Protein AF-0000000081106076 (afdb_homodimer)

Solvent-accessible surface area (backbone atoms only — not comparable to full-atom values): 31628 Å² total; per-residue (Å²): 116,31,46,57,50,41,50,48,50,52,51,51,30,51,50,44,26,48,53,26,46,51,42,39,53,51,38,58,57,50,66,45,89,60,62,63,67,59,40,51,51,54,28,46,44,30,56,52,50,50,52,50,62,64,44,37,65,60,42,47,57,52,16,73,70,45,88,48,68,68,55,47,41,42,51,59,48,53,52,49,51,50,51,46,53,42,39,37,51,38,48,60,28,49,61,57,48,48,92,46,72,54,58,53,43,44,51,51,51,47,52,51,47,37,58,74,67,64,40,50,65,55,49,40,44,36,27,64,73,66,62,22,16,16,41,87,34,45,76,39,82,26,51,59,76,77,53,89,93,47,39,38,31,74,71,71,68,33,88,35,38,29,48,61,62,51,49,51,48,46,28,51,43,32,41,49,47,31,50,41,38,51,50,48,52,50,50,51,53,52,52,52,54,40,52,71,72,63,47,60,33,55,51,49,35,47,49,50,52,48,56,67,63,53,70,72,61,66,63,59,59,58,57,62,62,60,68,66,68,67,64,80,68,69,74,86,74,81,82,83,80,80,73,82,78,84,81,81,83,77,89,72,90,73,86,75,75,81,80,83,86,82,83,84,77,79,84,79,80,83,80,83,71,81,70,81,125,115,32,48,56,50,42,51,48,51,52,51,51,30,51,51,44,26,48,52,26,46,52,41,40,52,50,38,59,56,50,63,46,85,59,62,64,66,59,41,51,49,54,29,46,44,31,56,53,51,49,52,50,61,67,44,37,67,59,42,47,57,53,16,72,71,46,89,47,69,67,54,47,40,43,51,59,49,55,52,49,51,50,51,49,51,40,38,39,51,37,46,59,28,48,57,55,48,47,93,45,70,62,50,52,39,37,51,51,51,47,52,51,48,36,58,75,66,64,40,51,65,56,49,40,43,36,28,65,75,65,62,23,16,16,42,86,36,45,76,40,80,28,51,60,76,80,49,90,94,47,40,38,31,74,72,69,68,32,87,34,37,28,45,62,61,53,49,49,50,45,26,52,42,32,42,50,45,31,51,41,39,52,50,46,52,50,49,50,54,50,52,55,54,41,51,71,71,64,48,60,31,57,51,50,34,46,47,50,52,47,58,67,62,52,69,73,60,66,64,58,58,57,59,62,58,62,69,64,65,69,68,77,68,74,76,80,72,79,80,82,80,78,73,83,89,90,81,94,86,85,91,88,84,87,77,84,77,76,83,81,79,86,76,81,78,75,84,78,83,81,74,85,66,92,81,88,132

Sequence (554 aa):
MGLGLGLAFMLGSAVLFGVAAVVHFHSAHLSLPVSPVVTIVTILLPIVSFLNSYIYPTLLHSARNSSHPLHRLSPTILQTLQGLVTTVLATLLFEHVIPSATVDCLMENRWSGLFQAHDGESIRLIQDTLNCCGLNTVQHMPYPFVRPDTTCSKMYGRDKACRGPWTAALRSSTGADFGVVIAVGLLQILSLLMTREGTNWWNSWRSIAWHRQRPVADGERRALLEDVTDADEEVVERQDDSSRSRGYQSLPSAQVENRPRVEPSPIHQEENHWRDSMGLGLGLAFMLGSAVLFGVAAVVHFHSAHLSLPVSPVVTIVTILLPIVSFLNSYIYPTLLHSARNSSHPLHRLSPTILQTLQGLVTTVLATLLFEHVIPSATVDCLMENRWSGLFQAHDGESIRLIQDTLNCCGLNTVQHMPYPFVRPDTTCSKMYGRDKACRGPWTAALRSSTGADFGVVIAVGLLQILSLLMTREGTNWWNSWRSIAWHRQRPVADGERRALLEDVTDADEEVVERQDDSSRSRGYQSLPSAQVENRPRVEPSPIHQEENHWRDS

Nearest PDB structures (foldseek):
  4tql-assembly1_A  TM=2.091E-01  e=2.243E+00  synthetic construct
  9cpc-assembly1_3E  TM=2.319E-01  e=3.441E+00  Sus scrofa
  7ung-assembly1_A3  TM=2.331E-01  e=9.795E+00  Homo sapiens
  8otz-assembly1_BQ  TM=2.284E-01  e=9.708E+00  Bos taurus

Secondary structure (DSSP, 8-state):
-HHHHHHHHHHHHHHHHHHHHHHHHHHHHTT-SS-HHHHHHHHHHHHHHHHHHHHHHHHHHHHHT-S-HHHHHHHHHHHHHHHHHHHHHHHHHHHHHS--HHHHHHHHHHHHHHHHTT-HHHHHHHHHHHT--SSSSTTSS-SS-S-TT--HHHHH-----SHHHHHHHHHHHHHHHHHHHHHHHHHHHHHHHHHHTT--HHHHHHHHHHHHHS-THHHHHHHHHHGGGSSTTS--------------------------------------GGG--/-HHHHHHHHHHHHHHHHHHHHHHHHHHHHTT-SS-HHHHHHHHHHHHHHHHHHHHHHHHHHHHHT-S-HHHHHHHHHHHHHHHHHHHHHHHHHHHHHS--HHHHHHHHHHHHHHHHTT-HHHHHHHHHHHT--SSSSTTSS-SS-S-TT--HHHHH---S-SHHHHHHHHHHHHHHHHHHHHHHHHHHHHHHHHHHTT--HHHHHHHHHHHHHS-THHHHHHHHHHTTTTS----------------------------------------------

Foldseek 3Di:
DLQVVLVVLVVLLVVLLVLLVVLLVLCVLLVPLDDSVLSVVLNCLSVLLNVLLLCLVVQCVVLVPDPDPCSVCVNVVSLVVSVVSLVVSLVVLVVLLDDDPVSVVSRVVSLVVCLVVVVQVSLVSLCVVQVAAAAPFNQHSGPPHDDPVDRPCVPRVGGHHSNVVSSVSSNVSSVSSSVSSVVSVVVSVVSVVCVVVVNCSSVVNVVVVVVVVPPCVVVVVVVVVVVPPPPDPDDDPDDDDPDDDDDDDDPDDDDPDDPDDDDPDDPDPDDPPDPDD/DLQVVLVVLVVLLVVLLVLLVVLLVLCVLLVPLDDNVLSVVLNCLSVLLNVLLLCLLVQCVVLVPDPDPCSVCVNVVSLVVSVVSLVVSLVVLVVLQDDDPVVVVSVVVSLVVCLVVVVQVSQVSLCVVQVAAAAPFNQHSGPPHDDVVDRPCVPRVGGHHSNVVSSVSRNVSSVSSSVSSVVSVVVSVVSVVCVVVVNCSSVVNVVVVVVVVPPCVVVVVVVVVVVPPPPDPPPCVDDPPPDDDDDDDDDDDDDPDDPDPPDPPPPDPDPDPPDDD

pLDDT: mean 76.39, std 27.26, range [18.42, 98.81]

Radius of gyration: 44.44 Å; Cα contacts (8 Å, |Δi|>4): 500; chains: 2; bounding box: 104×132×155 Å

Organism: NCBI:txid173218

Structure (mmCIF, N/CA/C/O backbone):
data_AF-0000000081106076-model_v1
#
loop_
_entity.id
_entity.type
_entity.pdbx_description
1 polymer 'Tetraspanin Tsp3'
#
loop_
_atom_site.group_PDB
_atom_site.id
_atom_site.type_symbol
_atom_site.label_atom_id
_atom_site.label_alt_id
_atom_site.label_comp_id
_atom_site.label_asym_id
_atom_site.label_entity_id
_atom_site.label_seq_id
_atom_site.pdbx_PDB_ins_code
_atom_site.Cartn_x
_atom_site.Cartn_y
_atom_site.Cartn_z
_atom_site.occupancy
_atom_site.B_iso_or_equiv
_atom_site.auth_seq_id
_atom_site.auth_comp_id
_atom_site.auth_asym_id
_atom_site.auth_atom_id
_atom_site.pdbx_PDB_model_num
ATOM 1 N N . MET A 1 1 ? 23.359 24.641 18.828 1 51.06 1 MET A N 1
ATOM 2 C CA . MET A 1 1 ? 22.547 23.438 18.922 1 51.06 1 MET A CA 1
ATOM 3 C C . MET A 1 1 ? 21.734 23.234 17.641 1 51.06 1 MET A C 1
ATOM 5 O O . MET A 1 1 ? 21.656 22.109 17.141 1 51.06 1 MET A O 1
ATOM 9 N N . GLY A 1 2 ? 21.344 24.312 17.016 1 57.84 2 GLY A N 1
ATOM 10 C CA . GLY A 1 2 ? 20.562 24.25 15.797 1 57.84 2 GLY A CA 1
ATOM 11 C C . GLY A 1 2 ? 21.375 23.781 14.602 1 57.84 2 GLY A C 1
ATOM 12 O O . GLY A 1 2 ? 20.891 23 13.781 1 57.84 2 GLY A O 1
ATOM 13 N N . LEU A 1 3 ? 22.734 24.172 14.547 1 61.34 3 LEU A N 1
ATOM 14 C CA . LEU A 1 3 ? 23.609 23.797 13.445 1 61.34 3 LEU A CA 1
ATOM 15 C C . LEU A 1 3 ? 23.812 22.281 13.398 1 61.34 3 LEU A C 1
ATOM 17 O O . LEU A 1 3 ? 23.797 21.688 12.32 1 61.34 3 LEU A O 1
ATOM 21 N N . GLY A 1 4 ? 23.766 21.781 14.508 1 76.81 4 GLY A N 1
ATOM 22 C CA . GLY A 1 4 ? 24.016 20.359 14.633 1 76.81 4 GLY A CA 1
ATOM 23 C C . GLY A 1 4 ? 22.859 19.5 14.172 1 76.81 4 GLY A C 1
ATOM 24 O O . GLY A 1 4 ? 23.047 18.484 13.508 1 76.81 4 GLY A O 1
ATOM 25 N N . LEU A 1 5 ? 21.688 20.125 14.297 1 81.38 5 LEU A N 1
ATOM 26 C CA . LEU A 1 5 ? 20.531 19.312 13.953 1 81.38 5 LEU A CA 1
ATOM 27 C C . LEU A 1 5 ? 20.281 19.328 12.445 1 81.38 5 LEU A C 1
ATOM 29 O O . LEU A 1 5 ? 19.906 18.312 11.867 1 81.38 5 LEU A O 1
ATOM 33 N N . GLY A 1 6 ? 20.531 20.453 11.852 1 82.56 6 GLY A N 1
ATOM 34 C CA . GLY A 1 6 ? 20.406 20.531 10.406 1 82.56 6 GLY A CA 1
ATOM 35 C C . GLY A 1 6 ? 21.391 19.656 9.672 1 82.56 6 GLY A C 1
ATOM 36 O O . GLY A 1 6 ? 21.047 18.984 8.703 1 82.56 6 GLY A O 1
ATOM 37 N N . LEU A 1 7 ? 22.562 19.703 10.18 1 86.5 7 LEU A N 1
ATOM 38 C CA . LEU A 1 7 ? 23.609 18.859 9.578 1 86.5 7 LEU A CA 1
ATOM 39 C C . LEU A 1 7 ? 23.297 17.391 9.789 1 86.5 7 LEU A C 1
ATOM 41 O O . LEU A 1 7 ? 23.531 16.562 8.898 1 86.5 7 LEU A O 1
ATOM 45 N N . ALA A 1 8 ? 22.797 17.094 10.914 1 87.25 8 ALA A N 1
ATOM 46 C CA . ALA A 1 8 ? 22.406 15.711 11.195 1 87.25 8 ALA A CA 1
ATOM 47 C C . ALA A 1 8 ? 21.297 15.25 10.266 1 87.25 8 ALA A C 1
ATOM 49 O O . ALA A 1 8 ? 21.312 14.117 9.781 1 87.25 8 ALA A O 1
ATOM 50 N N . PHE A 1 9 ? 20.406 16.125 10 1 89.62 9 PHE A N 1
ATOM 51 C CA . PHE A 1 9 ? 19.297 15.82 9.102 1 89.62 9 PHE A CA 1
ATOM 52 C C . PHE A 1 9 ? 19.812 15.625 7.672 1 89.62 9 PHE A C 1
ATOM 54 O O . PHE A 1 9 ? 19.375 14.711 6.973 1 89.62 9 PHE A O 1
ATOM 61 N N . MET A 1 10 ? 20.656 16.453 7.27 1 91.06 10 MET A N 1
ATOM 62 C CA . MET A 1 10 ? 21.219 16.359 5.926 1 91.06 10 MET A CA 1
ATOM 63 C C . MET A 1 10 ? 22.031 15.07 5.766 1 91.06 10 MET A C 1
ATOM 65 O O . MET A 1 10 ? 21.891 14.367 4.766 1 91.06 10 MET A O 1
ATOM 69 N N . LEU A 1 11 ? 22.844 14.758 6.711 1 92.94 11 LEU A N 1
ATOM 70 C CA . LEU A 1 11 ? 23.656 13.547 6.668 1 92.94 11 LEU A CA 1
ATOM 71 C C . LEU A 1 11 ? 22.766 12.305 6.73 1 92.94 11 LEU A C 1
ATOM 73 O O . LEU A 1 11 ? 23.016 11.32 6.023 1 92.94 11 LEU A O 1
ATOM 77 N N . GLY A 1 12 ? 21.75 12.359 7.609 1 94.94 12 GLY A N 1
ATOM 78 C CA . GLY A 1 12 ? 20.828 11.242 7.688 1 94.94 12 GLY A CA 1
ATOM 79 C C . GLY A 1 12 ? 20.109 10.969 6.379 1 94.94 12 GLY A C 1
ATOM 80 O O . GLY A 1 12 ? 20 9.812 5.957 1 94.94 12 GLY A O 1
ATOM 81 N N . SER A 1 13 ? 19.703 12.023 5.711 1 96.12 13 SER A N 1
ATOM 82 C CA . SER A 1 13 ? 19.031 11.875 4.43 1 96.12 13 SER A CA 1
ATOM 83 C C . SER A 1 13 ? 19.969 11.352 3.357 1 96.12 13 SER A C 1
ATOM 85 O O . SER A 1 13 ? 19.578 10.547 2.512 1 96.12 13 SER A O 1
ATOM 87 N N . ALA A 1 14 ? 21.172 11.812 3.414 1 97 14 ALA A N 1
ATOM 88 C CA . ALA A 1 14 ? 22.172 11.359 2.447 1 97 14 ALA A CA 1
ATOM 89 C C . ALA A 1 14 ? 22.469 9.875 2.627 1 97 14 ALA A C 1
ATOM 91 O O . ALA A 1 14 ? 22.578 9.133 1.646 1 97 14 ALA A O 1
ATOM 92 N N . VAL A 1 15 ? 22.578 9.469 3.867 1 98.19 15 VAL A N 1
ATOM 93 C CA . VAL A 1 15 ? 22.828 8.062 4.16 1 98.19 15 VAL A CA 1
ATOM 94 C C . VAL A 1 15 ? 21.656 7.219 3.688 1 98.19 15 VAL A C 1
ATOM 96 O O . VAL A 1 15 ? 21.844 6.176 3.053 1 98.19 15 VAL A O 1
ATOM 99 N N . LEU A 1 16 ? 20.438 7.652 3.967 1 98.69 16 LEU A N 1
ATOM 100 C CA . LEU A 1 16 ? 19.25 6.918 3.547 1 98.69 16 LEU A CA 1
ATOM 101 C C . LEU A 1 16 ? 19.156 6.855 2.027 1 98.69 16 LEU A C 1
ATOM 103 O O . LEU A 1 16 ? 18.766 5.828 1.465 1 98.69 16 LEU A O 1
ATOM 107 N N . PHE A 1 17 ? 19.531 7.961 1.369 1 98.38 17 PHE A N 1
ATOM 108 C CA . PHE A 1 17 ? 19.609 7.988 -0.086 1 98.38 17 PHE A CA 1
ATOM 109 C C . PHE A 1 17 ? 20.625 6.961 -0.595 1 98.38 17 PHE A C 1
ATOM 111 O O . PHE A 1 17 ? 20.328 6.215 -1.531 1 98.38 17 PHE A O 1
ATOM 118 N N . GLY A 1 18 ? 21.719 6.926 0.014 1 98.5 18 GLY A N 1
ATOM 119 C CA . GLY A 1 18 ? 22.734 5.98 -0.381 1 98.5 18 GLY A CA 1
ATOM 120 C C . GLY A 1 18 ? 22.328 4.535 -0.208 1 98.5 18 GLY A C 1
ATOM 121 O O . GLY A 1 18 ? 22.547 3.707 -1.093 1 98.5 18 GLY A O 1
ATOM 122 N N . VAL A 1 19 ? 21.734 4.254 0.91 1 98.62 19 VAL A N 1
ATOM 123 C CA . VAL A 1 19 ? 21.266 2.893 1.171 1 98.62 19 VAL A CA 1
ATOM 124 C C . VAL A 1 19 ? 20.234 2.488 0.121 1 98.62 19 VAL A C 1
ATOM 126 O O . VAL A 1 19 ? 20.312 1.399 -0.453 1 98.62 19 VAL A O 1
ATOM 129 N N . ALA A 1 20 ? 19.297 3.316 -0.164 1 98.81 20 ALA A N 1
ATOM 130 C CA . ALA A 1 20 ? 18.266 3.012 -1.143 1 98.81 20 ALA A CA 1
ATOM 131 C C . ALA A 1 20 ? 18.859 2.816 -2.533 1 98.81 20 ALA A C 1
ATOM 133 O O . ALA A 1 20 ? 18.391 1.96 -3.295 1 98.81 20 ALA A O 1
ATOM 134 N N . ALA A 1 21 ? 19.859 3.621 -2.826 1 98.56 21 ALA A N 1
ATOM 135 C CA . ALA A 1 21 ? 20.5 3.488 -4.125 1 98.56 21 ALA A CA 1
ATOM 136 C C . ALA A 1 21 ? 21.219 2.143 -4.25 1 98.56 21 ALA A C 1
ATOM 138 O O . ALA A 1 21 ? 21.094 1.461 -5.27 1 98.56 21 ALA A O 1
ATOM 139 N N . VAL A 1 22 ? 21.891 1.791 -3.197 1 98.31 22 VAL A N 1
ATOM 140 C CA . VAL A 1 22 ? 22.609 0.516 -3.197 1 98.31 22 VAL A CA 1
ATOM 141 C C . VAL A 1 22 ? 21.609 -0.631 -3.332 1 98.31 22 VAL A C 1
ATOM 143 O O . VAL A 1 22 ? 21.828 -1.576 -4.09 1 98.31 22 VAL A O 1
ATOM 146 N N . VAL A 1 23 ? 20.531 -0.55 -2.656 1 98.25 23 VAL A N 1
ATOM 147 C CA . VAL A 1 23 ? 19.516 -1.591 -2.693 1 98.25 23 VAL A CA 1
ATOM 148 C C . VAL A 1 23 ? 18.906 -1.678 -4.098 1 98.25 23 VAL A C 1
ATOM 150 O O . VAL A 1 23 ? 18.641 -2.773 -4.598 1 98.25 23 VAL A O 1
ATOM 153 N N . HIS A 1 24 ? 18.688 -0.545 -4.711 1 98.06 24 HIS A N 1
ATOM 154 C CA . HIS A 1 24 ? 18.156 -0.523 -6.07 1 98.06 24 HIS A CA 1
ATOM 155 C C . HIS A 1 24 ? 19.078 -1.271 -7.031 1 98.06 24 HIS A C 1
ATOM 157 O O . HIS A 1 24 ? 18.609 -2.111 -7.809 1 98.06 24 HIS A O 1
ATOM 163 N N . PHE A 1 25 ? 20.297 -0.971 -6.953 1 97.38 25 PHE A N 1
ATOM 164 C CA . PHE A 1 25 ? 21.25 -1.618 -7.852 1 97.38 25 PHE A CA 1
ATOM 165 C C . PHE A 1 25 ? 21.391 -3.1 -7.52 1 97.38 25 PHE A C 1
ATOM 167 O O . PHE A 1 25 ? 21.516 -3.934 -8.414 1 97.38 25 PHE A O 1
ATOM 174 N N . HIS A 1 26 ? 21.359 -3.418 -6.277 1 97.19 26 HIS A N 1
ATOM 175 C CA . HIS A 1 26 ? 21.406 -4.812 -5.852 1 97.19 26 HIS A CA 1
ATOM 176 C C . HIS A 1 26 ? 20.188 -5.578 -6.344 1 97.19 26 HIS A C 1
ATOM 178 O O . HIS A 1 26 ? 20.297 -6.719 -6.805 1 97.19 26 HIS A O 1
ATOM 184 N N . SER A 1 27 ? 19.047 -5.023 -6.258 1 97.38 27 SER A N 1
ATOM 185 C CA . SER A 1 27 ? 17.812 -5.648 -6.711 1 97.38 27 SER A CA 1
ATOM 186 C C . SER A 1 27 ? 17.828 -5.867 -8.219 1 97.38 27 SER A C 1
ATOM 188 O O . SER A 1 27 ? 17.359 -6.902 -8.711 1 97.38 27 SER A O 1
ATOM 190 N N . ALA A 1 28 ? 18.359 -4.91 -8.891 1 96.75 28 ALA A N 1
ATOM 191 C CA . ALA A 1 28 ? 18.469 -5.031 -10.336 1 96.75 28 ALA A CA 1
ATOM 192 C C . ALA A 1 28 ? 19.484 -6.105 -10.719 1 96.75 28 ALA A C 1
ATOM 194 O O . ALA A 1 28 ? 19.266 -6.867 -11.664 1 96.75 28 ALA A O 1
ATOM 195 N N . HIS A 1 29 ? 20.531 -6.133 -9.961 1 97 29 HIS A N 1
ATOM 196 C CA . HIS A 1 29 ? 21.594 -7.102 -10.211 1 97 29 HIS A CA 1
ATOM 197 C C . HIS A 1 29 ? 21.094 -8.531 -10.039 1 97 29 HIS A C 1
ATOM 199 O O . HIS A 1 29 ? 21.469 -9.422 -10.805 1 97 29 HIS A O 1
ATOM 205 N N . LEU A 1 30 ? 20.234 -8.703 -9.156 1 98.06 30 LEU A N 1
ATOM 206 C CA . LEU A 1 30 ? 19.719 -10.039 -8.852 1 98.06 30 LEU A CA 1
ATOM 207 C C . LEU A 1 30 ? 18.359 -10.258 -9.492 1 98.06 30 LEU A C 1
ATOM 209 O O . LEU A 1 30 ? 17.703 -11.266 -9.227 1 98.06 30 LEU A O 1
ATOM 213 N N . SER A 1 31 ? 17.922 -9.336 -10.297 1 97.44 31 SER A N 1
ATOM 214 C CA . SER A 1 31 ? 16.641 -9.43 -10.977 1 97.44 31 SER A CA 1
ATOM 215 C C . SER A 1 31 ? 15.531 -9.844 -10.016 1 97.44 31 SER A C 1
ATOM 217 O O . SER A 1 31 ? 14.742 -10.742 -10.312 1 97.44 31 SER A O 1
ATOM 219 N N . LEU A 1 32 ? 15.477 -9.18 -8.891 1 97.19 32 LEU A N 1
ATOM 220 C CA . LEU A 1 32 ? 14.445 -9.461 -7.895 1 97.19 32 LEU A CA 1
ATOM 221 C C . LEU A 1 32 ? 13.078 -9.016 -8.391 1 97.19 32 LEU A C 1
ATOM 223 O O . LEU A 1 32 ? 12.969 -8.062 -9.164 1 97.19 32 LEU A O 1
ATOM 227 N N . PRO A 1 33 ? 12.047 -9.734 -7.977 1 94.88 33 PRO A N 1
ATOM 228 C CA . PRO A 1 33 ? 10.695 -9.391 -8.438 1 94.88 33 PRO A CA 1
ATOM 229 C C . PRO A 1 33 ? 10.117 -8.188 -7.707 1 94.88 33 PRO A C 1
ATOM 231 O O . PRO A 1 33 ? 9.031 -8.281 -7.117 1 94.88 33 PRO A O 1
ATOM 234 N N . VAL A 1 34 ? 10.773 -7.125 -7.668 1 93.88 34 VAL A N 1
ATOM 235 C CA . VAL A 1 34 ? 10.328 -5.84 -7.141 1 93.88 34 VAL A CA 1
ATOM 236 C C . VAL A 1 34 ? 10.266 -4.812 -8.273 1 93.88 34 VAL A C 1
ATOM 238 O O . VAL A 1 34 ? 11.188 -4.707 -9.078 1 93.88 34 VAL A O 1
ATOM 241 N N . SER A 1 35 ? 9.18 -4.156 -8.289 1 93.19 35 SER A N 1
ATOM 242 C CA . SER A 1 35 ? 9.031 -3.135 -9.32 1 93.19 35 SER A CA 1
ATOM 243 C C . SER A 1 35 ? 10.125 -2.078 -9.211 1 93.19 35 SER A C 1
ATOM 245 O O . SER A 1 35 ? 10.352 -1.521 -8.133 1 93.19 35 SER A O 1
ATOM 247 N N . PRO A 1 36 ? 10.734 -1.752 -10.367 1 95.62 36 PRO A N 1
ATOM 248 C CA . PRO A 1 36 ? 11.75 -0.696 -10.336 1 95.62 36 PRO A CA 1
ATOM 249 C C . PRO A 1 36 ? 11.18 0.658 -9.922 1 95.62 36 PRO A C 1
ATOM 251 O O . PRO A 1 36 ? 11.898 1.487 -9.352 1 95.62 36 PRO A O 1
ATOM 254 N N . VAL A 1 37 ? 9.914 0.828 -10.227 1 95.44 37 VAL A N 1
ATOM 255 C CA . VAL A 1 37 ? 9.281 2.09 -9.859 1 95.44 37 VAL A CA 1
ATOM 256 C C . VAL A 1 37 ? 9.32 2.27 -8.344 1 95.44 37 VAL A C 1
ATOM 258 O O . VAL A 1 37 ? 9.625 3.357 -7.852 1 95.44 37 VAL A O 1
ATOM 261 N N . VAL A 1 38 ? 9.07 1.175 -7.609 1 97.12 38 VAL A N 1
ATOM 262 C CA . VAL A 1 38 ? 9.062 1.231 -6.152 1 97.12 38 VAL A CA 1
ATOM 263 C C . VAL A 1 38 ? 10.461 1.563 -5.637 1 97.12 38 VAL A C 1
ATOM 265 O O . VAL A 1 38 ? 10.625 2.441 -4.785 1 97.12 38 VAL A O 1
ATOM 268 N N . THR A 1 39 ? 11.477 0.977 -6.184 1 97.94 39 THR A N 1
ATOM 269 C CA . THR A 1 39 ? 12.836 1.204 -5.711 1 97.94 39 THR A CA 1
ATOM 270 C C . THR A 1 39 ? 13.328 2.596 -6.109 1 97.94 39 THR A C 1
ATOM 272 O O . THR A 1 39 ? 14.031 3.254 -5.344 1 97.94 39 THR A O 1
ATOM 275 N N . ILE A 1 40 ? 12.938 3.072 -7.242 1 98.31 40 ILE A N 1
ATOM 276 C CA . ILE A 1 40 ? 13.359 4.391 -7.703 1 98.31 40 ILE A CA 1
ATOM 277 C C . ILE A 1 40 ? 12.711 5.469 -6.836 1 98.31 40 ILE A C 1
ATOM 279 O O . ILE A 1 40 ? 13.375 6.414 -6.406 1 98.31 40 ILE A O 1
ATOM 283 N N . VAL A 1 41 ? 11.43 5.285 -6.602 1 98.5 41 VAL A N 1
ATOM 284 C CA . VAL A 1 41 ? 10.742 6.27 -5.77 1 98.5 41 VAL A CA 1
ATOM 285 C C . VAL A 1 41 ? 11.312 6.242 -4.355 1 98.5 41 VAL A C 1
ATOM 287 O O . VAL A 1 41 ? 11.414 7.281 -3.701 1 98.5 41 VAL A O 1
ATOM 290 N N . THR A 1 42 ? 11.719 5.062 -3.904 1 98.56 42 THR A N 1
ATOM 291 C CA . THR A 1 42 ? 12.336 4.941 -2.59 1 98.56 42 THR A CA 1
ATOM 292 C C . THR A 1 42 ? 13.664 5.691 -2.547 1 98.56 42 THR A C 1
ATOM 294 O O . THR A 1 42 ? 14.023 6.27 -1.518 1 98.56 42 THR A O 1
ATOM 297 N N . ILE A 1 43 ? 14.352 5.773 -3.621 1 98.56 43 ILE A N 1
ATOM 298 C CA . ILE A 1 43 ? 15.602 6.523 -3.723 1 98.56 43 ILE A CA 1
ATOM 299 C C . ILE A 1 43 ? 15.312 8.016 -3.645 1 98.56 43 ILE A C 1
ATOM 301 O O . ILE A 1 43 ? 16.047 8.766 -2.992 1 98.56 43 ILE A O 1
ATOM 305 N N . LEU A 1 44 ? 14.289 8.438 -4.285 1 98.5 44 LEU A N 1
ATOM 306 C CA . LEU A 1 44 ? 13.969 9.852 -4.387 1 98.5 44 LEU A CA 1
ATOM 307 C C . LEU A 1 44 ? 13.375 10.375 -3.084 1 98.5 44 LEU A C 1
ATOM 309 O O . LEU A 1 44 ? 13.461 11.562 -2.785 1 98.5 44 LEU A O 1
ATOM 313 N N . LEU A 1 45 ? 12.828 9.5 -2.283 1 98.56 45 LEU A N 1
ATOM 314 C CA . LEU A 1 45 ? 12.047 9.883 -1.114 1 98.56 45 LEU A CA 1
ATOM 315 C C . LEU A 1 45 ? 12.898 10.656 -0.116 1 98.56 45 LEU A C 1
ATOM 317 O O . LEU A 1 45 ? 12.516 11.734 0.337 1 98.56 45 LEU A O 1
ATOM 321 N N . PRO A 1 46 ? 14.117 10.211 0.258 1 98.19 46 PRO A N 1
ATOM 322 C CA . PRO A 1 46 ? 14.93 10.977 1.202 1 98.19 46 PRO A CA 1
ATOM 323 C C . PRO A 1 46 ? 15.312 12.359 0.669 1 98.19 46 PRO A C 1
ATOM 325 O O . PRO A 1 46 ? 15.391 13.32 1.437 1 98.19 46 PRO A O 1
ATOM 328 N N . ILE A 1 47 ? 15.492 12.445 -0.614 1 96.75 47 ILE A N 1
ATOM 329 C CA . ILE A 1 47 ? 15.859 13.719 -1.229 1 96.75 47 ILE A CA 1
ATOM 330 C C . ILE A 1 47 ? 14.68 14.688 -1.155 1 96.75 47 ILE A C 1
ATOM 332 O O . ILE A 1 47 ? 14.828 15.82 -0.693 1 96.75 47 ILE A O 1
ATOM 336 N N . VAL A 1 48 ? 13.578 14.211 -1.544 1 96.88 48 VAL A N 1
ATOM 337 C CA . VAL A 1 48 ? 12.367 15.031 -1.544 1 96.88 48 VAL A CA 1
ATOM 338 C C . VAL A 1 48 ? 12.008 15.414 -0.112 1 96.88 48 VAL A C 1
ATOM 340 O O . VAL A 1 48 ? 11.609 16.562 0.149 1 96.88 48 VAL A O 1
ATOM 343 N N . SER A 1 49 ? 12.156 14.445 0.811 1 96.75 49 SER A N 1
ATOM 344 C CA . SER A 1 49 ? 11.859 14.695 2.217 1 96.75 49 SER A CA 1
ATOM 345 C C . SER A 1 49 ? 12.773 15.773 2.795 1 96.75 49 SER A C 1
ATOM 347 O O . SER A 1 49 ? 12.328 16.625 3.561 1 96.75 49 SER A O 1
ATOM 349 N N . PHE A 1 50 ? 14.016 15.758 2.457 1 94.31 50 PHE A N 1
ATOM 350 C CA . PHE A 1 50 ? 14.977 16.75 2.91 1 94.31 50 PHE A CA 1
ATOM 351 C C . PHE A 1 50 ? 14.602 18.141 2.391 1 94.31 50 PHE A C 1
ATOM 353 O O . PHE A 1 50 ? 14.586 19.109 3.15 1 94.31 50 PHE A O 1
ATOM 360 N N . LEU A 1 51 ? 14.281 18.219 1.12 1 93.44 51 LEU A N 1
ATOM 361 C CA . LEU A 1 51 ? 13.906 19.484 0.511 1 93.44 51 LEU A CA 1
ATOM 362 C C . LEU A 1 51 ? 12.617 20.031 1.128 1 93.44 51 LEU A C 1
ATOM 364 O O . LEU A 1 51 ? 12.508 21.219 1.398 1 93.44 51 LEU A O 1
ATOM 368 N N . ASN A 1 52 ? 11.734 19.125 1.346 1 93.75 52 ASN A N 1
ATOM 369 C CA . ASN A 1 52 ? 10.469 19.5 1.963 1 93.75 52 ASN A CA 1
ATOM 370 C C . ASN A 1 52 ? 10.672 20.062 3.367 1 93.75 52 ASN A C 1
ATOM 372 O O . ASN A 1 52 ? 10.055 21.062 3.734 1 93.75 52 ASN A O 1
ATOM 376 N N . SER A 1 53 ? 11.492 19.422 4.086 1 91.06 53 SER A N 1
ATOM 377 C CA . SER A 1 53 ? 11.781 19.891 5.438 1 91.06 53 SER A CA 1
ATOM 378 C C . SER A 1 53 ? 12.539 21.203 5.414 1 91.06 53 SER A C 1
ATOM 380 O O . SER A 1 53 ? 12.32 22.078 6.266 1 91.06 53 SER A O 1
ATOM 382 N N . TYR A 1 54 ? 13.336 21.344 4.465 1 88.06 54 TYR A N 1
ATOM 383 C CA . TYR A 1 54 ? 14.18 22.531 4.336 1 88.06 54 TYR A CA 1
ATOM 384 C C . TYR A 1 54 ? 13.344 23.75 3.977 1 88.06 54 TYR A C 1
ATOM 386 O O . TYR A 1 54 ? 13.594 24.844 4.477 1 88.06 54 TYR A O 1
ATOM 394 N N . ILE A 1 55 ? 12.414 23.594 3.193 1 90.06 55 ILE A N 1
ATOM 395 C CA . ILE A 1 55 ? 11.633 24.719 2.678 1 90.06 55 ILE A CA 1
ATOM 396 C C . ILE A 1 55 ? 10.445 24.984 3.592 1 90.06 55 ILE A C 1
ATOM 398 O O . ILE A 1 55 ? 9.828 26.062 3.529 1 90.06 55 ILE A O 1
ATOM 402 N N . TYR A 1 56 ? 10.141 24.109 4.477 1 90.38 56 TYR A N 1
ATOM 403 C CA . TYR A 1 56 ? 8.898 24.125 5.246 1 90.38 56 TYR A CA 1
ATOM 404 C C . TYR A 1 56 ? 8.766 25.406 6.055 1 90.38 56 TYR A C 1
ATOM 406 O O . TYR A 1 56 ? 7.738 26.078 5.984 1 90.38 56 TYR A O 1
ATOM 414 N N . PRO A 1 57 ? 9.805 25.891 6.797 1 85.5 57 PRO A N 1
ATOM 415 C CA . PRO A 1 57 ? 9.656 27.125 7.578 1 85.5 57 PRO A CA 1
ATOM 416 C C . PRO A 1 57 ? 9.461 28.359 6.703 1 85.5 57 PRO A C 1
ATOM 418 O O . PRO A 1 57 ? 8.68 29.25 7.051 1 85.5 57 PRO A O 1
ATOM 421 N N . THR A 1 58 ? 10.141 28.391 5.617 1 85.88 58 THR A N 1
ATOM 422 C CA . THR A 1 58 ? 9.992 29.5 4.695 1 85.88 58 THR A CA 1
ATOM 423 C C . THR A 1 58 ? 8.602 29.516 4.066 1 85.88 58 THR A C 1
ATOM 425 O O . THR A 1 58 ? 7.98 30.562 3.938 1 85.88 58 THR A O 1
ATOM 428 N N . LEU A 1 59 ? 8.195 28.359 3.742 1 88.5 59 LEU A N 1
ATOM 429 C CA . LEU A 1 59 ? 6.871 28.219 3.139 1 88.5 59 LEU A CA 1
ATOM 430 C C . LEU A 1 59 ? 5.777 28.562 4.145 1 88.5 59 LEU A C 1
ATOM 432 O O . LEU A 1 59 ? 4.762 29.172 3.783 1 88.5 59 LEU A O 1
ATOM 436 N N . LEU A 1 60 ? 5.945 28.203 5.32 1 87.88 60 LEU A N 1
ATOM 437 C CA . LEU A 1 60 ? 4.988 28.5 6.383 1 87.88 60 LEU A CA 1
ATOM 438 C C . LEU A 1 60 ? 4.859 30.016 6.594 1 87.88 60 LEU A C 1
ATOM 440 O O . LEU A 1 60 ? 3.75 30.531 6.723 1 87.88 60 LEU A O 1
ATOM 444 N N . HIS A 1 61 ? 5.988 30.688 6.602 1 85 61 HIS A N 1
ATOM 445 C CA . HIS A 1 61 ? 5.988 32.156 6.762 1 85 61 HIS A CA 1
ATOM 446 C C . HIS A 1 61 ? 5.32 32.844 5.578 1 85 61 HIS A C 1
ATOM 448 O O . HIS A 1 61 ? 4.504 33.75 5.762 1 85 61 HIS A O 1
ATOM 454 N N . SER A 1 62 ? 5.641 32.344 4.438 1 89 62 SER A N 1
ATOM 455 C CA . SER A 1 62 ? 5.047 32.906 3.23 1 89 62 SER A CA 1
ATOM 456 C C . SER A 1 62 ? 3.549 32.625 3.172 1 89 62 SER A C 1
ATOM 458 O O . SER A 1 62 ? 2.777 33.5 2.729 1 89 62 SER A O 1
ATOM 460 N N . ALA A 1 63 ? 3.152 31.562 3.643 1 88.56 63 ALA A N 1
ATOM 461 C CA . ALA A 1 63 ? 1.747 31.172 3.617 1 88.56 63 ALA A CA 1
ATOM 462 C C . ALA A 1 63 ? 0.923 32 4.594 1 88.56 63 ALA A C 1
ATOM 464 O O . ALA A 1 63 ? -0.226 32.344 4.309 1 88.56 63 ALA A O 1
ATOM 465 N N . ARG A 1 64 ? 1.452 32.375 5.625 1 85.44 64 ARG A N 1
ATOM 466 C CA . ARG A 1 64 ? 0.765 33.188 6.629 1 85.44 64 ARG A CA 1
ATOM 467 C C . ARG A 1 64 ? 0.469 34.594 6.098 1 85.44 64 ARG A C 1
ATOM 469 O O . ARG A 1 64 ? -0.524 35.219 6.48 1 85.44 64 ARG A O 1
ATOM 476 N N . ASN A 1 65 ? 1.305 34.938 5.168 1 86.69 65 ASN A N 1
ATOM 477 C CA . ASN A 1 65 ? 1.172 36.281 4.656 1 86.69 65 ASN A CA 1
ATOM 478 C C . ASN A 1 65 ? 0.438 36.312 3.318 1 86.69 65 ASN A C 1
ATOM 480 O O . ASN A 1 65 ? 0.224 37.375 2.744 1 86.69 65 ASN A O 1
ATOM 484 N N . SER A 1 66 ? 0.078 35.281 2.904 1 86.25 66 SER A N 1
ATOM 485 C CA . SER A 1 66 ? -0.562 35.219 1.594 1 86.25 66 SER A CA 1
ATOM 486 C C . SER A 1 66 ? -2.08 35.312 1.718 1 86.25 66 SER A C 1
ATOM 488 O O . SER A 1 66 ? -2.648 34.844 2.717 1 86.25 66 SER A O 1
ATOM 490 N N . SER A 1 67 ? -2.723 35.938 0.701 1 84.88 67 SER A N 1
ATOM 491 C CA . SER A 1 67 ? -4.176 36.062 0.675 1 84.88 67 SER A CA 1
ATOM 492 C C . SER A 1 67 ? -4.82 34.906 -0.079 1 84.88 67 SER A C 1
ATOM 494 O O . SER A 1 67 ? -6.02 34.656 0.067 1 84.88 67 SER A O 1
ATOM 496 N N . HIS A 1 68 ? -4.035 34.125 -0.804 1 89 68 HIS A N 1
ATOM 497 C CA . HIS A 1 68 ? -4.586 33.031 -1.593 1 89 68 HIS A CA 1
ATOM 498 C C . HIS A 1 68 ? -4.703 31.75 -0.759 1 89 68 HIS A C 1
ATOM 500 O O . HIS A 1 68 ? -3.736 31.312 -0.125 1 89 68 HIS A O 1
ATOM 506 N N . PRO A 1 69 ? -5.84 31.125 -0.82 1 83.31 69 PRO A N 1
ATOM 507 C CA . PRO A 1 69 ? -6.078 29.953 0.028 1 83.31 69 PRO A CA 1
ATOM 508 C C . PRO A 1 69 ? -5.148 28.797 -0.299 1 83.31 69 PRO A C 1
ATOM 510 O O . PRO A 1 69 ? -4.695 28.094 0.606 1 83.31 69 PRO A O 1
ATOM 513 N N . LEU A 1 70 ? -4.906 28.547 -1.521 1 84.81 70 LEU A N 1
ATOM 514 C CA . LEU A 1 70 ? -4.047 27.438 -1.916 1 84.81 70 LEU A CA 1
ATOM 515 C C . LEU A 1 70 ? -2.619 27.656 -1.421 1 84.81 70 LEU A C 1
ATOM 517 O O . LEU A 1 70 ? -1.937 26.703 -1.046 1 84.81 70 LEU A O 1
ATOM 521 N N . HIS A 1 71 ? -2.201 28.875 -1.482 1 86.56 71 HIS A N 1
ATOM 522 C CA . HIS A 1 71 ? -0.868 29.188 -0.98 1 86.56 71 HIS A CA 1
ATOM 523 C C . HIS A 1 71 ? -0.794 29.016 0.533 1 86.56 71 HIS A C 1
ATOM 525 O O . HIS A 1 71 ? 0.233 28.594 1.064 1 86.56 71 HIS A O 1
ATOM 531 N N . ARG A 1 72 ? -1.824 29.234 1.155 1 86.88 72 ARG A N 1
ATOM 532 C CA . ARG A 1 72 ? -1.881 29.094 2.607 1 86.88 72 ARG A CA 1
ATOM 533 C C . ARG A 1 72 ? -1.812 27.641 3.025 1 86.88 72 ARG A C 1
ATOM 535 O O . ARG A 1 72 ? -1.297 27.312 4.098 1 86.88 72 ARG A O 1
ATOM 542 N N . LEU A 1 73 ? -2.236 26.766 2.121 1 89.19 73 LEU A N 1
ATOM 543 C CA . LEU A 1 73 ? -2.297 25.344 2.443 1 89.19 73 LEU A CA 1
ATOM 544 C C . LEU A 1 73 ? -1.094 24.609 1.867 1 89.19 73 LEU A C 1
ATOM 546 O O . LEU A 1 73 ? -0.924 23.406 2.105 1 89.19 73 LEU A O 1
ATOM 550 N N . SER A 1 74 ? -0.244 25.297 1.155 1 89.44 74 SER A N 1
ATOM 551 C CA . SER A 1 74 ? 0.828 24.656 0.403 1 89.44 74 SER A CA 1
ATOM 552 C C . SER A 1 74 ? 1.755 23.875 1.324 1 89.44 74 SER A C 1
ATOM 554 O O . SER A 1 74 ? 2.141 22.75 1.009 1 89.44 74 SER A O 1
ATOM 556 N N . PRO A 1 75 ? 2.131 24.406 2.572 1 90.5 75 PRO A N 1
ATOM 557 C CA . PRO A 1 75 ? 3.002 23.609 3.432 1 90.5 75 PRO A CA 1
ATOM 558 C C . PRO A 1 75 ? 2.338 22.312 3.891 1 90.5 75 PRO A C 1
ATOM 560 O O . PRO A 1 75 ? 2.982 21.25 3.918 1 90.5 75 PRO A O 1
ATOM 563 N N . THR A 1 76 ? 1.12 22.375 4.188 1 89.75 76 THR A N 1
ATOM 564 C CA . THR A 1 76 ? 0.383 21.203 4.641 1 89.75 76 THR A CA 1
ATOM 565 C C . THR A 1 76 ? 0.2 20.203 3.5 1 89.75 76 THR A C 1
ATOM 567 O O . THR A 1 76 ? 0.269 19 3.711 1 89.75 76 THR A O 1
ATOM 570 N N . ILE A 1 77 ? -0.025 20.719 2.336 1 92.25 77 ILE A N 1
ATOM 571 C CA . ILE A 1 77 ? -0.225 19.875 1.169 1 92.25 77 ILE A CA 1
ATOM 572 C C . ILE A 1 77 ? 1.052 19.078 0.879 1 92.25 77 ILE A C 1
ATOM 574 O O . ILE A 1 77 ? 1.003 17.875 0.652 1 92.25 77 ILE A O 1
ATOM 578 N N . LEU A 1 78 ? 2.139 19.75 0.895 1 94.62 78 LEU A N 1
ATOM 579 C CA . LEU A 1 78 ? 3.41 19.094 0.601 1 94.62 78 LEU A CA 1
ATOM 580 C C . LEU A 1 78 ? 3.729 18.031 1.648 1 94.62 78 LEU A C 1
ATOM 582 O O . LEU A 1 78 ? 4.191 16.938 1.311 1 94.62 78 LEU A O 1
ATOM 586 N N . GLN A 1 79 ? 3.479 18.328 2.879 1 94.06 79 GLN A N 1
ATOM 587 C CA . GLN A 1 79 ? 3.719 17.375 3.953 1 94.06 79 GLN A CA 1
ATOM 588 C C . GLN A 1 79 ? 2.779 16.172 3.844 1 94.06 79 GLN A C 1
ATOM 590 O O . GLN A 1 79 ? 3.189 15.031 4.062 1 94.06 79 GLN A O 1
ATOM 595 N N . THR A 1 80 ? 1.574 16.422 3.527 1 94 80 THR A N 1
ATOM 596 C CA . THR A 1 80 ? 0.596 15.352 3.379 1 94 80 THR A CA 1
ATOM 597 C C . THR A 1 80 ? 0.952 14.461 2.195 1 94 80 THR A C 1
ATOM 599 O O . THR A 1 80 ? 0.871 13.234 2.293 1 94 80 THR A O 1
ATOM 602 N N . LEU A 1 81 ? 1.335 15.07 1.106 1 95.75 81 LEU A N 1
ATOM 603 C CA . LEU A 1 81 ? 1.72 14.297 -0.068 1 95.75 81 LEU A CA 1
ATOM 604 C C . LEU A 1 81 ? 2.902 13.383 0.245 1 95.75 81 LEU A C 1
ATOM 606 O O . LEU A 1 81 ? 2.914 12.219 -0.152 1 95.75 81 LEU A O 1
ATOM 610 N N . GLN A 1 82 ? 3.857 13.938 0.894 1 96.81 82 GLN A N 1
ATOM 611 C CA . GLN A 1 82 ? 4.992 13.109 1.29 1 96.81 82 GLN A CA 1
ATOM 612 C C . GLN A 1 82 ? 4.551 11.969 2.203 1 96.81 82 GLN A C 1
ATOM 614 O O . GLN A 1 82 ? 5.035 10.844 2.076 1 96.81 82 GLN A O 1
ATOM 619 N N . GLY A 1 83 ? 3.721 12.25 3.156 1 96.81 83 GLY A N 1
ATOM 620 C CA . GLY A 1 83 ? 3.203 11.203 4.031 1 96.81 83 GLY A CA 1
ATOM 621 C C . GLY A 1 83 ? 2.477 10.102 3.281 1 96.81 83 GLY A C 1
ATOM 622 O O . GLY A 1 83 ? 2.623 8.922 3.607 1 96.81 83 GLY A O 1
ATOM 623 N N . LEU A 1 84 ? 1.715 10.492 2.285 1 97.31 84 LEU A N 1
ATOM 624 C CA . LEU A 1 84 ? 0.991 9.531 1.466 1 97.31 84 LEU A CA 1
ATOM 625 C C . LEU A 1 84 ? 1.958 8.633 0.701 1 97.31 84 LEU A C 1
ATOM 627 O O . LEU A 1 84 ? 1.807 7.41 0.697 1 97.31 84 LEU A O 1
ATOM 631 N N . VAL A 1 85 ? 2.908 9.219 0.089 1 98.12 85 VAL A N 1
ATOM 632 C CA . VAL A 1 85 ? 3.887 8.453 -0.681 1 98.12 85 VAL A CA 1
ATOM 633 C C . VAL A 1 85 ? 4.637 7.496 0.241 1 98.12 85 VAL A C 1
ATOM 635 O O . VAL A 1 85 ? 4.836 6.324 -0.098 1 98.12 85 VAL A O 1
ATOM 638 N N . THR A 1 86 ? 5.02 8.008 1.382 1 98.44 86 THR A N 1
ATOM 639 C CA . THR A 1 86 ? 5.715 7.188 2.369 1 98.44 86 THR A CA 1
ATOM 640 C C . THR A 1 86 ? 4.855 5.996 2.787 1 98.44 86 THR A C 1
ATOM 642 O O . THR A 1 86 ? 5.344 4.867 2.867 1 98.44 86 THR A O 1
ATOM 645 N N . THR A 1 87 ? 3.615 6.211 3.004 1 98.25 87 THR A N 1
ATOM 646 C CA . THR A 1 87 ? 2.705 5.156 3.439 1 98.25 87 THR A CA 1
ATOM 647 C C . THR A 1 87 ? 2.488 4.133 2.328 1 98.25 87 THR A C 1
ATOM 649 O O . THR A 1 87 ? 2.451 2.93 2.582 1 98.25 87 THR A O 1
ATOM 652 N N . VAL A 1 88 ? 2.355 4.602 1.126 1 98.38 88 VAL A N 1
ATOM 653 C CA . VAL A 1 88 ? 2.188 3.713 -0.02 1 98.38 88 VAL A CA 1
ATOM 654 C C . VAL A 1 88 ? 3.408 2.805 -0.155 1 98.38 88 VAL A C 1
ATOM 656 O O . VAL A 1 88 ? 3.273 1.584 -0.264 1 98.38 88 VAL A O 1
ATOM 659 N N . LEU A 1 89 ? 4.543 3.412 -0.141 1 98.56 89 LEU A N 1
ATOM 660 C CA . LEU A 1 89 ? 5.777 2.652 -0.294 1 98.56 89 LEU A CA 1
ATOM 661 C C . LEU A 1 89 ? 5.953 1.66 0.852 1 98.56 89 LEU A C 1
ATOM 663 O O . LEU A 1 89 ? 6.328 0.507 0.629 1 98.56 89 LEU A O 1
ATOM 667 N N . ALA A 1 90 ? 5.668 2.104 2.076 1 98.38 90 ALA A N 1
ATOM 668 C CA . ALA A 1 90 ? 5.789 1.221 3.234 1 98.38 90 ALA A CA 1
ATOM 669 C C . ALA A 1 90 ? 4.867 0.014 3.104 1 98.38 90 ALA A C 1
ATOM 671 O O . ALA A 1 90 ? 5.254 -1.111 3.426 1 98.38 90 ALA A O 1
ATOM 672 N N . THR A 1 91 ? 3.715 0.283 2.615 1 97.44 91 THR A N 1
ATOM 673 C CA . THR A 1 91 ? 2.729 -0.78 2.457 1 97.44 91 THR A CA 1
ATOM 674 C C . THR A 1 91 ? 3.186 -1.79 1.409 1 97.44 91 THR A C 1
ATOM 676 O O . THR A 1 91 ? 3.164 -2.998 1.652 1 97.44 91 THR A O 1
ATOM 679 N N . LEU A 1 92 ? 3.625 -1.309 0.285 1 96.19 92 LEU A N 1
ATOM 680 C CA . LEU A 1 92 ? 4.055 -2.178 -0.805 1 96.19 92 LEU A CA 1
ATOM 681 C C . LEU A 1 92 ? 5.289 -2.977 -0.408 1 96.19 92 LEU A C 1
ATOM 683 O O . LEU A 1 92 ? 5.375 -4.176 -0.685 1 96.19 92 LEU A O 1
ATOM 687 N N . LEU A 1 93 ? 6.207 -2.346 0.219 1 97.5 93 LEU A N 1
ATOM 688 C CA . LEU A 1 93 ? 7.453 -3 0.606 1 97.5 93 LEU A CA 1
ATOM 689 C C . LEU A 1 93 ? 7.211 -4.008 1.724 1 97.5 93 LEU A C 1
ATOM 691 O O . LEU A 1 93 ? 7.816 -5.086 1.735 1 97.5 93 LEU A O 1
ATOM 695 N N . PHE A 1 94 ? 6.355 -3.709 2.639 1 96.06 94 PHE A N 1
ATOM 696 C CA . PHE A 1 94 ? 6.055 -4.602 3.754 1 96.06 94 PHE A CA 1
ATOM 697 C C . PHE A 1 94 ? 5.48 -5.918 3.252 1 96.06 94 PHE A C 1
ATOM 699 O O . PHE A 1 94 ? 5.734 -6.977 3.834 1 96.06 94 PHE A O 1
ATOM 706 N N . GLU A 1 95 ? 4.738 -5.871 2.17 1 92.12 95 GLU A N 1
ATOM 707 C CA . GLU A 1 95 ? 4.145 -7.07 1.586 1 92.12 95 GLU A CA 1
ATOM 708 C C . GLU A 1 95 ? 5.223 -8.047 1.117 1 92.12 95 GLU A C 1
ATOM 710 O O . GLU A 1 95 ? 4.988 -9.258 1.071 1 92.12 95 GLU A O 1
ATOM 715 N N . HIS A 1 96 ? 6.332 -7.539 0.805 1 93.12 96 HIS A N 1
ATOM 716 C CA . HIS A 1 96 ? 7.398 -8.398 0.301 1 93.12 96 HIS A CA 1
ATOM 717 C C . HIS A 1 96 ? 8.281 -8.898 1.436 1 93.12 96 HIS A C 1
ATOM 719 O O . HIS A 1 96 ? 9.055 -9.844 1.254 1 93.12 96 HIS A O 1
ATOM 725 N N . VAL A 1 97 ? 8.211 -8.305 2.578 1 93.69 97 VAL A N 1
ATOM 726 C CA . VAL A 1 97 ? 9.047 -8.68 3.715 1 93.69 97 VAL A CA 1
ATOM 727 C C . VAL A 1 97 ? 8.477 -9.914 4.398 1 93.69 97 VAL A C 1
ATOM 729 O O . VAL A 1 97 ? 9.219 -10.781 4.859 1 93.69 97 VAL A O 1
ATOM 732 N N . ILE A 1 98 ? 7.188 -10.07 4.305 1 91.38 98 ILE A N 1
ATOM 733 C CA . ILE A 1 98 ? 6.516 -11.164 4.992 1 91.38 98 ILE A CA 1
ATOM 734 C C . ILE A 1 98 ? 6.367 -12.359 4.047 1 91.38 98 ILE A C 1
ATOM 736 O O . ILE A 1 98 ? 5.953 -12.195 2.896 1 91.38 98 ILE A O 1
ATOM 740 N N . PRO A 1 99 ? 6.727 -13.539 4.602 1 92.19 99 PRO A N 1
ATOM 741 C CA . PRO A 1 99 ? 6.539 -14.734 3.771 1 92.19 99 PRO A CA 1
ATOM 742 C C . PRO A 1 99 ? 5.07 -15.008 3.457 1 92.19 99 PRO A C 1
ATOM 744 O O . PRO A 1 99 ? 4.211 -14.852 4.328 1 92.19 99 PRO A O 1
ATOM 747 N N . SER A 1 100 ? 4.871 -15.219 2.178 1 90.56 100 SER A N 1
ATOM 748 C CA . SER A 1 100 ? 3.523 -15.531 1.71 1 90.56 100 SER A CA 1
ATOM 749 C C . SER A 1 100 ? 3.557 -16.375 0.445 1 90.56 100 SER A C 1
ATOM 751 O O . SER A 1 100 ? 4.586 -16.453 -0.229 1 90.56 100 SER A O 1
ATOM 753 N N . ALA A 1 101 ? 2.449 -17.016 0.203 1 90.06 101 ALA A N 1
ATOM 754 C CA . ALA A 1 101 ? 2.34 -17.828 -1.014 1 90.06 101 ALA A CA 1
ATOM 755 C C . ALA A 1 101 ? 2.439 -16.938 -2.258 1 90.06 101 ALA A C 1
ATOM 757 O O . ALA A 1 101 ? 2.895 -17.391 -3.311 1 90.06 101 ALA A O 1
ATOM 758 N N . THR A 1 102 ? 2.031 -15.773 -2.031 1 87.94 102 THR A N 1
ATOM 759 C CA . THR A 1 102 ? 2.072 -14.836 -3.148 1 87.94 102 THR A CA 1
ATOM 760 C C . THR A 1 102 ? 3.514 -14.531 -3.545 1 87.94 102 THR A C 1
ATOM 762 O O . THR A 1 102 ? 3.844 -14.5 -4.73 1 87.94 102 THR A O 1
ATOM 765 N N . VAL A 1 103 ? 4.344 -14.305 -2.586 1 92.81 103 VAL A N 1
ATOM 766 C CA . VAL A 1 103 ? 5.75 -14.031 -2.867 1 92.81 103 VAL A CA 1
ATOM 767 C C . VAL A 1 103 ? 6.387 -15.234 -3.555 1 92.81 103 VAL A C 1
ATOM 769 O O . VAL A 1 103 ? 7.164 -15.078 -4.5 1 92.81 103 VAL A O 1
ATOM 772 N N . ASP A 1 104 ? 6.02 -16.406 -3.162 1 93.81 104 ASP A N 1
ATOM 773 C CA . ASP A 1 104 ? 6.539 -17.625 -3.779 1 93.81 104 ASP A CA 1
ATOM 774 C C . ASP A 1 104 ? 6.145 -17.703 -5.254 1 93.81 104 ASP A C 1
ATOM 776 O O . ASP A 1 104 ? 6.977 -18.031 -6.105 1 93.81 104 ASP A O 1
ATOM 780 N N . CYS A 1 105 ? 4.98 -17.438 -5.391 1 92.44 105 CYS A N 1
ATOM 781 C CA . CYS A 1 105 ? 4.473 -17.469 -6.758 1 92.44 105 CYS A CA 1
ATOM 782 C C . CYS A 1 105 ? 5.152 -16.391 -7.609 1 92.44 105 CYS A C 1
ATOM 784 O O . CYS A 1 105 ? 5.477 -16.641 -8.773 1 92.44 105 CYS A O 1
ATOM 786 N N . LEU A 1 106 ? 5.355 -15.219 -7.062 1 93.31 106 LEU A N 1
ATOM 787 C CA . LEU A 1 106 ? 6.012 -14.133 -7.777 1 93.31 106 LEU A CA 1
ATOM 788 C C . LEU A 1 106 ? 7.445 -14.508 -8.141 1 93.31 106 LEU A C 1
ATOM 790 O O . LEU A 1 106 ? 7.914 -14.195 -9.234 1 93.31 106 LEU A O 1
ATOM 794 N N . MET A 1 107 ? 8.094 -15.141 -7.234 1 95.38 107 MET A N 1
ATOM 795 C CA . MET A 1 107 ? 9.469 -15.586 -7.465 1 95.38 107 MET A CA 1
ATOM 796 C C . MET A 1 107 ? 9.523 -16.609 -8.602 1 95.38 107 MET A C 1
ATOM 798 O O . MET A 1 107 ? 10.383 -16.516 -9.477 1 95.38 107 MET A O 1
ATOM 802 N N . GLU A 1 108 ? 8.641 -17.516 -8.594 1 95.31 108 GLU A N 1
ATOM 803 C CA . GLU A 1 108 ? 8.562 -18.531 -9.648 1 95.31 108 GLU A CA 1
ATOM 804 C C . GLU A 1 108 ? 8.281 -17.891 -11.008 1 95.31 108 GLU A C 1
ATOM 806 O O . GLU A 1 108 ? 8.906 -18.25 -12.008 1 95.31 108 GLU A O 1
ATOM 811 N N . ASN A 1 109 ? 7.391 -16.969 -10.984 1 93.81 109 ASN A N 1
ATOM 812 C CA . ASN A 1 109 ? 7.027 -16.297 -12.227 1 93.81 109 ASN A CA 1
ATOM 813 C C . ASN A 1 109 ? 8.195 -15.484 -12.781 1 93.81 109 ASN A C 1
ATOM 815 O O . ASN A 1 109 ? 8.422 -15.469 -13.992 1 93.81 109 ASN A O 1
ATOM 819 N N . ARG A 1 110 ? 8.883 -14.844 -11.922 1 95.94 110 ARG A N 1
ATOM 820 C CA . ARG A 1 110 ? 10.023 -14.047 -12.352 1 95.94 110 ARG A CA 1
ATOM 821 C C . ARG A 1 110 ? 11.117 -14.93 -12.945 1 95.94 110 ARG A C 1
ATOM 823 O O . ARG A 1 110 ? 11.648 -14.625 -14.016 1 95.94 110 ARG A O 1
ATOM 830 N N . TRP A 1 111 ? 11.406 -16.031 -12.328 1 97.12 111 TRP A N 1
ATOM 831 C CA . TRP A 1 111 ? 12.414 -16.953 -12.812 1 97.12 111 TRP A CA 1
ATOM 832 C C . TRP A 1 111 ? 12 -17.578 -14.141 1 97.12 111 TRP A C 1
ATOM 834 O O . TRP A 1 111 ? 12.797 -17.625 -15.086 1 97.12 111 TRP A O 1
ATOM 844 N N . SER A 1 112 ? 10.812 -18.031 -14.18 1 94.88 112 SER A N 1
ATOM 845 C CA . SER A 1 112 ? 10.289 -18.641 -15.406 1 94.88 112 SER A CA 1
ATOM 846 C C . SER A 1 112 ? 10.312 -17.641 -16.562 1 94.88 112 SER A C 1
ATOM 848 O O . SER A 1 112 ? 10.578 -18.016 -17.703 1 94.88 112 SER A O 1
ATOM 850 N N . GLY A 1 113 ? 10.031 -16.422 -16.219 1 95.06 113 GLY A N 1
ATOM 851 C CA . GLY A 1 113 ? 10.094 -15.383 -17.234 1 95.06 113 GLY A CA 1
ATOM 852 C C . GLY A 1 113 ? 11.484 -15.18 -17.797 1 95.06 113 GLY A C 1
ATOM 853 O O . GLY A 1 113 ? 11.656 -15.016 -19 1 95.06 113 GLY A O 1
ATOM 854 N N . LEU A 1 114 ? 12.391 -15.156 -16.938 1 96.5 114 LEU A N 1
ATOM 855 C CA . LEU A 1 114 ? 13.773 -15.023 -17.359 1 96.5 114 LEU A CA 1
ATOM 856 C C . LEU A 1 114 ? 14.188 -16.203 -18.25 1 96.5 114 LEU A C 1
ATOM 858 O O . LEU A 1 114 ? 14.867 -16.016 -19.25 1 96.5 114 LEU A O 1
ATOM 862 N N . PHE A 1 115 ? 13.75 -17.344 -17.859 1 95.5 115 PHE A N 1
ATOM 863 C CA . PHE A 1 115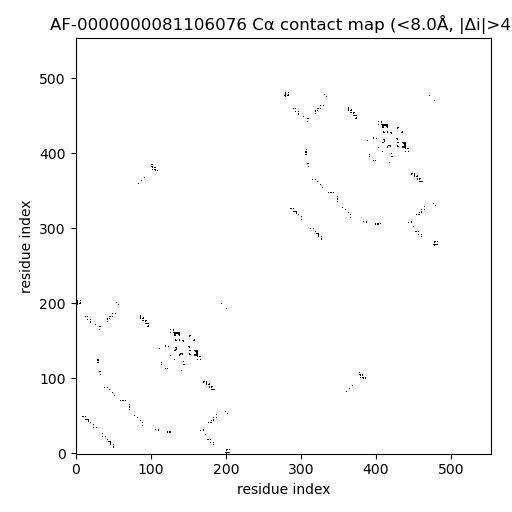 ? 14.086 -18.562 -18.594 1 95.5 115 PHE A CA 1
ATOM 864 C C . PHE A 1 115 ? 13.414 -18.578 -19.953 1 95.5 115 PHE A C 1
ATOM 866 O O . PHE A 1 115 ? 14.062 -18.859 -20.969 1 95.5 115 PHE A O 1
ATOM 873 N N . GLN A 1 116 ? 12.18 -18.234 -19.969 1 94.88 116 GLN A N 1
ATOM 874 C CA . GLN A 1 116 ? 11.414 -18.234 -21.219 1 94.88 116 GLN A CA 1
ATOM 875 C C . GLN A 1 116 ? 11.922 -17.172 -22.172 1 94.88 116 GLN A C 1
ATOM 877 O O . GLN A 1 116 ? 11.891 -17.359 -23.391 1 94.88 116 GLN A O 1
ATOM 882 N N . ALA A 1 117 ? 12.43 -16.109 -21.641 1 95.56 117 ALA A N 1
ATOM 883 C CA . ALA A 1 117 ? 12.977 -15.031 -22.438 1 95.56 117 ALA A CA 1
ATOM 884 C C . ALA A 1 117 ? 14.422 -15.32 -22.844 1 95.56 117 ALA A C 1
ATOM 886 O O . ALA A 1 117 ? 15.055 -14.523 -23.547 1 95.56 117 ALA A O 1
ATOM 887 N N . HIS A 1 118 ? 14.984 -16.375 -22.391 1 94.5 118 HIS A N 1
ATOM 888 C CA . HIS A 1 118 ? 16.359 -16.797 -22.656 1 94.5 118 HIS A CA 1
ATOM 889 C C . HIS A 1 118 ? 17.359 -15.734 -22.172 1 94.5 118 HIS A C 1
ATOM 891 O O . HIS A 1 118 ? 18.344 -15.453 -22.859 1 94.5 118 HIS A O 1
ATOM 897 N N . ASP A 1 119 ? 16.906 -15.188 -21.125 1 95.62 119 ASP A N 1
ATOM 898 C CA . ASP A 1 119 ? 17.812 -14.242 -20.5 1 95.62 119 ASP A CA 1
ATOM 899 C C . ASP A 1 119 ? 18.844 -14.961 -19.625 1 95.62 119 ASP A C 1
ATOM 901 O O . ASP A 1 119 ? 18.797 -14.859 -18.391 1 95.62 119 ASP A O 1
ATOM 905 N N . GLY A 1 120 ? 19.781 -15.547 -20.234 1 93.56 120 GLY A N 1
ATOM 906 C CA . GLY A 1 120 ? 20.797 -16.344 -19.547 1 93.56 120 GLY A CA 1
ATOM 907 C C . GLY A 1 120 ? 21.703 -15.508 -18.672 1 93.56 120 GLY A C 1
ATOM 908 O O . GLY A 1 120 ? 22.172 -15.977 -17.625 1 93.56 120 GLY A O 1
ATOM 909 N N . GLU A 1 121 ? 21.922 -14.305 -19.047 1 95.69 121 GLU A N 1
ATOM 910 C CA . GLU A 1 121 ? 22.828 -13.422 -18.312 1 95.69 121 GLU A CA 1
ATOM 911 C C . GLU A 1 121 ? 22.281 -13.141 -16.906 1 95.69 121 GLU A C 1
ATOM 913 O O . GLU A 1 121 ? 23.016 -13.227 -15.922 1 95.69 121 GLU A O 1
ATOM 918 N N . SER A 1 122 ? 21.031 -12.844 -16.797 1 97.44 122 SER A N 1
ATOM 919 C CA . SER A 1 122 ? 20.422 -12.555 -15.5 1 97.44 122 SER A CA 1
ATOM 920 C C . SER A 1 122 ? 20.438 -13.789 -14.594 1 97.44 122 SER A C 1
ATOM 922 O O . SER A 1 122 ? 20.75 -13.695 -13.414 1 97.44 122 SER A O 1
ATOM 924 N N . ILE A 1 123 ? 20.094 -14.906 -15.164 1 97 123 ILE A N 1
ATOM 925 C CA . ILE A 1 123 ? 20.094 -16.141 -14.375 1 97 123 ILE A CA 1
ATOM 926 C C . ILE A 1 123 ? 21.516 -16.469 -13.945 1 97 123 ILE A C 1
ATOM 928 O O . ILE A 1 123 ? 21.734 -16.891 -12.805 1 97 123 ILE A O 1
ATOM 932 N N . ARG A 1 124 ? 22.453 -16.297 -14.859 1 95.44 124 ARG A N 1
ATOM 933 C CA . ARG A 1 124 ? 23.844 -16.547 -14.531 1 95.44 124 ARG A CA 1
ATOM 934 C C . ARG A 1 124 ? 24.312 -15.648 -13.383 1 95.44 124 ARG A C 1
ATOM 936 O O . ARG A 1 124 ? 24.984 -16.109 -12.461 1 95.44 124 ARG A O 1
ATOM 943 N N . LEU A 1 125 ? 23.922 -14.398 -13.414 1 97.06 125 LEU A N 1
ATOM 944 C CA . LEU A 1 125 ? 24.312 -13.453 -12.375 1 97.06 125 LEU A CA 1
ATOM 945 C C . LEU A 1 125 ? 23.766 -13.867 -11.016 1 97.06 125 LEU A C 1
ATOM 947 O O . LEU A 1 125 ? 24.453 -13.789 -10.008 1 97.06 125 LEU A O 1
ATOM 951 N N . ILE A 1 126 ? 22.5 -14.273 -10.992 1 98 126 ILE A N 1
ATOM 952 C CA . ILE A 1 126 ? 21.891 -14.742 -9.758 1 98 126 ILE A CA 1
ATOM 953 C C . ILE A 1 126 ? 22.641 -15.961 -9.234 1 98 126 ILE A C 1
ATOM 955 O O . ILE A 1 126 ? 23.047 -15.992 -8.07 1 98 126 ILE A O 1
ATOM 959 N N . GLN A 1 127 ? 22.859 -16.953 -10.125 1 97.38 127 GLN A N 1
ATOM 960 C CA . GLN A 1 127 ? 23.5 -18.203 -9.734 1 97.38 127 GLN A CA 1
ATOM 961 C C . GLN A 1 127 ? 24.922 -17.969 -9.258 1 97.38 127 GLN A C 1
ATOM 963 O O . GLN A 1 127 ? 25.344 -18.531 -8.25 1 97.38 127 GLN A O 1
ATOM 968 N N . ASP A 1 128 ? 25.641 -17.094 -9.906 1 96.5 128 ASP A N 1
ATOM 969 C CA . ASP A 1 128 ? 27.031 -16.812 -9.547 1 96.5 128 ASP A CA 1
ATOM 970 C C . ASP A 1 128 ? 27.125 -16.031 -8.242 1 96.5 128 ASP A C 1
ATOM 972 O O . ASP A 1 128 ? 27.984 -16.297 -7.41 1 96.5 128 ASP A O 1
ATOM 976 N N . THR A 1 129 ? 26.219 -15.086 -8.102 1 97.56 129 THR A N 1
ATOM 977 C CA . THR A 1 129 ? 26.266 -14.219 -6.93 1 97.56 129 THR A CA 1
ATOM 978 C C . THR A 1 129 ? 25.859 -14.984 -5.672 1 97.56 129 THR A C 1
ATOM 980 O O . THR A 1 129 ? 26.453 -14.789 -4.602 1 97.56 129 THR A O 1
ATOM 983 N N . LEU A 1 130 ? 24.938 -15.914 -5.805 1 97.75 130 LEU A N 1
ATOM 984 C CA . LEU A 1 130 ? 24.391 -16.594 -4.633 1 97.75 130 LEU A CA 1
ATOM 985 C C . LEU A 1 130 ? 24.938 -18 -4.512 1 97.75 130 LEU A C 1
ATOM 987 O O . LEU A 1 130 ? 24.562 -18.75 -3.602 1 97.75 130 LEU A O 1
ATOM 991 N N . ASN A 1 131 ? 25.766 -18.406 -5.402 1 96.56 131 ASN A N 1
ATOM 992 C CA . ASN A 1 131 ? 26.391 -19.734 -5.395 1 96.56 131 ASN A CA 1
ATOM 993 C C . ASN A 1 131 ? 25.359 -20.844 -5.344 1 96.56 131 ASN A C 1
ATOM 995 O O . ASN A 1 131 ? 25.406 -21.703 -4.461 1 96.56 131 ASN A O 1
ATOM 999 N N . CYS A 1 132 ? 24.5 -20.812 -6.254 1 97.31 132 CYS A N 1
ATOM 1000 C CA . CYS A 1 132 ? 23.422 -21.781 -6.363 1 97.31 132 CYS A CA 1
ATOM 1001 C C . CYS A 1 132 ? 23.141 -22.125 -7.82 1 97.31 132 CYS A C 1
ATOM 1003 O O . CYS A 1 132 ? 23.75 -21.562 -8.727 1 97.31 132 CYS A O 1
ATOM 1005 N N . CYS A 1 133 ? 22.297 -23.172 -8.031 1 96.06 133 CYS A N 1
ATOM 1006 C CA . CYS A 1 133 ? 21.906 -23.578 -9.367 1 96.06 133 CYS A CA 1
ATOM 1007 C C . CYS A 1 133 ? 20.406 -23.906 -9.43 1 96.06 133 CYS A C 1
ATOM 1009 O O . CYS A 1 133 ? 19.875 -24.562 -8.531 1 96.06 133 CYS A O 1
ATOM 1011 N N . GLY A 1 134 ? 19.812 -23.359 -10.469 1 95.81 134 GLY A N 1
ATOM 1012 C CA . GLY A 1 134 ? 18.406 -23.656 -10.625 1 95.81 134 GLY A CA 1
ATOM 1013 C C . GLY A 1 134 ? 17.547 -23.047 -9.539 1 95.81 134 GLY A C 1
ATOM 1014 O O . GLY A 1 134 ? 18.062 -22.547 -8.531 1 95.81 134 GLY A O 1
ATOM 1015 N N . LEU A 1 135 ? 16.203 -22.984 -9.711 1 96.44 135 LEU A N 1
ATOM 1016 C CA . LEU A 1 135 ? 15.336 -22.312 -8.75 1 96.44 135 LEU A CA 1
ATOM 1017 C C . LEU A 1 135 ? 14.898 -23.266 -7.648 1 96.44 135 LEU A C 1
ATOM 1019 O O . LEU A 1 135 ? 15.312 -23.125 -6.496 1 96.44 135 LEU A O 1
ATOM 1023 N N . ASN A 1 136 ? 14.102 -24.312 -7.984 1 96.44 136 ASN A N 1
ATOM 1024 C CA . ASN A 1 136 ? 13.539 -25.219 -6.992 1 96.44 136 ASN A CA 1
ATOM 1025 C C . ASN A 1 136 ? 14.484 -26.375 -6.684 1 96.44 136 ASN A C 1
ATOM 1027 O O . ASN A 1 136 ? 14.516 -26.875 -5.555 1 96.44 136 ASN A O 1
ATOM 1031 N N . THR A 1 137 ? 15.109 -26.828 -7.707 1 94.56 137 THR A N 1
ATOM 1032 C CA . THR A 1 137 ? 16.188 -27.812 -7.633 1 94.56 137 THR A CA 1
ATOM 1033 C C . THR A 1 137 ? 17.375 -27.359 -8.484 1 94.56 137 THR A C 1
ATOM 1035 O O . THR A 1 137 ? 17.266 -26.406 -9.258 1 94.56 137 THR A O 1
ATOM 1038 N N . VAL A 1 138 ? 18.438 -28.031 -8.344 1 93.44 138 VAL A N 1
ATOM 1039 C CA . VAL A 1 138 ? 19.641 -27.641 -9.078 1 93.44 138 VAL A CA 1
ATOM 1040 C C . VAL A 1 138 ? 19.422 -27.875 -10.57 1 93.44 138 VAL A C 1
ATOM 1042 O O . VAL A 1 138 ? 20.172 -27.328 -11.398 1 93.44 138 VAL A O 1
ATOM 1045 N N . GLN A 1 139 ? 18.375 -28.547 -10.93 1 91.56 139 GLN A N 1
ATOM 1046 C CA . GLN A 1 139 ? 18.109 -28.875 -12.328 1 91.56 139 GLN A CA 1
ATOM 1047 C C . GLN A 1 139 ? 16.938 -28.062 -12.867 1 91.56 139 GLN A C 1
ATOM 1049 O O . GLN A 1 139 ? 16.656 -28.109 -14.07 1 91.56 139 GLN A O 1
ATOM 1054 N N . HIS A 1 140 ? 16.344 -27.344 -11.953 1 93.38 140 HIS A N 1
ATOM 1055 C CA . HIS A 1 140 ? 15.156 -26.625 -12.375 1 93.38 140 HIS A CA 1
ATOM 1056 C C . HIS A 1 140 ? 15.516 -25.312 -13.062 1 93.38 140 HIS A C 1
ATOM 1058 O O . HIS A 1 140 ? 15.719 -24.297 -12.406 1 93.38 140 HIS A O 1
ATOM 1064 N N . MET A 1 141 ? 15.484 -25.281 -14.336 1 93.56 141 MET A N 1
ATOM 1065 C CA . MET A 1 141 ? 15.68 -24.109 -15.188 1 93.56 141 MET A CA 1
ATOM 1066 C C . MET A 1 141 ? 17 -23.422 -14.867 1 93.56 141 MET A C 1
ATOM 1068 O O . MET A 1 141 ? 17.031 -22.203 -14.656 1 93.56 141 MET A O 1
ATOM 1072 N N . PRO A 1 142 ? 18.031 -24.125 -14.82 1 93.38 142 PRO A N 1
ATOM 1073 C CA . PRO A 1 142 ? 19.344 -23.547 -14.562 1 93.38 142 PRO A CA 1
ATOM 1074 C C . PRO A 1 142 ? 19.969 -22.922 -15.82 1 93.38 142 PRO A C 1
ATOM 1076 O O . PRO A 1 142 ? 19.453 -23.125 -16.922 1 93.38 142 PRO A O 1
ATOM 1079 N N . TYR A 1 143 ? 20.969 -22.078 -15.57 1 91.62 143 TYR A N 1
ATOM 1080 C CA . TYR A 1 143 ? 21.891 -21.656 -16.609 1 91.62 143 TYR A CA 1
ATOM 1081 C C . TYR A 1 143 ? 23.234 -22.359 -16.469 1 91.62 143 TYR A C 1
ATOM 1083 O O . TYR A 1 143 ? 23.766 -22.469 -15.352 1 91.62 143 TYR A O 1
ATOM 1091 N N . PRO A 1 144 ? 23.797 -22.891 -17.516 1 89.88 144 PRO A N 1
ATOM 1092 C CA . PRO A 1 144 ? 23.391 -22.75 -18.906 1 89.88 144 PRO A CA 1
ATOM 1093 C C . PRO A 1 144 ? 22.156 -23.594 -19.266 1 89.88 144 PRO A C 1
ATOM 1095 O O . PRO A 1 144 ? 21.875 -24.578 -18.578 1 89.88 144 PRO A O 1
ATOM 1098 N N . PHE A 1 145 ? 21.203 -23.297 -20.125 1 84.44 145 PHE A N 1
ATOM 1099 C CA . PHE A 1 145 ? 19.922 -23.906 -20.453 1 84.44 145 PHE A CA 1
ATOM 1100 C C . PHE A 1 145 ? 20.109 -25.312 -21.016 1 84.44 145 PHE A C 1
ATOM 1102 O O . PHE A 1 145 ? 19.297 -26.203 -20.781 1 84.44 145 PHE A O 1
ATOM 1109 N N . VAL A 1 146 ? 20.406 -25.797 -22.188 1 64.75 146 VAL A N 1
ATOM 1110 C CA . VAL A 1 146 ? 20.266 -27.047 -22.922 1 64.75 146 VAL A CA 1
ATOM 1111 C C . VAL A 1 146 ? 21.625 -27.75 -23.031 1 64.75 146 VAL A C 1
ATOM 1113 O O . VAL A 1 146 ? 21.703 -28.922 -23.391 1 64.75 146 VAL A O 1
ATOM 1116 N N . ARG A 1 147 ? 22.75 -27.719 -22.281 1 61.12 147 ARG A N 1
ATOM 1117 C CA . ARG A 1 147 ? 23.656 -28.703 -22.844 1 61.12 147 ARG A CA 1
ATOM 1118 C C . ARG A 1 147 ? 23.875 -29.891 -21.906 1 61.12 147 ARG A C 1
ATOM 1120 O O . ARG A 1 147 ? 24.094 -29.688 -20.703 1 61.12 147 ARG A O 1
ATOM 1127 N N . PRO A 1 148 ? 23.234 -31.203 -22.234 1 57.78 148 PRO A N 1
ATOM 1128 C CA . PRO A 1 148 ? 23.297 -32.406 -21.422 1 57.78 148 PRO A CA 1
ATOM 1129 C C . PRO A 1 148 ? 24.594 -32.469 -20.594 1 57.78 148 PRO A C 1
ATOM 1131 O O . PRO A 1 148 ? 24.547 -32.844 -19.422 1 57.78 148 PRO A O 1
ATOM 1134 N N . ASP A 1 149 ? 25.75 -32.312 -21.156 1 59.12 149 ASP A N 1
ATOM 1135 C CA . ASP A 1 149 ? 27.031 -32.594 -20.531 1 59.12 149 ASP A CA 1
ATOM 1136 C C . ASP A 1 149 ? 27.531 -31.406 -19.719 1 59.12 149 ASP A C 1
ATOM 1138 O O . ASP A 1 149 ? 28.531 -31.516 -19 1 59.12 149 ASP A O 1
ATOM 1142 N N . THR A 1 150 ? 26.672 -30.297 -19.625 1 68.25 150 THR A N 1
ATOM 1143 C CA . THR A 1 150 ? 27.219 -29.109 -19 1 68.25 150 THR A CA 1
ATOM 1144 C C . THR A 1 150 ? 26.172 -28.438 -18.109 1 68.25 150 THR A C 1
ATOM 1146 O O . THR A 1 150 ? 25.781 -27.297 -18.344 1 68.25 150 THR A O 1
ATOM 1149 N N . THR A 1 151 ? 25.781 -29.344 -17.109 1 80.56 151 THR A N 1
ATOM 1150 C CA . THR A 1 151 ? 24.781 -28.75 -16.219 1 80.56 151 THR A CA 1
ATOM 1151 C C . THR A 1 151 ? 25.453 -27.875 -15.172 1 80.56 151 THR A C 1
ATOM 1153 O O . THR A 1 151 ? 26.641 -28.062 -14.859 1 80.56 151 THR A O 1
ATOM 1156 N N . CYS A 1 152 ? 24.828 -26.812 -14.727 1 89.19 152 CYS A N 1
ATOM 1157 C CA . CYS A 1 152 ? 25.297 -25.859 -13.727 1 89.19 152 CYS A CA 1
ATOM 1158 C C . CYS A 1 152 ? 25.922 -26.562 -12.539 1 89.19 152 CYS A C 1
ATOM 1160 O O . CYS A 1 152 ? 27.047 -26.234 -12.141 1 89.19 152 CYS A O 1
ATOM 1162 N N . SER A 1 153 ? 25.312 -27.609 -11.977 1 88.62 153 SER A N 1
ATOM 1163 C CA . SER A 1 153 ? 25.781 -28.328 -10.797 1 88.62 153 SER A CA 1
ATOM 1164 C C . SER A 1 153 ? 27.094 -29.062 -11.094 1 88.62 153 SER A C 1
ATOM 1166 O O . SER A 1 153 ? 28 -29.062 -10.258 1 88.62 153 SER A O 1
ATOM 1168 N N . LYS A 1 154 ? 27.203 -29.609 -12.234 1 85.5 154 LYS A N 1
ATOM 1169 C CA . LYS A 1 154 ? 28.406 -30.359 -12.609 1 85.5 154 LYS A CA 1
ATOM 1170 C C . LYS A 1 154 ? 29.547 -29.406 -12.945 1 85.5 154 LYS A C 1
ATOM 1172 O O . LYS A 1 154 ? 30.703 -29.672 -12.594 1 85.5 154 LYS A O 1
ATOM 1177 N N . MET A 1 155 ? 29.219 -28.391 -13.609 1 87.56 155 MET A N 1
ATOM 1178 C CA . MET A 1 155 ? 30.234 -27.453 -14.094 1 87.56 155 MET A CA 1
ATOM 1179 C C . MET A 1 155 ? 30.859 -26.688 -12.938 1 87.56 155 MET A C 1
ATOM 1181 O O . MET A 1 155 ? 32.062 -26.453 -12.922 1 87.56 155 MET A O 1
ATOM 1185 N N . TYR A 1 156 ? 30.078 -26.312 -11.953 1 90.31 156 TYR A N 1
ATOM 1186 C CA . TYR A 1 156 ? 30.578 -25.391 -10.938 1 90.31 156 TYR A CA 1
ATOM 1187 C C . TYR A 1 156 ? 30.594 -26.062 -9.562 1 90.31 156 TYR A C 1
ATOM 1189 O O . TYR A 1 156 ? 31.078 -25.484 -8.594 1 90.31 156 TYR A O 1
ATOM 1197 N N . GLY A 1 157 ? 30.016 -27.219 -9.477 1 90.19 157 GLY A N 1
ATOM 1198 C CA . GLY A 1 157 ? 30.016 -27.969 -8.227 1 90.19 157 GLY A CA 1
ATOM 1199 C C . GLY A 1 157 ? 29.062 -27.406 -7.195 1 90.19 157 GLY A C 1
ATOM 1200 O O . GLY A 1 157 ? 29.359 -27.422 -6 1 90.19 157 GLY A O 1
ATOM 1201 N N . ARG A 1 158 ? 27.969 -26.859 -7.688 1 92.19 158 ARG A N 1
ATOM 1202 C CA . ARG A 1 158 ? 26.969 -26.281 -6.801 1 92.19 158 ARG A CA 1
ATOM 1203 C C . ARG A 1 158 ? 25.844 -27.266 -6.535 1 92.19 158 ARG A C 1
ATOM 1205 O O . ARG A 1 158 ? 25.234 -27.781 -7.469 1 92.19 158 ARG A O 1
ATOM 1212 N N . ASP A 1 159 ? 25.484 -27.375 -5.168 1 91.5 159 ASP A N 1
ATOM 1213 C CA . ASP A 1 159 ? 24.516 -28.391 -4.812 1 91.5 159 ASP A CA 1
ATOM 1214 C C . ASP A 1 159 ? 23.281 -27.766 -4.152 1 91.5 159 ASP A C 1
ATOM 1216 O O . ASP A 1 159 ? 22.406 -28.484 -3.652 1 91.5 159 ASP A O 1
ATOM 1220 N N . LYS A 1 160 ? 23.25 -26.438 -4.219 1 95.94 160 LYS A N 1
ATOM 1221 C CA . LYS A 1 160 ? 22.125 -25.766 -3.576 1 95.94 160 LYS A CA 1
ATOM 1222 C C . LYS A 1 160 ? 21.25 -25.047 -4.605 1 95.94 160 LYS A C 1
ATOM 1224 O O . LYS A 1 160 ? 21.766 -24.453 -5.555 1 95.94 160 LYS A O 1
ATOM 1229 N N . ALA A 1 161 ? 19.922 -25.156 -4.367 1 97.25 161 ALA A N 1
ATOM 1230 C CA . ALA A 1 161 ? 18.984 -24.438 -5.215 1 97.25 161 ALA A CA 1
ATOM 1231 C C . ALA A 1 161 ? 18.953 -22.953 -4.859 1 97.25 161 ALA A C 1
ATOM 1233 O O . ALA A 1 161 ? 19.219 -22.578 -3.715 1 97.25 161 ALA A O 1
ATOM 1234 N N . CYS A 1 162 ? 18.531 -22.156 -5.77 1 98.12 162 CYS A N 1
ATOM 1235 C CA . CYS A 1 162 ? 18.625 -20.703 -5.621 1 98.12 162 CYS A CA 1
ATOM 1236 C C . CYS A 1 162 ? 17.422 -20.156 -4.867 1 98.12 162 CYS A C 1
ATOM 1238 O O . CYS A 1 162 ? 17.438 -19.016 -4.383 1 98.12 162 CYS A O 1
ATOM 1240 N N . ARG A 1 163 ? 16.391 -20.859 -4.711 1 97.12 163 ARG A N 1
ATOM 1241 C CA . ARG A 1 163 ? 15.164 -20.359 -4.109 1 97.12 163 ARG A CA 1
ATOM 1242 C C . ARG A 1 163 ? 15.438 -19.766 -2.727 1 97.12 163 ARG A C 1
ATOM 1244 O O . ARG A 1 163 ? 14.977 -18.656 -2.416 1 97.12 163 ARG A O 1
ATOM 1251 N N . GLY A 1 164 ? 16.047 -20.438 -1.923 1 96.38 164 GLY A N 1
ATOM 1252 C CA . GLY A 1 164 ? 16.344 -19.984 -0.571 1 96.38 164 GLY A CA 1
ATOM 1253 C C . GLY A 1 164 ? 17.125 -18.688 -0.53 1 96.38 164 GLY A C 1
ATOM 1254 O O . GLY A 1 164 ? 16.609 -17.656 -0.059 1 96.38 164 GLY A O 1
ATOM 1255 N N . PRO A 1 165 ? 18.328 -18.75 -1.045 1 97.62 165 PRO A N 1
ATOM 1256 C CA . PRO A 1 165 ? 19.156 -17.531 -1.007 1 97.62 165 PRO A CA 1
ATOM 1257 C C . PRO A 1 165 ? 18.531 -16.375 -1.767 1 97.62 165 PRO A C 1
ATOM 1259 O O . PRO A 1 165 ? 18.703 -15.211 -1.37 1 97.62 165 PRO A O 1
ATOM 1262 N N . TRP A 1 166 ? 17.891 -16.656 -2.838 1 97.94 166 TRP A N 1
ATOM 1263 C CA . TRP A 1 166 ? 17.25 -15.602 -3.619 1 97.94 166 TRP A CA 1
ATOM 1264 C C . TRP A 1 166 ? 16.109 -14.969 -2.834 1 97.94 166 TRP A C 1
ATOM 1266 O O . TRP A 1 166 ? 15.938 -13.742 -2.857 1 97.94 166 TRP A O 1
ATOM 1276 N N . THR A 1 167 ? 15.336 -15.727 -2.109 1 97.25 167 THR A N 1
ATOM 1277 C CA . THR A 1 167 ? 14.273 -15.219 -1.248 1 97.25 167 THR A CA 1
ATOM 1278 C C . THR A 1 167 ? 14.852 -14.383 -0.107 1 97.25 167 THR A C 1
ATOM 1280 O O . THR A 1 167 ? 14.297 -13.344 0.256 1 97.25 167 THR A O 1
ATOM 1283 N N . ALA A 1 168 ? 15.875 -14.883 0.4 1 97 168 ALA A N 1
ATOM 1284 C CA . ALA A 1 168 ? 16.547 -14.133 1.463 1 97 168 ALA A CA 1
ATOM 1285 C C . ALA A 1 168 ? 17.031 -12.781 0.956 1 97 168 ALA A C 1
ATOM 1287 O O . ALA A 1 168 ? 16.938 -11.773 1.666 1 97 168 ALA A O 1
ATOM 1288 N N . ALA A 1 169 ? 17.531 -12.773 -0.23 1 97.62 169 ALA A N 1
ATOM 1289 C CA . ALA A 1 169 ? 17.969 -11.523 -0.844 1 97.62 169 ALA A CA 1
ATOM 1290 C C . ALA A 1 169 ? 16.812 -10.562 -1.051 1 97.62 169 ALA A C 1
ATOM 1292 O O . ALA A 1 169 ? 16.953 -9.359 -0.827 1 97.62 169 ALA A O 1
ATOM 1293 N N . LEU A 1 170 ? 15.719 -11.102 -1.461 1 97.81 170 LEU A N 1
ATOM 1294 C CA . LEU A 1 170 ? 14.523 -10.281 -1.636 1 97.81 170 LEU A CA 1
ATOM 1295 C C . LEU A 1 170 ? 14.094 -9.664 -0.312 1 97.81 170 LEU A C 1
ATOM 1297 O O . LEU A 1 170 ? 13.844 -8.453 -0.238 1 97.81 170 LEU A O 1
ATOM 1301 N N . ARG A 1 171 ? 14.086 -10.461 0.718 1 97.12 171 ARG A N 1
ATOM 1302 C CA . ARG A 1 171 ? 13.633 -10 2.027 1 97.12 171 ARG A CA 1
ATOM 1303 C C . ARG A 1 171 ? 14.586 -8.961 2.605 1 97.12 171 ARG A C 1
ATOM 1305 O O . ARG A 1 171 ? 14.148 -7.969 3.193 1 97.12 171 ARG A O 1
ATOM 1312 N N . SER A 1 172 ? 15.781 -9.203 2.42 1 97.25 172 SER A N 1
ATOM 1313 C CA . SER A 1 172 ? 16.766 -8.266 2.93 1 97.25 172 SER A CA 1
ATOM 1314 C C . SER A 1 172 ? 16.703 -6.938 2.178 1 97.25 172 SER A C 1
ATOM 1316 O O . SER A 1 172 ? 16.812 -5.867 2.781 1 97.25 172 SER A O 1
ATOM 1318 N N . SER A 1 173 ? 16.562 -7.062 0.881 1 97.94 173 SER A N 1
ATOM 1319 C CA . SER A 1 173 ? 16.516 -5.852 0.065 1 97.94 173 SER A CA 1
ATOM 1320 C C . SER A 1 173 ? 15.242 -5.055 0.352 1 97.94 173 SER A C 1
ATOM 1322 O O . SER A 1 173 ? 15.305 -3.854 0.62 1 97.94 173 SER A O 1
ATOM 1324 N N . THR A 1 174 ? 14.109 -5.719 0.339 1 98 174 THR A N 1
ATOM 1325 C CA . THR A 1 174 ? 12.852 -5.023 0.587 1 98 174 THR A CA 1
ATOM 1326 C C . THR A 1 174 ? 12.758 -4.574 2.043 1 98 174 THR A C 1
ATOM 1328 O O . THR A 1 174 ? 12.172 -3.533 2.342 1 98 174 THR A O 1
ATOM 1331 N N . GLY A 1 175 ? 13.352 -5.359 2.941 1 98.31 175 GLY A N 1
ATOM 1332 C CA . GLY A 1 175 ? 13.438 -4.941 4.332 1 98.31 175 GLY A CA 1
ATOM 1333 C C . GLY A 1 175 ? 14.25 -3.674 4.523 1 98.31 175 GLY A C 1
ATOM 1334 O O . GLY A 1 175 ? 13.875 -2.799 5.305 1 98.31 175 GLY A O 1
ATOM 1335 N N . ALA A 1 176 ? 15.359 -3.613 3.842 1 98.5 176 ALA A N 1
ATOM 1336 C CA . ALA A 1 176 ? 16.203 -2.42 3.91 1 98.5 176 ALA A CA 1
ATOM 1337 C C . ALA A 1 176 ? 15.453 -1.197 3.379 1 98.5 176 ALA A C 1
ATOM 1339 O O . ALA A 1 176 ? 15.477 -0.132 4 1 98.5 176 ALA A O 1
ATOM 1340 N N . ASP A 1 177 ? 14.852 -1.381 2.258 1 98.75 177 ASP A N 1
ATOM 1341 C CA . ASP A 1 177 ? 14.062 -0.293 1.688 1 98.75 177 ASP A CA 1
ATOM 1342 C C . ASP A 1 177 ? 12.922 0.11 2.621 1 98.75 177 ASP A C 1
ATOM 1344 O O . ASP A 1 177 ? 12.617 1.296 2.756 1 98.75 177 ASP A O 1
ATOM 1348 N N . PHE A 1 178 ? 12.281 -0.84 3.158 1 98.69 178 PHE A N 1
ATOM 1349 C CA . PHE A 1 178 ? 11.242 -0.561 4.141 1 98.69 178 PHE A CA 1
ATOM 1350 C C . PHE A 1 178 ? 11.797 0.261 5.297 1 98.69 178 PHE A C 1
ATOM 1352 O O . PHE A 1 178 ? 11.164 1.228 5.738 1 98.69 178 PHE A O 1
ATOM 1359 N N . GLY A 1 179 ? 12.93 -0.148 5.805 1 98.62 179 GLY A N 1
ATOM 1360 C CA . GLY A 1 179 ? 13.586 0.617 6.848 1 98.62 179 GLY A CA 1
ATOM 1361 C C . GLY A 1 179 ? 13.852 2.057 6.457 1 98.62 179 GLY A C 1
ATOM 1362 O O . GLY A 1 179 ? 13.656 2.973 7.258 1 98.62 179 GLY A O 1
ATOM 1363 N N . VAL A 1 180 ? 14.305 2.244 5.23 1 98.75 180 VAL A N 1
ATOM 1364 C CA . VAL A 1 180 ? 14.562 3.582 4.711 1 98.75 180 VAL A CA 1
ATOM 1365 C C . VAL A 1 180 ? 13.281 4.406 4.738 1 98.75 180 VAL A C 1
ATOM 1367 O O . VAL A 1 180 ? 13.273 5.543 5.215 1 98.75 180 VAL A O 1
ATOM 1370 N N . VAL A 1 181 ? 12.211 3.865 4.246 1 98.69 181 VAL A N 1
ATOM 1371 C CA . VAL A 1 181 ? 10.93 4.555 4.152 1 98.69 181 VAL A CA 1
ATOM 1372 C C . VAL A 1 181 ? 10.438 4.918 5.551 1 98.69 181 VAL A C 1
ATOM 1374 O O . VAL A 1 181 ? 9.984 6.043 5.781 1 98.69 181 VAL A O 1
ATOM 1377 N N . ILE A 1 182 ? 10.57 4.031 6.52 1 98.56 182 ILE A N 1
ATOM 1378 C CA . ILE A 1 182 ? 10.141 4.273 7.891 1 98.56 182 ILE A CA 1
ATOM 1379 C C . ILE A 1 182 ? 11.008 5.359 8.516 1 98.56 182 ILE A C 1
ATOM 1381 O O . ILE A 1 182 ? 10.508 6.25 9.203 1 98.56 182 ILE A O 1
ATOM 1385 N N . ALA A 1 183 ? 12.266 5.277 8.25 1 98.38 183 ALA A N 1
ATOM 1386 C CA . ALA A 1 183 ? 13.188 6.281 8.789 1 98.38 183 ALA A CA 1
ATOM 1387 C C . ALA A 1 183 ? 12.844 7.672 8.266 1 98.38 183 ALA A C 1
ATOM 1389 O O . ALA A 1 183 ? 12.859 8.648 9.016 1 98.38 183 ALA A O 1
ATOM 1390 N N . VAL A 1 184 ? 12.57 7.758 6.98 1 98.12 184 VAL A N 1
ATOM 1391 C CA . VAL A 1 184 ? 12.195 9.031 6.379 1 98.12 184 VAL A CA 1
ATOM 1392 C C . VAL A 1 184 ? 10.898 9.539 7.012 1 98.12 184 VAL A C 1
ATOM 1394 O O . VAL A 1 184 ? 10.766 10.734 7.289 1 98.12 184 VAL A O 1
ATOM 1397 N N . GLY A 1 185 ? 9.945 8.625 7.199 1 97.19 185 GLY A N 1
ATOM 1398 C CA . GLY A 1 185 ? 8.727 8.992 7.887 1 97.19 185 GLY A CA 1
ATOM 1399 C C . GLY A 1 185 ? 8.969 9.539 9.281 1 97.19 185 GLY A C 1
ATOM 1400 O O . GLY A 1 185 ? 8.359 10.539 9.68 1 97.19 185 GLY A O 1
ATOM 1401 N N . LEU A 1 186 ? 9.828 8.961 10.047 1 95.88 186 LEU A N 1
ATOM 1402 C CA . LEU A 1 186 ? 10.156 9.406 11.398 1 95.88 186 LEU A CA 1
ATOM 1403 C C . LEU A 1 186 ? 10.852 10.758 11.367 1 95.88 186 LEU A C 1
ATOM 1405 O O . LEU A 1 186 ? 10.594 11.617 12.219 1 95.88 186 LEU A O 1
ATOM 1409 N N . LEU A 1 187 ? 11.688 10.922 10.43 1 95.19 187 LEU A N 1
ATOM 1410 C CA . LEU A 1 187 ? 12.352 12.211 10.273 1 95.19 187 LEU A CA 1
ATOM 1411 C C . LEU A 1 187 ? 11.344 13.305 9.938 1 95.19 187 LEU A C 1
ATOM 1413 O O . LEU A 1 187 ? 11.5 14.445 10.383 1 95.19 187 LEU A O 1
ATOM 1417 N N . GLN A 1 188 ? 10.422 12.906 9.117 1 94.94 188 GLN A N 1
ATOM 1418 C CA . GLN A 1 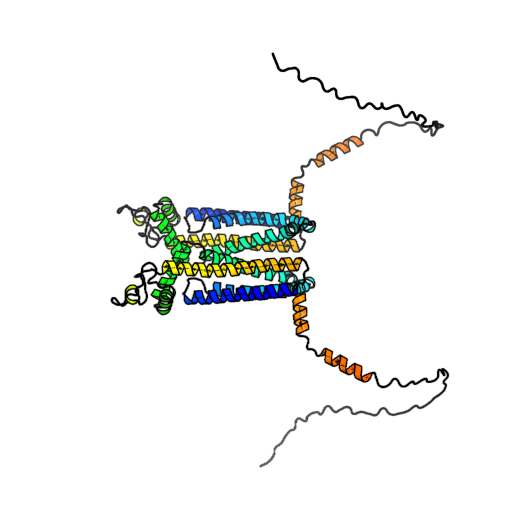188 ? 9.359 13.859 8.805 1 94.94 188 GLN A CA 1
ATOM 1419 C C . GLN A 1 188 ? 8.625 14.297 10.07 1 94.94 188 GLN A C 1
ATOM 1421 O O . GLN A 1 188 ? 8.414 15.492 10.281 1 94.94 188 GLN A O 1
ATOM 1426 N N . ILE A 1 189 ? 8.258 13.391 10.906 1 92.69 189 ILE A N 1
ATOM 1427 C CA . ILE A 1 189 ? 7.547 13.672 12.148 1 92.69 189 ILE A CA 1
ATOM 1428 C C . ILE A 1 189 ? 8.422 14.531 13.062 1 92.69 189 ILE A C 1
ATOM 1430 O O . ILE A 1 189 ? 7.953 15.523 13.625 1 92.69 189 ILE A O 1
ATOM 1434 N N . LEU A 1 190 ? 9.656 14.195 13.18 1 90.75 190 LEU A N 1
ATOM 1435 C CA . LEU A 1 190 ? 10.594 14.938 14.016 1 90.75 190 LEU A CA 1
ATOM 1436 C C . LEU A 1 190 ? 10.758 16.359 13.516 1 90.75 190 LEU A C 1
ATOM 1438 O O . LEU A 1 190 ? 10.773 17.312 14.312 1 90.75 190 LEU A O 1
ATOM 1442 N N . SER A 1 191 ? 10.859 16.516 12.219 1 90.44 191 SER A N 1
ATOM 1443 C CA . SER A 1 191 ? 11.016 17.844 11.633 1 90.44 191 SER A CA 1
ATOM 1444 C C . SER A 1 191 ? 9.797 18.719 11.906 1 90.44 191 SER A C 1
ATOM 1446 O O . SER A 1 191 ? 9.93 19.906 12.203 1 90.44 191 SER A O 1
ATOM 1448 N N . LEU A 1 192 ? 8.648 18.172 11.852 1 89.25 192 LEU A N 1
ATOM 1449 C CA . LEU A 1 192 ? 7.414 18.906 12.102 1 89.25 192 LEU A CA 1
ATOM 1450 C C . LEU A 1 192 ? 7.305 19.297 13.57 1 89.25 192 LEU A C 1
ATOM 1452 O O . LEU A 1 192 ? 6.898 20.422 13.898 1 89.25 192 LEU A O 1
ATOM 1456 N N . LEU A 1 193 ? 7.699 18.422 14.461 1 86.69 193 LEU A N 1
ATOM 1457 C CA . LEU A 1 193 ? 7.66 18.703 15.891 1 86.69 193 LEU A CA 1
ATOM 1458 C C . LEU A 1 193 ? 8.641 19.797 16.266 1 86.69 193 LEU A C 1
ATOM 1460 O O . LEU A 1 193 ? 8.328 20.672 17.078 1 86.69 193 LEU A O 1
ATOM 1464 N N . MET A 1 194 ? 9.719 19.797 15.656 1 85 194 MET A N 1
ATOM 1465 C CA . MET A 1 194 ? 10.742 20.797 15.953 1 85 194 MET A CA 1
ATOM 1466 C C . MET A 1 194 ? 10.336 22.172 15.438 1 85 194 MET A C 1
ATOM 1468 O O . MET A 1 194 ? 10.648 23.188 16.062 1 85 194 MET A O 1
ATOM 1472 N N . THR A 1 195 ? 9.742 22.203 14.312 1 83.94 195 THR A N 1
ATOM 1473 C CA . THR A 1 195 ? 9.273 23.484 13.773 1 83.94 195 THR A CA 1
ATOM 1474 C C . THR A 1 195 ? 8.141 24.047 14.633 1 83.94 195 THR A C 1
ATOM 1476 O O . THR A 1 195 ? 8.055 25.25 14.844 1 83.94 195 THR A O 1
ATOM 1479 N N . ARG A 1 196 ? 7.332 23.25 15.133 1 79.56 196 ARG A N 1
ATOM 1480 C CA . ARG A 1 196 ? 6.227 23.672 15.992 1 79.56 196 ARG A CA 1
ATOM 1481 C C . ARG A 1 196 ? 6.742 24.266 17.297 1 79.56 196 ARG A C 1
ATOM 1483 O O . ARG A 1 196 ? 6.141 25.188 17.844 1 79.56 196 ARG A O 1
ATOM 1490 N N . GLU A 1 197 ? 7.832 23.781 17.797 1 76.5 197 GLU A N 1
ATOM 1491 C CA . GLU A 1 197 ? 8.391 24.281 19.047 1 76.5 197 GLU A CA 1
ATOM 1492 C C . GLU A 1 197 ? 9.164 25.578 18.844 1 76.5 197 GLU A C 1
ATOM 1494 O O . GLU A 1 197 ? 9.617 26.203 19.797 1 76.5 197 GLU A O 1
ATOM 1499 N N . GLY A 1 198 ? 9.102 26.078 17.672 1 70.31 198 GLY A N 1
ATOM 1500 C CA . GLY A 1 198 ? 9.68 27.375 17.422 1 70.31 198 GLY A CA 1
ATOM 1501 C C . GLY A 1 198 ? 11.188 27.344 17.234 1 70.31 198 GLY A C 1
ATOM 1502 O O . GLY A 1 198 ? 11.844 28.391 17.219 1 70.31 198 GLY A O 1
ATOM 1503 N N . THR A 1 199 ? 11.695 26.203 17.203 1 64.06 199 THR A N 1
ATOM 1504 C CA . THR A 1 199 ? 13.141 26.141 17.047 1 64.06 199 THR A CA 1
ATOM 1505 C C . THR A 1 199 ? 13.547 26.297 15.586 1 64.06 199 THR A C 1
ATOM 1507 O O . THR A 1 199 ? 12.969 25.656 14.703 1 64.06 199 THR A O 1
ATOM 1510 N N . ASN A 1 200 ? 13.781 27.516 15.141 1 66.19 200 ASN A N 1
ATOM 1511 C CA . ASN A 1 200 ? 14.297 27.703 13.789 1 66.19 200 ASN A CA 1
ATOM 1512 C C . ASN A 1 200 ? 15.633 26.984 13.594 1 66.19 200 ASN A C 1
ATOM 1514 O O . ASN A 1 200 ? 16.656 27.641 13.406 1 66.19 200 ASN A O 1
ATOM 1518 N N . TRP A 1 201 ? 15.531 25.781 13.828 1 66.88 201 TRP A N 1
ATOM 1519 C CA . TRP A 1 201 ? 16.734 24.953 13.805 1 66.88 201 TRP A CA 1
ATOM 1520 C C . TRP A 1 201 ? 17.391 25 12.43 1 66.88 201 TRP A C 1
ATOM 1522 O O . TRP A 1 201 ? 18.594 24.75 12.312 1 66.88 201 TRP A O 1
ATOM 1532 N N . TRP A 1 202 ? 16.656 25.391 11.375 1 69.56 202 TRP A N 1
ATOM 1533 C CA . TRP A 1 202 ? 17.203 25.516 10.031 1 69.56 202 TRP A CA 1
ATOM 1534 C C . TRP A 1 202 ? 17.953 26.828 9.867 1 69.56 202 TRP A C 1
ATOM 1536 O O . TRP A 1 202 ? 18.938 26.906 9.133 1 69.56 202 TRP A O 1
ATOM 1546 N N . ASN A 1 203 ? 17.406 27.859 10.422 1 63.16 203 ASN A N 1
ATOM 1547 C CA . ASN A 1 203 ? 18.016 29.172 10.258 1 63.16 203 ASN A CA 1
ATOM 1548 C C . ASN A 1 203 ? 19.438 29.203 10.812 1 63.16 203 ASN A C 1
ATOM 1550 O O . ASN A 1 203 ? 20.312 29.875 10.25 1 63.16 203 ASN A O 1
ATOM 1554 N N . SER A 1 204 ? 19.609 28.547 11.844 1 61.34 204 SER A N 1
ATOM 1555 C CA . SER A 1 204 ? 20.969 28.547 12.352 1 61.34 204 SER A CA 1
ATOM 1556 C C . SER A 1 204 ? 21.953 27.953 11.336 1 61.34 204 SER A C 1
ATOM 1558 O O . SER A 1 204 ? 23.078 28.422 11.211 1 61.34 204 SER A O 1
ATOM 1560 N N . TRP A 1 205 ? 21.375 27.047 10.57 1 58.41 205 TRP A N 1
ATOM 1561 C CA . TRP A 1 205 ? 22.219 26.422 9.555 1 58.41 205 TRP A CA 1
ATOM 1562 C C . TRP A 1 205 ? 22.312 27.281 8.305 1 58.41 205 TRP A C 1
ATOM 1564 O O . TRP A 1 205 ? 23.391 27.422 7.715 1 58.41 205 TRP A O 1
ATOM 1574 N N . ARG A 1 206 ? 21.234 27.891 8.016 1 60 206 ARG A N 1
ATOM 1575 C CA . ARG A 1 206 ? 21.219 28.734 6.82 1 60 206 ARG A CA 1
ATOM 1576 C C . ARG A 1 206 ? 22.094 29.969 7.004 1 60 206 ARG A C 1
ATOM 1578 O O . ARG A 1 206 ? 22.734 30.422 6.059 1 60 206 ARG A O 1
ATOM 1585 N N . SER A 1 207 ? 21.969 30.516 8.211 1 59.25 207 SER A N 1
ATOM 1586 C CA . SER A 1 207 ? 22.781 31.703 8.469 1 59.25 207 SER A CA 1
ATOM 1587 C C . SER A 1 207 ? 24.266 31.375 8.383 1 59.25 207 SER A C 1
ATOM 1589 O O . SER A 1 207 ? 25.047 32.188 7.891 1 59.25 207 SER A O 1
ATOM 1591 N N . ILE A 1 208 ? 24.562 30.281 8.859 1 50.62 208 ILE A N 1
ATOM 1592 C CA . ILE A 1 208 ? 25.984 29.938 8.836 1 50.62 208 ILE A CA 1
ATOM 1593 C C . ILE A 1 208 ? 26.422 29.641 7.406 1 50.62 208 ILE A C 1
ATOM 1595 O O . ILE A 1 208 ? 27.5 30.047 6.984 1 50.62 208 ILE A O 1
ATOM 1599 N N . ALA A 1 209 ? 25.5 29.047 6.73 1 50.5 209 ALA A N 1
ATOM 1600 C CA . ALA A 1 209 ? 25.859 28.719 5.355 1 50.5 209 ALA A CA 1
ATOM 1601 C C . ALA A 1 209 ? 25.938 29.969 4.492 1 50.5 209 ALA A C 1
ATOM 1603 O O . ALA A 1 209 ? 26.828 30.094 3.654 1 50.5 209 ALA A O 1
ATOM 1604 N N . TRP A 1 210 ? 24.891 30.875 4.816 1 51.91 210 TRP A N 1
ATOM 1605 C CA . TRP A 1 210 ? 24.875 32.125 4.078 1 51.91 210 TRP A CA 1
ATOM 1606 C C . TRP A 1 210 ? 26.031 33.031 4.516 1 51.91 210 TRP A C 1
ATOM 1608 O O . TRP A 1 210 ? 26.688 33.656 3.682 1 51.91 210 TRP A O 1
ATOM 1618 N N . HIS A 1 211 ? 26.297 33.031 5.805 1 52.12 211 HIS A N 1
ATOM 1619 C CA . HIS A 1 211 ? 27.422 33.844 6.25 1 52.12 211 HIS A CA 1
ATOM 1620 C C . HIS A 1 211 ? 28.734 33.312 5.719 1 52.12 211 HIS A C 1
ATOM 1622 O O . HIS A 1 211 ? 29.656 34.062 5.43 1 52.12 211 HIS A O 1
ATOM 1628 N N . ARG A 1 212 ? 28.672 32 5.555 1 50.06 212 ARG A N 1
ATOM 1629 C CA . ARG A 1 212 ? 29.922 31.438 5.039 1 50.06 212 ARG A CA 1
ATOM 1630 C C . ARG A 1 212 ? 30.062 31.703 3.541 1 50.06 212 ARG A C 1
ATOM 1632 O O . ARG A 1 212 ? 31.172 31.734 3.01 1 50.06 212 ARG A O 1
ATOM 1639 N N . GLN A 1 213 ? 28.875 31.922 2.932 1 47.75 213 GLN A N 1
ATOM 1640 C CA . GLN A 1 213 ? 28.906 32.219 1.504 1 47.75 213 GLN A CA 1
ATOM 1641 C C . GLN A 1 213 ? 29.047 33.719 1.264 1 47.75 213 GLN A C 1
ATOM 1643 O O . GLN A 1 213 ? 29.234 34.156 0.126 1 47.75 213 GLN A O 1
ATOM 1648 N N . ARG A 1 214 ? 28.797 34.656 2.199 1 46.5 214 ARG A N 1
ATOM 1649 C CA . ARG A 1 214 ? 29.078 36.094 2 1 46.5 214 ARG A CA 1
ATOM 1650 C C . ARG A 1 214 ? 30.578 36.344 1.927 1 46.5 214 ARG A C 1
ATOM 1652 O O . ARG A 1 214 ? 31.312 36.031 2.861 1 46.5 214 ARG A O 1
ATOM 1659 N N . PRO A 1 215 ? 31.203 36.438 0.724 1 49.41 215 PRO A N 1
ATOM 1660 C CA . PRO A 1 215 ? 32.625 36.75 0.591 1 49.41 215 PRO A CA 1
ATOM 1661 C C . PRO A 1 215 ? 33.094 37.812 1.556 1 49.41 215 PRO A C 1
ATOM 1663 O O . PRO A 1 215 ? 32.312 38.688 1.961 1 49.41 215 PRO A O 1
ATOM 1666 N N . VAL A 1 216 ? 34.344 37.75 2.209 1 47.84 216 VAL A N 1
ATOM 1667 C CA . VAL A 1 216 ? 35.25 38.656 2.902 1 47.84 216 VAL A CA 1
ATOM 1668 C C . VAL A 1 216 ? 35.219 40.031 2.242 1 47.84 216 VAL A C 1
ATOM 1670 O O . VAL A 1 216 ? 36.031 40.906 2.572 1 47.84 216 VAL A O 1
ATOM 1673 N N . ALA A 1 217 ? 34.312 40.25 1.351 1 47.88 217 ALA A N 1
ATOM 1674 C CA . ALA A 1 217 ? 34.438 41.531 0.618 1 47.88 217 ALA A CA 1
ATOM 1675 C C . ALA A 1 217 ? 34.156 42.719 1.533 1 47.88 217 ALA A C 1
ATOM 1677 O O . ALA A 1 217 ? 34.531 43.844 1.209 1 47.88 217 ALA A O 1
ATOM 1678 N N . ASP A 1 218 ? 33.438 42.469 2.65 1 46.88 218 ASP A N 1
ATOM 1679 C CA . ASP A 1 218 ? 33.219 43.656 3.488 1 46.88 218 ASP A CA 1
ATOM 1680 C C . ASP A 1 218 ? 34.469 44 4.285 1 46.88 218 ASP A C 1
ATOM 1682 O O . ASP A 1 218 ? 34.5 45.031 4.973 1 46.88 218 ASP A O 1
ATOM 1686 N N . GLY A 1 219 ? 35.406 43.031 4.418 1 46.53 219 GLY A N 1
ATOM 1687 C CA . GLY A 1 219 ? 36.656 43.406 5.012 1 46.53 219 GLY A CA 1
ATOM 1688 C C . GLY A 1 219 ? 37.438 44.406 4.18 1 46.53 219 GLY A C 1
ATOM 1689 O O . GLY A 1 219 ? 38.344 45.062 4.688 1 46.53 219 GLY A O 1
ATOM 1690 N N . GLU A 1 220 ? 37.156 44.312 2.855 1 46.78 220 GLU A N 1
ATOM 1691 C CA . GLU A 1 220 ? 37.906 45.219 1.993 1 46.78 220 GLU A CA 1
ATOM 1692 C C . GLU A 1 220 ? 37.344 46.625 2.031 1 46.78 220 GLU A C 1
ATOM 1694 O O . GLU A 1 220 ? 38.031 47.594 1.759 1 46.78 220 GLU A O 1
ATOM 1699 N N . ARG A 1 221 ? 36.062 46.844 2.426 1 47.88 221 ARG A N 1
ATOM 1700 C CA . ARG A 1 221 ? 35.531 48.188 2.404 1 47.88 221 ARG A CA 1
ATOM 1701 C C . ARG A 1 221 ? 35.875 48.938 3.688 1 47.88 221 ARG A C 1
ATOM 1703 O O . ARG A 1 221 ? 35.938 50.156 3.689 1 47.88 221 ARG A O 1
ATOM 1710 N N . ARG A 1 222 ? 36.156 48.25 4.809 1 48.94 222 ARG A N 1
ATOM 1711 C CA . ARG A 1 222 ? 36.531 48.969 6.023 1 48.94 222 ARG A CA 1
ATOM 1712 C C . ARG A 1 222 ? 37.969 49.469 5.945 1 48.94 222 ARG A C 1
ATOM 1714 O O . ARG A 1 222 ? 38.344 50.469 6.582 1 48.94 222 ARG A O 1
ATOM 1721 N N . ALA A 1 223 ? 38.844 48.812 5.141 1 49.91 223 ALA A N 1
ATOM 1722 C CA . ALA A 1 223 ? 40.25 49.219 5.074 1 49.91 223 ALA A CA 1
ATOM 1723 C C . ALA A 1 223 ? 40.406 50.531 4.309 1 49.91 223 ALA A C 1
ATOM 1725 O O . ALA A 1 223 ? 41.312 51.312 4.605 1 49.91 223 ALA A O 1
ATOM 1726 N N . LEU A 1 224 ? 39.438 50.812 3.439 1 47.06 224 LEU A N 1
ATOM 1727 C CA . LEU A 1 224 ? 39.656 52 2.646 1 47.06 224 LEU A CA 1
ATOM 1728 C C . LEU A 1 224 ? 39.281 53.25 3.439 1 47.06 224 LEU A C 1
ATOM 1730 O O . LEU A 1 224 ? 39.812 54.344 3.156 1 47.06 224 LEU A O 1
ATOM 1734 N N . LEU A 1 225 ? 38.438 53.125 4.512 1 48.12 225 LEU A N 1
ATOM 1735 C CA . LEU A 1 225 ? 38 54.344 5.184 1 48.12 225 LEU A CA 1
ATOM 1736 C C . LEU A 1 225 ? 39 54.75 6.281 1 48.12 225 LEU A C 1
ATOM 1738 O O . LEU A 1 225 ? 39 55.875 6.754 1 48.12 225 LEU A O 1
ATOM 1742 N N . GLU A 1 226 ? 39.812 53.781 6.848 1 47.41 226 GLU A N 1
ATOM 1743 C CA . GLU A 1 226 ? 40.719 54.125 7.918 1 47.41 226 GLU A CA 1
ATOM 1744 C C . GLU A 1 226 ? 41.906 54.938 7.395 1 47.41 226 GLU A C 1
ATOM 1746 O O . GLU A 1 226 ? 42.5 55.719 8.141 1 47.41 226 GLU A O 1
ATOM 1751 N N . ASP A 1 227 ? 42.312 54.688 6.137 1 45.53 227 ASP A N 1
ATOM 1752 C CA . ASP A 1 227 ? 43.562 55.344 5.727 1 45.53 227 ASP A CA 1
ATOM 1753 C C . ASP A 1 227 ? 43.375 56.844 5.574 1 45.53 227 ASP A C 1
ATOM 1755 O O . ASP A 1 227 ? 44.344 57.594 5.441 1 45.53 227 ASP A O 1
ATOM 1759 N N . VAL A 1 228 ? 42.094 57.219 5.363 1 43.31 228 VAL A N 1
ATOM 1760 C CA . VAL A 1 228 ? 41.969 58.625 4.949 1 43.31 228 VAL A CA 1
ATOM 1761 C C . VAL A 1 228 ? 42.031 59.531 6.172 1 43.31 228 VAL A C 1
ATOM 1763 O O . VAL A 1 228 ? 42.062 60.75 6.043 1 43.31 228 VAL A O 1
ATOM 1766 N N . THR A 1 229 ? 41.969 58.938 7.371 1 40.22 229 THR A N 1
ATOM 1767 C CA . THR A 1 229 ? 41.719 59.906 8.453 1 40.22 229 THR A CA 1
ATOM 1768 C C . THR A 1 229 ? 43.031 60.594 8.836 1 40.22 229 THR A C 1
ATOM 1770 O O . THR A 1 229 ? 43.031 61.5 9.664 1 40.22 229 THR A O 1
ATOM 1773 N N . ASP A 1 230 ? 44.188 59.844 8.609 1 40.25 230 ASP A N 1
ATOM 1774 C CA . ASP A 1 230 ? 45.312 60.344 9.406 1 40.25 230 ASP A CA 1
ATOM 1775 C C . ASP A 1 230 ? 45.844 61.656 8.844 1 40.25 230 ASP A C 1
ATOM 1777 O O . ASP A 1 230 ? 46.844 62.188 9.32 1 40.25 230 ASP A O 1
ATOM 1781 N N . ALA A 1 231 ? 45.625 61.781 7.445 1 32.03 231 ALA A N 1
ATOM 1782 C CA . ALA A 1 231 ? 46.625 62.719 6.949 1 32.03 231 ALA A CA 1
ATOM 1783 C C . ALA A 1 231 ? 46.531 64.062 7.691 1 32.03 231 ALA A C 1
ATOM 1785 O O . ALA A 1 231 ? 47.562 64.688 7.992 1 32.03 231 ALA A O 1
ATOM 1786 N N . ASP A 1 232 ? 45.344 64.688 7.465 1 31.84 232 ASP A N 1
ATOM 1787 C CA . ASP A 1 232 ? 45.469 66.125 7.281 1 31.84 232 ASP A CA 1
ATOM 1788 C C . ASP A 1 232 ? 45.688 66.812 8.617 1 31.84 232 ASP A C 1
ATOM 1790 O O . ASP A 1 232 ? 44.719 67.375 9.203 1 31.84 232 ASP A O 1
ATOM 1794 N N . GLU A 1 233 ? 46.156 66.188 9.523 1 33.06 233 GLU A N 1
ATOM 1795 C CA . GLU A 1 233 ? 46.219 66.938 10.773 1 33.06 233 GLU A CA 1
ATOM 1796 C C . GLU A 1 233 ? 46.938 68.25 10.586 1 33.06 233 GLU A C 1
ATOM 1798 O O . GLU A 1 233 ? 47.219 68.938 11.555 1 33.06 233 GLU A O 1
ATOM 1803 N N . GLU A 1 234 ? 47.656 68.25 9.414 1 28.98 234 GLU A N 1
ATOM 1804 C CA . GLU A 1 234 ? 48.75 69.25 9.641 1 28.98 234 GLU A CA 1
ATOM 1805 C C . GLU A 1 234 ? 48.188 70.562 10.117 1 28.98 234 GLU A C 1
ATOM 1807 O O . GLU A 1 234 ? 48.656 71.125 11.109 1 28.98 234 GLU A O 1
ATOM 1812 N N . VAL A 1 235 ? 47.969 71.438 9.062 1 27.91 235 VAL A N 1
ATOM 1813 C CA . VAL A 1 235 ? 48.688 72.75 8.938 1 27.91 235 VAL A CA 1
ATOM 1814 C C . VAL A 1 235 ? 48.031 73.812 9.797 1 27.91 235 VAL A C 1
ATOM 1816 O O . VAL A 1 235 ? 48.688 74.688 10.289 1 27.91 235 VAL A O 1
ATOM 1819 N N . VAL A 1 236 ? 46.625 73.938 9.648 1 28.7 236 VAL A N 1
ATOM 1820 C CA . VAL A 1 236 ? 46.25 75.312 9.477 1 28.7 236 VAL A CA 1
ATOM 1821 C C . VAL A 1 236 ? 46.312 76.062 10.828 1 28.7 236 VAL A C 1
ATOM 1823 O O . VAL A 1 236 ? 45.594 75.688 11.758 1 28.7 236 VAL A O 1
ATOM 1826 N N . GLU A 1 237 ? 47.312 76.5 11.25 1 28.7 237 GLU A N 1
ATOM 1827 C CA . GLU A 1 237 ? 47.594 77.375 12.391 1 28.7 237 GLU A CA 1
ATOM 1828 C C . GLU A 1 237 ? 46.594 78.5 12.516 1 28.7 237 GLU A C 1
ATOM 1830 O O . GLU A 1 237 ? 46.625 79.312 13.469 1 28.7 237 GLU A O 1
ATOM 1835 N N . ARG A 1 238 ? 45.906 78.938 11.289 1 24.09 238 ARG A N 1
ATOM 1836 C CA . ARG A 1 238 ? 45.781 80.375 11.227 1 24.09 238 ARG A CA 1
ATOM 1837 C C . ARG A 1 238 ? 44.938 80.938 12.375 1 24.09 238 ARG A C 1
ATOM 1839 O O . ARG A 1 238 ? 44.188 80.188 12.992 1 24.09 238 ARG A O 1
ATOM 1846 N N . GLN A 1 239 ? 44.5 82.312 12.25 1 24.53 239 GLN A N 1
ATOM 1847 C CA . GLN A 1 239 ? 44.281 83.625 12.727 1 24.53 239 GLN A CA 1
ATOM 1848 C C . GLN A 1 239 ? 42.875 83.812 13.289 1 24.53 239 GLN A C 1
ATOM 1850 O O . GLN A 1 239 ? 41.938 83.188 12.797 1 24.53 239 GLN A O 1
ATOM 1855 N N . ASP A 1 240 ? 42.688 84.438 14.516 1 25.3 240 ASP A N 1
ATOM 1856 C CA . ASP A 1 240 ? 41.688 84.812 15.5 1 25.3 240 ASP A CA 1
ATOM 1857 C C . ASP A 1 240 ? 40.469 85.5 14.836 1 25.3 240 ASP A C 1
ATOM 1859 O O . ASP A 1 240 ? 39.406 85.562 15.414 1 25.3 240 ASP A O 1
ATOM 1863 N N . ASP A 1 241 ? 40.594 86.375 13.828 1 24.41 241 ASP A N 1
ATOM 1864 C CA . ASP A 1 241 ? 39.844 87.625 13.922 1 24.41 241 ASP A CA 1
ATOM 1865 C C . ASP A 1 241 ? 38.375 87.438 13.617 1 24.41 241 ASP A C 1
ATOM 1867 O O . ASP A 1 241 ? 38.031 86.812 12.609 1 24.41 241 ASP A O 1
ATOM 1871 N N . SER A 1 242 ? 37.406 87.375 14.562 1 25.62 242 SER A N 1
ATOM 1872 C CA . SER A 1 242 ? 35.938 87.312 14.617 1 25.62 242 SER A CA 1
ATOM 1873 C C . SER A 1 242 ? 35.312 88.312 13.672 1 25.62 242 SER A C 1
ATOM 1875 O O . SER A 1 242 ? 34.094 88.562 13.758 1 25.62 242 SER A O 1
ATOM 1877 N N . SER A 1 243 ? 36.031 88.938 12.703 1 22.66 243 SER A N 1
ATOM 1878 C CA . SER A 1 243 ? 35.5 90.25 12.32 1 22.66 243 SER A CA 1
ATOM 1879 C C . SER A 1 243 ? 34.094 90.125 11.805 1 22.66 243 SER A C 1
ATOM 1881 O O . SER A 1 243 ? 33.625 89 11.477 1 22.66 243 SER A O 1
ATOM 1883 N N . ARG A 1 244 ? 33.844 91 10.805 1 22.03 244 ARG A N 1
ATOM 1884 C CA . ARG A 1 244 ? 32.938 92.062 10.422 1 22.03 244 ARG A CA 1
ATOM 1885 C C . ARG A 1 244 ? 31.734 91.5 9.664 1 22.03 244 ARG A C 1
ATOM 1887 O O . ARG A 1 244 ? 31.719 90.375 9.281 1 22.03 244 ARG A O 1
ATOM 1894 N N . SER A 1 245 ? 31.297 92.062 8.531 1 21.58 245 SER A N 1
ATOM 1895 C CA . SER A 1 245 ? 30.188 92.875 8.039 1 21.58 245 SER A CA 1
ATOM 1896 C C . SER A 1 245 ? 29.297 92.062 7.109 1 21.58 245 SER A C 1
ATOM 1898 O O . SE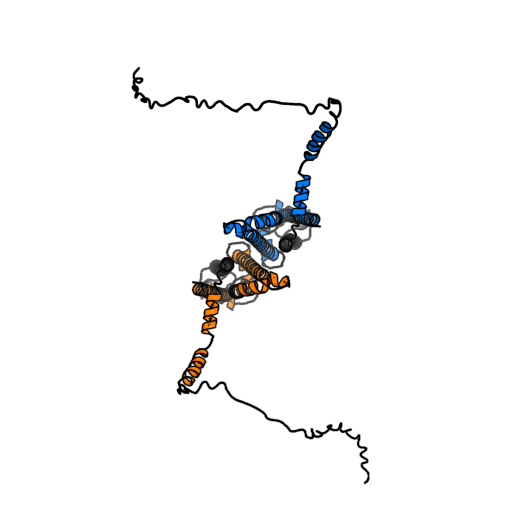R A 1 245 ? 28.219 92.5 6.707 1 21.58 245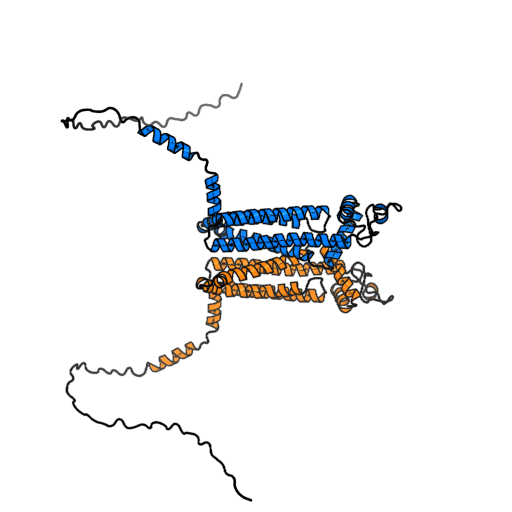 SER A O 1
ATOM 1900 N N . ARG A 1 246 ? 29.766 90.875 6.566 1 20.33 246 ARG A N 1
ATOM 1901 C CA . ARG A 1 246 ? 29.406 90.875 5.156 1 20.33 246 ARG A CA 1
ATOM 1902 C C . ARG A 1 246 ? 27.891 90.875 4.984 1 20.33 246 ARG A C 1
ATOM 1904 O O . ARG A 1 246 ? 27.188 90.188 5.766 1 20.33 246 ARG A O 1
ATOM 1911 N N . GLY A 1 247 ? 27.469 91.25 3.742 1 20.5 247 GLY A N 1
ATOM 1912 C CA . GLY A 1 247 ? 26.422 91.875 2.932 1 20.5 247 GLY A CA 1
ATOM 1913 C C . GLY A 1 247 ? 25.281 90.938 2.617 1 20.5 247 GLY A C 1
ATOM 1914 O O . GLY A 1 247 ? 25.438 89.75 2.633 1 20.5 247 GLY A O 1
ATOM 1915 N N . TYR A 1 248 ? 24.031 91.375 2.738 1 24.8 248 TYR A N 1
ATOM 1916 C CA . TYR A 1 248 ? 22.609 91.062 2.781 1 24.8 248 TYR A CA 1
ATOM 1917 C C . TYR A 1 248 ? 22.125 90.5 1.458 1 24.8 248 TYR A C 1
ATOM 1919 O O . TYR A 1 248 ? 21.016 89.938 1.371 1 24.8 248 TYR A O 1
ATOM 1927 N N . GLN A 1 249 ? 22.891 90.688 0.29 1 22.03 249 GLN A N 1
ATOM 1928 C CA . GLN A 1 249 ? 22.031 91.125 -0.797 1 22.03 249 GLN A CA 1
ATOM 1929 C C . GLN A 1 249 ? 21.078 90.062 -1.252 1 22.03 249 GLN A C 1
ATOM 1931 O O . GLN A 1 249 ? 21.391 88.875 -1.166 1 22.03 249 GLN A O 1
ATOM 1936 N N . SER A 1 250 ? 19.828 90.375 -1.706 1 24.77 250 SER A N 1
ATOM 1937 C CA . SER A 1 250 ? 18.438 90.125 -2.086 1 24.77 250 SER A CA 1
ATOM 1938 C C . SER A 1 250 ? 18.344 89.375 -3.385 1 24.77 250 SER A C 1
ATOM 1940 O O . SER A 1 250 ? 19.094 89.625 -4.336 1 24.77 250 SER A O 1
ATOM 1942 N N . LEU A 1 251 ? 18.062 88.062 -3.299 1 24.22 251 LEU A N 1
ATOM 1943 C CA . LEU A 1 251 ? 17.906 87.062 -4.367 1 24.22 251 LEU A CA 1
ATOM 1944 C C . LEU A 1 251 ? 16.922 87.562 -5.422 1 24.22 251 LEU A C 1
ATOM 1946 O O . LEU A 1 251 ? 15.734 87.75 -5.141 1 24.22 251 LEU A O 1
ATOM 1950 N N . PRO A 1 252 ? 17.297 88.562 -6.27 1 21 252 PRO A N 1
ATOM 1951 C CA . PRO A 1 252 ? 16.297 89.188 -7.133 1 21 252 PRO A CA 1
ATOM 1952 C C . PRO A 1 252 ? 15.586 88.25 -8.055 1 21 252 PRO A C 1
ATOM 1954 O O . PRO A 1 252 ? 14.359 88.25 -8.141 1 21 252 PRO A O 1
ATOM 1957 N N . SER A 1 253 ? 16.234 87.812 -9.172 1 21.64 253 SER A N 1
ATOM 1958 C CA . SER A 1 253 ? 15.797 88.125 -10.531 1 21.64 253 SER A CA 1
ATOM 1959 C C . SER A 1 253 ? 14.891 87 -11.055 1 21.64 253 SER A C 1
ATOM 1961 O O . SER A 1 253 ? 15.25 85.812 -11.031 1 21.64 253 SER A O 1
ATOM 1963 N N . ALA A 1 254 ? 13.57 87.188 -11.367 1 22.89 254 ALA A N 1
ATOM 1964 C CA . ALA A 1 254 ? 12.242 86.688 -11.75 1 22.89 254 ALA A CA 1
ATOM 1965 C C . ALA A 1 254 ? 12.281 86.062 -13.125 1 22.89 254 ALA A C 1
ATOM 1967 O O . ALA A 1 254 ? 11.32 85.375 -13.531 1 22.89 254 ALA A O 1
ATOM 1968 N N . GLN A 1 255 ? 13.195 86.312 -14.094 1 21.55 255 GLN A N 1
ATOM 1969 C CA . GLN A 1 255 ? 12.578 86.5 -15.406 1 21.55 255 GLN A CA 1
ATOM 1970 C C . GLN A 1 255 ? 12.188 85.125 -15.977 1 21.55 255 GLN A C 1
ATOM 1972 O O . GLN A 1 255 ? 13.016 84.188 -16.031 1 21.55 255 GLN A O 1
ATOM 1977 N N . VAL A 1 256 ? 10.883 84.75 -16.125 1 28.25 256 VAL A N 1
ATOM 1978 C CA . VAL A 1 256 ? 9.898 83.75 -16.547 1 28.25 256 VAL A CA 1
ATOM 1979 C C . VAL A 1 256 ? 10.078 83.438 -18.031 1 28.25 256 VAL A C 1
ATOM 1981 O O . VAL A 1 256 ? 9.258 82.75 -18.641 1 28.25 256 VAL A O 1
ATOM 1984 N N . GLU A 1 257 ? 11.273 83.375 -18.609 1 21.55 257 GLU A N 1
ATOM 1985 C CA . GLU A 1 257 ? 11.234 83.562 -20.062 1 21.55 257 GLU A CA 1
ATOM 1986 C C . GLU A 1 257 ? 10.328 82.5 -20.703 1 21.55 257 GLU A C 1
ATOM 1988 O O . GLU A 1 257 ? 10.07 81.438 -20.109 1 21.55 257 GLU A O 1
ATOM 1993 N N . ASN A 1 258 ? 10.227 82.5 -22.109 1 22.8 258 ASN A N 1
ATOM 1994 C CA . ASN A 1 258 ? 9.336 82.5 -23.266 1 22.8 258 ASN A CA 1
ATOM 1995 C C . ASN A 1 258 ? 9.141 81.062 -23.797 1 22.8 258 ASN A C 1
ATOM 1997 O O . ASN A 1 258 ? 9.883 80.625 -24.688 1 22.8 258 ASN A O 1
ATOM 2001 N N . ARG A 1 259 ? 9.133 79.938 -23.094 1 25.27 259 ARG A N 1
ATOM 2002 C CA . ARG A 1 259 ? 9.25 78.688 -23.875 1 25.27 259 ARG A CA 1
ATOM 2003 C C . ARG A 1 259 ? 8.156 78.625 -24.922 1 25.27 259 ARG A C 1
ATOM 2005 O O . ARG A 1 259 ? 6.98 78.875 -24.625 1 25.27 259 ARG A O 1
ATOM 2012 N N . PRO A 1 260 ? 8.586 78.438 -26.25 1 26.41 260 PRO A N 1
ATOM 2013 C CA . PRO A 1 260 ? 7.891 78.562 -27.531 1 26.41 260 PRO A CA 1
ATOM 2014 C C . PRO A 1 260 ? 6.648 77.688 -27.625 1 26.41 260 PRO A C 1
ATOM 2016 O O . PRO A 1 260 ? 6.551 76.625 -26.922 1 26.41 260 PRO A O 1
ATOM 2019 N N . ARG A 1 261 ? 5.66 78.188 -28.344 1 22.97 261 ARG A N 1
ATOM 2020 C CA . ARG A 1 261 ? 4.238 78.125 -28.672 1 22.97 261 ARG A CA 1
ATOM 2021 C C . ARG A 1 261 ? 3.883 76.812 -29.359 1 22.97 261 ARG A C 1
ATOM 2023 O O . ARG A 1 261 ? 4.77 76.062 -29.781 1 22.97 261 ARG A O 1
ATOM 2030 N N . VAL A 1 262 ? 3.041 76.938 -30.406 1 25.92 262 VAL A N 1
ATOM 2031 C CA . VAL A 1 262 ? 1.675 76.562 -30.766 1 25.92 262 VAL A CA 1
ATOM 2032 C C . VAL A 1 262 ? 1.691 75.438 -31.797 1 25.92 262 VAL A C 1
ATOM 2034 O O . VAL A 1 262 ? 1.002 74.438 -31.625 1 25.92 262 VAL A O 1
ATOM 2037 N N . GLU A 1 263 ? 2.148 75.438 -33.188 1 25.06 263 GLU A N 1
ATOM 2038 C CA . GLU A 1 263 ? 1.124 75.375 -34.219 1 25.06 263 GLU A CA 1
ATOM 2039 C C . GLU A 1 263 ? 0.878 73.938 -34.719 1 25.06 263 GLU A C 1
ATOM 2041 O O . GLU A 1 263 ? 1.775 73.125 -34.656 1 25.06 263 GLU A O 1
ATOM 2046 N N . PRO A 1 264 ? -0.397 73.5 -35.062 1 34.5 264 PRO A N 1
ATOM 2047 C CA . PRO A 1 264 ? -1.087 72.25 -35.438 1 34.5 264 PRO A CA 1
ATOM 2048 C C . PRO A 1 264 ? -0.708 71.75 -36.812 1 34.5 264 PRO A C 1
ATOM 2050 O O . PRO A 1 264 ? -1.243 70.688 -37.281 1 34.5 264 PRO A O 1
ATOM 2053 N N . SER A 1 265 ? 0.484 72 -37.5 1 25.78 265 SER A N 1
ATOM 2054 C CA . SER A 1 265 ? 0.267 72.125 -38.938 1 25.78 265 SER A CA 1
ATOM 2055 C C . SER A 1 265 ? -0.221 70.812 -39.531 1 25.78 265 SER A C 1
ATOM 2057 O O . SER A 1 265 ? -0.034 69.75 -38.938 1 25.78 265 SER A O 1
ATOM 2059 N N . PRO A 1 266 ? -0.627 70.875 -40.875 1 28.42 266 PRO A N 1
ATOM 2060 C CA . PRO A 1 266 ? -1.457 70.25 -41.906 1 28.42 266 PRO A CA 1
ATOM 2061 C C . PRO A 1 266 ? -0.795 69.062 -42.5 1 28.42 266 PRO A C 1
ATOM 2063 O O . PRO A 1 266 ? 0.33 69.125 -43 1 28.42 266 PRO A O 1
ATOM 2066 N N . ILE A 1 267 ? -0.745 67.875 -41.938 1 30.23 267 ILE A N 1
ATOM 2067 C CA . ILE A 1 267 ? -0.162 66.688 -42.531 1 30.23 267 ILE A CA 1
ATOM 2068 C C . ILE A 1 267 ? -0.599 66.562 -44 1 30.23 267 ILE A C 1
ATOM 2070 O O . ILE A 1 267 ? -1.794 66.5 -44.281 1 30.23 267 ILE A O 1
ATOM 2074 N N . HIS A 1 268 ? 0.166 67.188 -45 1 25.67 268 HIS A N 1
ATOM 2075 C CA . HIS A 1 268 ? -0.015 67.125 -46.438 1 25.67 268 HIS A CA 1
ATOM 2076 C C . HIS A 1 268 ? -0.068 65.625 -46.906 1 25.67 268 HIS A C 1
ATOM 2078 O O . HIS A 1 268 ? 0.729 64.812 -46.469 1 25.67 268 HIS A O 1
ATOM 2084 N N . GLN A 1 269 ? -1.127 65.25 -47.688 1 27.72 269 GLN A N 1
ATOM 2085 C CA . GLN A 1 269 ? -1.734 64.125 -48.438 1 27.72 269 GLN A CA 1
ATOM 2086 C C . GLN A 1 269 ? -0.845 63.688 -49.594 1 27.72 269 GLN A C 1
ATOM 2088 O O . GLN A 1 269 ? -1.135 64 -50.75 1 27.72 269 GLN A O 1
ATOM 2093 N N . GLU A 1 270 ? 0.5 63.969 -49.688 1 27.36 270 GLU A N 1
ATOM 2094 C CA . GLU A 1 270 ? 0.985 63.844 -51.062 1 27.36 270 GLU A CA 1
ATOM 2095 C C . GLU A 1 270 ? 0.692 62.438 -51.594 1 27.36 270 GLU A C 1
ATOM 2097 O O . GLU A 1 270 ? 0.544 61.469 -50.844 1 27.36 270 GLU A O 1
ATOM 2102 N N . GLU A 1 271 ? 0.682 62.375 -53.031 1 28.77 271 GLU A N 1
ATOM 2103 C CA . GLU A 1 271 ? 0.305 61.719 -54.281 1 28.77 271 GLU A CA 1
ATOM 2104 C C . GLU A 1 271 ? 1.163 60.5 -54.531 1 28.77 271 GLU A C 1
ATOM 2106 O O . GLU A 1 271 ? 2.365 60.5 -54.281 1 28.77 271 GLU A O 1
ATOM 2111 N N . ASN A 1 272 ? 0.553 59.312 -54.656 1 30.64 272 ASN A N 1
ATOM 2112 C CA . ASN A 1 272 ? 0.79 57.906 -54.969 1 30.64 272 ASN A CA 1
ATOM 2113 C C . ASN A 1 272 ? 1.522 57.75 -56.312 1 30.64 272 ASN A C 1
ATOM 2115 O O . ASN A 1 272 ? 1.549 56.656 -56.875 1 30.64 272 ASN A O 1
ATOM 2119 N N . HIS A 1 273 ? 2.42 58.656 -56.812 1 29.25 273 HIS A N 1
ATOM 2120 C CA . HIS A 1 273 ? 2.697 58.531 -58.25 1 29.25 273 HIS A CA 1
ATOM 2121 C C . HIS A 1 273 ? 3.496 57.25 -58.531 1 29.25 273 HIS A C 1
ATOM 2123 O O . HIS A 1 273 ? 3.801 56.969 -59.688 1 29.25 273 HIS A O 1
ATOM 2129 N N . TRP A 1 274 ? 4.273 56.531 -57.719 1 32.66 274 TRP A N 1
ATOM 2130 C CA . TRP A 1 274 ? 5.473 56 -58.344 1 32.66 274 TRP A CA 1
ATOM 2131 C C . TRP A 1 274 ? 5.129 54.781 -59.25 1 32.66 274 TRP A C 1
ATOM 2133 O O . TRP A 1 274 ? 6.012 54.031 -59.625 1 32.66 274 TRP A O 1
ATOM 2143 N N . ARG A 1 275 ? 3.914 54.406 -59.688 1 27.28 275 ARG A N 1
ATOM 2144 C CA . ARG A 1 275 ? 3.855 53.062 -60.25 1 27.28 275 ARG A CA 1
ATOM 2145 C C . ARG A 1 275 ? 4.742 52.938 -61.5 1 27.28 275 ARG A C 1
ATOM 2147 O O . ARG A 1 275 ? 5.367 51.906 -61.719 1 27.28 275 ARG A O 1
ATOM 2154 N N . ASP A 1 276 ? 4.516 53.625 -62.594 1 28.73 276 ASP A N 1
ATOM 2155 C CA . ASP A 1 276 ? 4.379 52.969 -63.906 1 28.73 276 ASP A CA 1
ATOM 2156 C C . ASP A 1 276 ? 5.738 52.562 -64.438 1 28.73 276 ASP A C 1
ATOM 2158 O O . ASP A 1 276 ? 5.828 51.656 -65.312 1 28.73 276 ASP A O 1
ATOM 2162 N N . SER A 1 277 ? 6.918 53.219 -64.188 1 26.58 277 SER A N 1
ATOM 2163 C CA . SER A 1 277 ? 7.797 52.812 -65.312 1 26.58 277 SER A CA 1
ATOM 2164 C C . SER A 1 277 ? 8.305 51.406 -65.125 1 26.58 277 SER A C 1
ATOM 2166 O O . SER A 1 277 ? 8.562 50.969 -63.969 1 26.58 277 SER A O 1
ATOM 2168 N N . MET B 1 1 ? -27.672 26.422 6.285 1 51.06 1 MET B N 1
ATOM 2169 C CA . MET B 1 1 ? -26.672 25.875 5.371 1 51.06 1 MET B CA 1
ATOM 2170 C C . MET B 1 1 ? -25.797 24.844 6.078 1 51.06 1 MET B C 1
ATOM 2172 O O . MET B 1 1 ? -25.5 23.797 5.523 1 51.06 1 MET B O 1
ATOM 2176 N N . GLY B 1 2 ? -25.562 25.062 7.352 1 58.06 2 GLY B N 1
ATOM 2177 C CA . GLY B 1 2 ? -24.734 24.172 8.133 1 58.06 2 GLY B CA 1
ATOM 2178 C C . GLY B 1 2 ? -25.406 22.844 8.43 1 58.06 2 GLY B C 1
ATOM 2179 O O . GLY B 1 2 ? -24.766 21.797 8.383 1 58.06 2 GLY B O 1
ATOM 2180 N N . LEU B 1 3 ? -26.797 22.859 8.648 1 61.19 3 LEU B N 1
ATOM 2181 C CA . LEU B 1 3 ? -27.562 21.656 8.945 1 61.19 3 LEU B CA 1
ATOM 2182 C C . LEU B 1 3 ? -27.531 20.672 7.781 1 61.19 3 LEU B C 1
ATOM 2184 O O . LEU B 1 3 ? -27.375 19.469 7.98 1 61.19 3 LEU B O 1
ATOM 2188 N N . GLY B 1 4 ? -27.453 21.25 6.715 1 77.19 4 GLY B N 1
ATOM 2189 C CA . GLY B 1 4 ? -27.5 20.438 5.504 1 77.19 4 GLY B CA 1
ATOM 2190 C C . GLY B 1 4 ? -26.203 19.719 5.219 1 77.19 4 GLY B C 1
ATOM 2191 O O . GLY B 1 4 ? -26.219 18.562 4.805 1 77.19 4 GLY B O 1
ATOM 2192 N N . LEU B 1 5 ? -25.141 20.359 5.715 1 81.56 5 LEU B N 1
ATOM 2193 C CA . LEU B 1 5 ? -23.859 19.75 5.395 1 81.56 5 LEU B CA 1
ATOM 2194 C C . LEU B 1 5 ? -23.547 18.594 6.348 1 81.56 5 LEU B C 1
ATOM 2196 O O . LEU B 1 5 ? -22.984 17.578 5.934 1 81.56 5 LEU B O 1
ATOM 2200 N N . GLY B 1 6 ? -23.922 18.766 7.598 1 82.75 6 GLY B N 1
ATOM 2201 C CA . GLY B 1 6 ? -23.734 17.688 8.555 1 82.75 6 GLY B CA 1
ATOM 2202 C C . GLY B 1 6 ? -24.562 16.453 8.227 1 82.75 6 GLY B C 1
ATOM 2203 O O . GLY B 1 6 ? -24.062 15.336 8.328 1 82.75 6 GLY B O 1
ATOM 2204 N N . LEU B 1 7 ? -25.734 16.719 7.848 1 86.75 7 LEU B N 1
ATOM 2205 C CA . LEU B 1 7 ? -26.609 15.617 7.473 1 86.75 7 LEU B CA 1
ATOM 2206 C C . LEU B 1 7 ? -26.094 14.938 6.203 1 86.75 7 LEU B C 1
ATOM 2208 O O . LEU B 1 7 ? -26.156 13.711 6.086 1 86.75 7 LEU B O 1
ATOM 2212 N N . ALA B 1 8 ? -25.625 15.719 5.312 1 87.38 8 ALA B N 1
ATOM 2213 C CA . ALA B 1 8 ? -25.062 15.164 4.086 1 87.38 8 ALA B CA 1
ATOM 2214 C C . ALA B 1 8 ? -23.844 14.297 4.387 1 87.38 8 ALA B C 1
ATOM 2216 O O . ALA B 1 8 ? -23.672 13.234 3.789 1 87.38 8 ALA B O 1
ATOM 2217 N N . PHE B 1 9 ? -23.078 14.742 5.324 1 89.75 9 PHE B N 1
ATOM 2218 C CA . PHE B 1 9 ? -21.891 13.984 5.727 1 89.75 9 PHE B CA 1
ATOM 2219 C C . PHE B 1 9 ? -22.297 12.68 6.402 1 89.75 9 PHE B C 1
ATOM 2221 O O . PHE B 1 9 ? -21.688 11.633 6.148 1 89.75 9 PHE B O 1
ATOM 2228 N N . MET B 1 10 ? -23.234 12.742 7.227 1 91.12 10 MET B N 1
ATOM 2229 C CA . MET B 1 10 ? -23.703 11.547 7.926 1 91.12 10 MET B CA 1
ATOM 2230 C C . MET B 1 10 ? -24.312 10.547 6.949 1 91.12 10 MET B C 1
ATOM 2232 O O . MET B 1 10 ? -24.031 9.352 7.02 1 91.12 10 MET B O 1
ATOM 2236 N N . LEU B 1 11 ? -25.109 11 6.055 1 93 11 LEU B N 1
ATOM 2237 C CA . LEU B 1 11 ? -25.734 10.125 5.062 1 93 11 LEU B CA 1
ATOM 2238 C C . LEU B 1 11 ? -24.688 9.547 4.117 1 93 11 LEU B C 1
ATOM 2240 O O . LEU B 1 11 ? -24.75 8.367 3.758 1 93 11 LEU B O 1
ATOM 2244 N N . GLY B 1 12 ? -23.734 10.406 3.699 1 94.94 12 GLY B N 1
ATOM 2245 C CA . GLY B 1 12 ? -22.656 9.922 2.855 1 94.94 12 GLY B CA 1
ATOM 2246 C C . GLY B 1 12 ? -21.844 8.82 3.502 1 94.94 12 GLY B C 1
ATOM 2247 O O . GLY B 1 12 ? -21.547 7.805 2.865 1 94.94 12 GLY B O 1
ATOM 2248 N N . SER B 1 13 ? -21.562 8.984 4.781 1 96.06 13 SER B N 1
ATOM 2249 C CA . SER B 1 13 ? -20.797 7.973 5.508 1 96.06 13 SER B CA 1
ATOM 2250 C C . SER B 1 13 ? -21.609 6.688 5.672 1 96.06 13 SER B C 1
ATOM 2252 O O . SER B 1 13 ? -21.047 5.59 5.59 1 96.06 13 SER B O 1
ATOM 2254 N N . ALA B 1 14 ? -22.859 6.855 5.902 1 96.94 14 ALA B N 1
ATOM 2255 C CA . ALA B 1 14 ? -23.734 5.688 6.047 1 96.94 14 ALA B CA 1
ATOM 2256 C C . ALA B 1 14 ? -23.812 4.898 4.742 1 96.94 14 ALA B C 1
ATOM 2258 O O . ALA B 1 14 ? -23.766 3.666 4.754 1 96.94 14 ALA B O 1
ATOM 2259 N N . VAL B 1 15 ? -23.922 5.625 3.648 1 98.12 15 VAL B N 1
ATOM 2260 C CA . VAL B 1 15 ? -23.984 4.977 2.344 1 98.12 15 VAL B CA 1
ATOM 2261 C C . VAL B 1 15 ? -22.656 4.246 2.068 1 98.12 15 VAL B C 1
ATOM 2263 O O . VAL B 1 15 ? -22.672 3.098 1.624 1 98.12 15 VAL B O 1
ATOM 2266 N N . LEU B 1 16 ? -21.547 4.902 2.334 1 98.69 16 LEU B N 1
ATOM 2267 C CA . LEU B 1 16 ? -20.234 4.281 2.115 1 98.69 16 LEU B CA 1
ATOM 2268 C C . LEU B 1 16 ? -20.062 3.057 3.006 1 98.69 16 LEU B C 1
ATOM 2270 O O . LEU B 1 16 ? -19.5 2.047 2.574 1 98.69 16 LEU B O 1
ATOM 2274 N N . PHE B 1 17 ? -20.562 3.15 4.258 1 98.38 17 PHE B N 1
ATOM 2275 C CA . PHE B 1 17 ? -20.578 2.01 5.168 1 98.38 17 PHE B CA 1
ATOM 2276 C C . PHE B 1 17 ? -21.391 0.858 4.586 1 98.38 17 PHE B C 1
ATOM 2278 O O . PHE B 1 17 ? -20.938 -0.291 4.594 1 98.38 17 PHE B O 1
ATOM 2285 N N . GLY B 1 18 ? -22.484 1.181 4.094 1 98.5 18 GLY B N 1
ATOM 2286 C CA . GLY B 1 18 ? -23.344 0.164 3.504 1 98.5 18 GLY B CA 1
ATOM 2287 C C . GLY B 1 18 ? -22.719 -0.512 2.297 1 98.5 18 GLY B C 1
ATOM 2288 O O . GLY B 1 18 ? -22.766 -1.736 2.168 1 98.5 18 GLY B O 1
ATOM 2289 N N . VAL B 1 19 ? -22.156 0.262 1.417 1 98.62 19 VAL B N 1
ATOM 2290 C CA . VAL B 1 19 ? -21.5 -0.285 0.229 1 98.62 19 VAL B CA 1
ATOM 2291 C C . VAL B 1 19 ? -20.375 -1.221 0.643 1 98.62 19 VAL B C 1
ATOM 2293 O O . VAL B 1 19 ? -20.266 -2.336 0.13 1 98.62 19 VAL B O 1
ATOM 2296 N N . ALA B 1 20 ? -19.562 -0.813 1.558 1 98.75 20 ALA B N 1
ATOM 2297 C CA . ALA B 1 20 ? -18.438 -1.629 2.008 1 98.75 20 ALA B CA 1
ATOM 2298 C C . ALA B 1 20 ? -18.922 -2.926 2.65 1 98.75 20 ALA B C 1
ATOM 2300 O O . ALA B 1 20 ? -18.297 -3.979 2.484 1 98.75 20 ALA B O 1
ATOM 2301 N N . ALA B 1 21 ? -20.016 -2.803 3.379 1 98.56 21 ALA B N 1
ATOM 2302 C CA . ALA B 1 21 ? -20.578 -3.998 4.008 1 98.56 21 ALA B CA 1
ATOM 2303 C C . ALA B 1 21 ? -21.062 -4.996 2.961 1 98.56 21 ALA B C 1
ATOM 2305 O O . ALA B 1 21 ? -20.797 -6.191 3.062 1 98.56 21 ALA B O 1
ATOM 2306 N N . VAL B 1 22 ? -21.734 -4.473 1.981 1 98.25 22 VAL B N 1
ATOM 2307 C CA . VAL B 1 22 ? -22.234 -5.332 0.915 1 98.25 22 VAL B CA 1
ATOM 2308 C C . VAL B 1 22 ? -21.062 -5.992 0.19 1 98.25 22 VAL B C 1
ATOM 2310 O O . VAL B 1 22 ? -21.109 -7.191 -0.107 1 98.25 22 VAL B O 1
ATOM 2313 N N . VAL B 1 23 ? -20.047 -5.266 -0.073 1 98.19 23 VAL B N 1
ATOM 2314 C CA . VAL B 1 23 ? -18.875 -5.785 -0.775 1 98.19 23 VAL B CA 1
ATOM 2315 C C . VAL B 1 23 ? -18.203 -6.859 0.07 1 98.19 23 VAL B C 1
ATOM 2317 O O . VAL B 1 23 ? -17.734 -7.875 -0.46 1 98.19 23 VAL B O 1
ATOM 2320 N N . HIS B 1 24 ? -18.125 -6.629 1.357 1 98.06 24 HIS B N 1
ATOM 2321 C CA . HIS B 1 24 ? -17.547 -7.613 2.256 1 98.06 24 HIS B CA 1
ATOM 2322 C C . HIS B 1 24 ? -18.266 -8.945 2.17 1 98.06 24 HIS B C 1
ATOM 2324 O O . HIS B 1 24 ? -17.641 -10 2.033 1 98.06 24 HIS B O 1
ATOM 2330 N N . PHE B 1 25 ? -19.531 -8.883 2.23 1 97.19 25 PHE B N 1
ATOM 2331 C CA . PHE B 1 25 ? -20.312 -10.109 2.182 1 97.19 25 PHE B CA 1
ATOM 2332 C C . PHE B 1 25 ? -20.234 -10.75 0.8 1 97.19 25 PHE B C 1
ATOM 2334 O O . PHE B 1 25 ? -20.188 -11.977 0.68 1 97.19 25 PHE B O 1
ATOM 2341 N N . HIS B 1 26 ? -20.219 -9.961 -0.203 1 97.12 26 HIS B N 1
ATOM 2342 C CA . HIS B 1 26 ? -20.062 -10.469 -1.562 1 97.12 26 HIS B CA 1
ATOM 2343 C C . HIS B 1 26 ? -18.703 -11.148 -1.742 1 97.12 26 HIS B C 1
ATOM 2345 O O . HIS B 1 26 ? -18.609 -12.211 -2.361 1 97.12 26 HIS B O 1
ATOM 2351 N N . SER B 1 27 ? -17.688 -10.586 -1.258 1 97.38 27 SER B N 1
ATOM 2352 C CA . SER B 1 27 ? -16.344 -11.148 -1.346 1 97.38 27 SER B CA 1
ATOM 2353 C C . SER B 1 27 ? -16.25 -12.469 -0.594 1 97.38 27 SER B C 1
ATOM 2355 O O . SER B 1 27 ? -15.594 -13.406 -1.06 1 97.38 27 SER B O 1
ATOM 2357 N N . ALA B 1 28 ? -16.891 -12.516 0.515 1 96.62 28 ALA B N 1
ATOM 2358 C CA . ALA B 1 28 ? -16.922 -13.742 1.3 1 96.62 28 ALA B CA 1
ATOM 2359 C C . ALA B 1 28 ? -17.719 -14.836 0.59 1 96.62 28 ALA B C 1
ATOM 2361 O O . ALA B 1 28 ? -17.328 -16 0.594 1 96.62 28 ALA B O 1
ATOM 2362 N N . HIS B 1 29 ? -18.766 -14.398 -0.016 1 96.81 29 HIS B N 1
ATOM 2363 C CA . HIS B 1 29 ? -19.641 -15.336 -0.722 1 96.81 29 HIS B CA 1
ATOM 2364 C C . HIS B 1 29 ? -18.906 -15.992 -1.891 1 96.81 29 HIS B C 1
ATOM 2366 O O . HIS B 1 29 ? -19.094 -17.188 -2.146 1 96.81 29 HIS B O 1
ATOM 2372 N N . LEU B 1 30 ? -18.078 -15.258 -2.494 1 98 30 LEU B N 1
ATOM 2373 C CA . LEU B 1 30 ? -17.375 -15.758 -3.662 1 98 30 LEU B CA 1
ATOM 2374 C C . LEU B 1 30 ? -15.953 -16.188 -3.289 1 98 30 LEU B C 1
ATOM 2376 O O . LEU B 1 30 ? -15.141 -16.484 -4.168 1 98 30 LEU B O 1
ATOM 2380 N N . SER B 1 31 ? -15.664 -16.203 -2.027 1 97.5 31 SER B N 1
ATOM 2381 C CA . SER B 1 31 ? -14.344 -16.594 -1.546 1 97.5 31 SER B CA 1
ATOM 2382 C C . SER B 1 31 ? -13.242 -15.914 -2.348 1 97.5 31 SER B C 1
ATOM 2384 O O . SER B 1 31 ? -12.289 -16.562 -2.777 1 97.5 31 SER B O 1
ATOM 2386 N N . LEU B 1 32 ? -13.375 -14.641 -2.529 1 97.38 32 LEU B N 1
ATOM 2387 C CA . LEU B 1 32 ? -12.367 -13.867 -3.254 1 97.38 32 LEU B CA 1
ATOM 2388 C C . LEU B 1 32 ? -11.07 -13.781 -2.461 1 97.38 32 LEU B C 1
ATOM 2390 O O . LEU B 1 32 ? -11.086 -13.797 -1.228 1 97.38 32 LEU B O 1
ATOM 2394 N N . PRO B 1 33 ? -9.953 -13.75 -3.186 1 95.44 33 PRO B N 1
ATOM 2395 C CA . PRO B 1 33 ? -8.656 -13.711 -2.496 1 95.44 33 PRO B CA 1
ATOM 2396 C C . PRO B 1 33 ? -8.32 -12.328 -1.952 1 95.44 33 PRO B C 1
ATOM 2398 O O . PRO B 1 33 ? -7.27 -11.773 -2.279 1 95.44 33 PRO B O 1
ATOM 2401 N N . VAL B 1 34 ? -9.148 -11.758 -1.221 1 94.44 34 VAL B N 1
ATOM 2402 C CA . VAL B 1 34 ? -8.945 -10.516 -0.487 1 94.44 34 VAL B CA 1
ATOM 2403 C C . VAL B 1 34 ? -8.977 -10.789 1.016 1 94.44 34 VAL B C 1
ATOM 2405 O O . VAL B 1 34 ? -9.867 -11.484 1.507 1 94.44 34 VAL B O 1
ATOM 2408 N N . SER B 1 35 ? -8.008 -10.281 1.634 1 93.38 35 SER B N 1
ATOM 2409 C CA . SER B 1 35 ? -7.957 -10.477 3.08 1 93.38 35 SER B CA 1
ATOM 2410 C C . SER B 1 35 ? -9.211 -9.914 3.754 1 93.38 35 SER B C 1
ATOM 2412 O O . SER B 1 35 ? -9.594 -8.766 3.514 1 93.38 35 SER B O 1
ATOM 2414 N N . PRO B 1 36 ? -9.797 -10.727 4.66 1 95.75 36 PRO B N 1
ATOM 2415 C CA . PRO B 1 36 ? -10.953 -10.219 5.395 1 95.75 36 PRO B CA 1
ATOM 2416 C C . PRO B 1 36 ? -10.617 -9 6.25 1 95.75 36 PRO B C 1
ATOM 2418 O O . PRO B 1 36 ? -11.477 -8.148 6.492 1 95.75 36 PRO B O 1
ATOM 2421 N N . VAL B 1 37 ? -9.383 -8.961 6.691 1 95.56 37 VAL B N 1
ATOM 2422 C CA . VAL B 1 37 ? -8.969 -7.824 7.504 1 95.56 37 VAL B CA 1
ATOM 2423 C C . VAL B 1 37 ? -9.125 -6.535 6.703 1 95.56 37 VAL B C 1
ATOM 2425 O O . VAL B 1 37 ? -9.625 -5.535 7.219 1 95.56 37 VAL B O 1
ATOM 2428 N N . VAL B 1 38 ? -8.742 -6.598 5.402 1 97.38 38 VAL B N 1
ATOM 2429 C CA . VAL B 1 38 ? -8.812 -5.418 4.547 1 97.38 38 VAL B CA 1
ATOM 2430 C C . VAL B 1 38 ? -10.273 -5.004 4.363 1 97.38 38 VAL B C 1
ATOM 2432 O O . VAL B 1 38 ? -10.617 -3.826 4.512 1 97.38 38 VAL B O 1
ATOM 2435 N N . THR B 1 39 ? -11.156 -5.922 4.148 1 97.94 39 THR B N 1
ATOM 2436 C CA . THR B 1 39 ? -12.562 -5.598 3.914 1 97.94 39 THR B CA 1
ATOM 2437 C C . THR B 1 39 ? -13.227 -5.137 5.203 1 97.94 39 THR B C 1
ATOM 2439 O O . THR B 1 39 ? -14.062 -4.23 5.188 1 97.94 39 THR B O 1
ATOM 2442 N N . ILE B 1 40 ? -12.867 -5.688 6.312 1 98.25 40 ILE B N 1
ATOM 2443 C CA . ILE B 1 40 ? -13.453 -5.309 7.59 1 98.25 40 ILE B CA 1
ATOM 2444 C C . ILE B 1 40 ? -13.023 -3.891 7.957 1 98.25 40 ILE B C 1
ATOM 2446 O O . ILE B 1 40 ? -13.844 -3.072 8.375 1 98.25 40 ILE B O 1
ATOM 2450 N N . VAL B 1 41 ? -11.75 -3.646 7.797 1 98.5 41 VAL B N 1
ATOM 2451 C CA . VAL B 1 41 ? -11.258 -2.309 8.117 1 98.5 41 VAL B CA 1
ATOM 2452 C C . VAL B 1 41 ? -11.891 -1.29 7.168 1 98.5 41 VAL B C 1
ATOM 2454 O O . VAL B 1 41 ? -12.188 -0.163 7.566 1 98.5 41 VAL B O 1
ATOM 2457 N N . THR B 1 42 ? -12.133 -1.706 5.918 1 98.56 42 THR B N 1
ATOM 2458 C CA . THR B 1 42 ? -12.789 -0.829 4.957 1 98.56 42 THR B CA 1
ATOM 2459 C C . THR B 1 42 ? -14.219 -0.52 5.402 1 98.56 42 THR B C 1
ATOM 2461 O O . THR B 1 42 ? -14.719 0.587 5.188 1 98.56 42 THR B O 1
ATOM 2464 N N . ILE B 1 43 ? -14.859 -1.407 6.062 1 98.56 43 ILE B N 1
ATOM 2465 C CA . ILE B 1 43 ? -16.203 -1.203 6.602 1 98.56 43 ILE B CA 1
ATOM 2466 C C . ILE B 1 43 ? -16.141 -0.202 7.754 1 98.56 43 ILE B C 1
ATOM 2468 O O . ILE B 1 43 ? -17.016 0.661 7.879 1 98.56 43 ILE B O 1
ATOM 2472 N N . LEU B 1 44 ? -15.172 -0.313 8.57 1 98.44 44 LEU B N 1
ATOM 2473 C CA . LEU B 1 44 ? -15.062 0.503 9.773 1 98.44 44 LEU B CA 1
ATOM 2474 C C . LEU B 1 44 ? -14.609 1.92 9.43 1 98.44 44 LEU B C 1
ATOM 2476 O O . LEU B 1 44 ? -14.898 2.863 10.172 1 98.44 44 LEU B O 1
ATOM 2480 N N . LEU B 1 45 ? -13.969 2.084 8.297 1 98.56 45 LEU B N 1
ATOM 2481 C CA . LEU B 1 45 ? -13.312 3.34 7.953 1 98.56 45 LEU B CA 1
ATOM 2482 C C . LEU B 1 45 ? -14.328 4.477 7.871 1 98.56 45 LEU B C 1
ATOM 2484 O O . LEU B 1 45 ? -14.133 5.535 8.477 1 98.56 45 LEU B O 1
ATOM 2488 N N . PRO B 1 46 ? -15.492 4.348 7.195 1 98.19 46 PRO B N 1
ATOM 2489 C CA . PRO B 1 46 ? -16.453 5.445 7.148 1 98.19 46 PRO B CA 1
ATOM 2490 C C . PRO B 1 46 ? -17.016 5.801 8.523 1 98.19 46 PRO B C 1
ATOM 2492 O O . PRO B 1 46 ? -17.281 6.973 8.805 1 98.19 46 PRO B O 1
ATOM 2495 N N . ILE B 1 47 ? -17.141 4.824 9.359 1 96.75 47 ILE B N 1
ATOM 2496 C CA . ILE B 1 47 ? -17.656 5.059 10.711 1 96.75 47 ILE B CA 1
ATOM 2497 C C . ILE B 1 47 ? -16.625 5.852 11.523 1 96.75 47 ILE B C 1
ATOM 2499 O O . ILE B 1 47 ? -16.969 6.875 12.117 1 96.75 47 ILE B O 1
ATOM 2503 N N . VAL B 1 48 ? -15.445 5.402 11.477 1 96.88 48 VAL B N 1
ATOM 2504 C CA . VAL B 1 48 ? -14.375 6.051 12.227 1 96.88 48 VAL B CA 1
ATOM 2505 C C . VAL B 1 48 ? -14.148 7.461 11.68 1 96.88 48 VAL B C 1
ATOM 2507 O O . VAL B 1 48 ? -13.938 8.398 12.453 1 96.88 48 VAL B O 1
ATOM 2510 N N . SER B 1 49 ? -14.203 7.586 10.344 1 96.81 49 SER B N 1
ATOM 2511 C CA . SER B 1 49 ? -14.016 8.883 9.703 1 96.81 49 SER B CA 1
ATOM 2512 C C . SER B 1 49 ? -15.109 9.859 10.117 1 96.81 49 SER B C 1
ATOM 2514 O O . SER B 1 49 ? -14.836 11.039 10.359 1 96.81 49 SER B O 1
ATOM 2516 N N . PHE B 1 50 ? -16.328 9.414 10.227 1 94.44 50 PHE B N 1
ATOM 2517 C CA . PHE B 1 50 ? -17.438 10.25 10.656 1 94.44 50 PHE B CA 1
ATOM 2518 C C . PHE B 1 50 ? -17.25 10.711 12.094 1 94.44 50 PHE B C 1
ATOM 2520 O O . PHE B 1 50 ? -17.406 11.898 12.398 1 94.44 50 PHE B O 1
ATOM 2527 N N . LEU B 1 51 ? -16.875 9.812 12.953 1 93.56 51 LEU B N 1
ATOM 2528 C CA . LEU B 1 51 ? -16.641 10.141 14.352 1 93.56 51 LEU B CA 1
ATOM 2529 C C . LEU B 1 51 ? -15.484 11.109 14.508 1 93.56 51 LEU B C 1
ATOM 2531 O O . LEU B 1 51 ? -15.555 12.055 15.297 1 93.56 51 LEU B O 1
ATOM 2535 N N . ASN B 1 52 ? -14.469 10.852 13.734 1 93.75 52 ASN B N 1
ATOM 2536 C CA . ASN B 1 52 ? -13.305 11.727 13.758 1 93.75 52 ASN B CA 1
ATOM 2537 C C . ASN B 1 52 ? -13.656 13.148 13.32 1 93.75 52 ASN B C 1
ATOM 2539 O O . ASN B 1 52 ? -13.211 14.117 13.93 1 93.75 52 ASN B O 1
ATOM 2543 N N . SER B 1 53 ? -14.43 13.219 12.305 1 91.06 53 SER B N 1
ATOM 2544 C CA . SER B 1 53 ? -14.859 14.531 11.82 1 91.06 53 SER B CA 1
ATOM 2545 C C . SER B 1 53 ? -15.789 15.211 12.812 1 91.06 53 SER B C 1
ATOM 2547 O O . SER B 1 53 ? -15.742 16.422 12.984 1 91.06 53 SER B O 1
ATOM 2549 N N . TYR B 1 54 ? -16.547 14.445 13.438 1 88.06 54 TYR B N 1
ATOM 2550 C CA . TYR B 1 54 ? -17.531 14.953 14.383 1 88.06 54 TYR B CA 1
ATOM 2551 C C . TYR B 1 54 ? -16.875 15.508 15.633 1 88.06 54 TYR B C 1
ATOM 2553 O O . TYR B 1 54 ? -17.297 16.531 16.172 1 88.06 54 TYR B O 1
ATOM 2561 N N . ILE B 1 55 ? -15.883 14.922 16.062 1 90.19 55 ILE B N 1
ATOM 2562 C CA . ILE B 1 55 ? -15.258 15.289 17.328 1 90.19 55 ILE B CA 1
ATOM 2563 C C . ILE B 1 55 ? -14.164 16.328 17.078 1 90.19 55 ILE B C 1
ATOM 2565 O O . ILE B 1 55 ? -13.711 17 18.016 1 90.19 55 ILE B O 1
ATOM 2569 N N . TYR B 1 56 ? -13.773 16.516 15.875 1 90.44 56 TYR B N 1
ATOM 2570 C CA . TYR B 1 56 ? -12.594 17.281 15.508 1 90.44 56 TYR B CA 1
ATOM 2571 C C . TYR B 1 56 ? -12.68 18.719 16.031 1 90.44 56 TYR B C 1
ATOM 2573 O O . TYR B 1 56 ? -11.758 19.203 16.688 1 90.44 56 TYR B O 1
ATOM 2581 N N . PRO B 1 57 ? -13.82 19.484 15.875 1 85.5 57 PRO B N 1
ATOM 2582 C CA . PRO B 1 57 ? -13.883 20.859 16.375 1 85.5 57 PRO B CA 1
ATOM 2583 C C . PRO B 1 57 ? -13.82 20.938 17.906 1 85.5 57 PRO B C 1
ATOM 2585 O O . PRO B 1 57 ? -13.195 21.844 18.453 1 85.5 57 PRO B O 1
ATOM 2588 N N . THR B 1 58 ? -14.43 20 18.531 1 86 58 THR B N 1
ATOM 2589 C CA . THR B 1 58 ? -14.391 19.969 19.984 1 86 58 THR B CA 1
ATOM 2590 C C . THR B 1 58 ? -12.984 19.656 20.484 1 86 58 THR B C 1
ATOM 2592 O O . THR B 1 58 ? -12.508 20.266 21.438 1 86 58 THR B O 1
ATOM 2595 N N . LEU B 1 59 ? -12.398 18.766 19.812 1 88.62 59 LEU B N 1
ATOM 2596 C CA . LEU B 1 59 ? -11.039 18.375 20.172 1 88.62 59 LEU B CA 1
ATOM 2597 C C . LEU B 1 59 ? -10.062 19.5 19.922 1 88.62 59 LEU B C 1
ATOM 2599 O O . LEU B 1 59 ? -9.125 19.719 20.703 1 88.62 59 LEU B O 1
ATOM 2603 N N . LEU B 1 60 ? -10.234 20.203 18.891 1 87.75 60 LEU B N 1
ATOM 2604 C CA . LEU B 1 60 ? -9.383 21.328 18.547 1 87.75 60 LEU B CA 1
ATOM 2605 C C . LEU B 1 60 ? -9.484 22.422 19.609 1 87.75 60 LEU B C 1
ATOM 2607 O O . LEU B 1 60 ? -8.469 22.984 20.016 1 87.75 60 LEU B O 1
ATOM 2611 N N . HIS B 1 61 ? -10.695 22.703 20.062 1 85.25 61 HIS B N 1
ATOM 2612 C CA . HIS B 1 61 ? -10.906 23.703 21.109 1 85.25 61 HIS B CA 1
ATOM 2613 C C . HIS B 1 61 ? -10.273 23.281 22.422 1 85.25 61 HIS B C 1
ATOM 2615 O O . HIS B 1 61 ? -9.609 24.078 23.094 1 85.25 61 HIS B O 1
ATOM 2621 N N . SER B 1 62 ? -10.453 22.031 22.719 1 89.06 62 SER B N 1
ATOM 2622 C CA . SER B 1 62 ? -9.883 21.5 23.953 1 89.06 62 SER B CA 1
ATOM 2623 C C . SER B 1 62 ? -8.359 21.484 23.891 1 89.06 62 SER B C 1
ATOM 2625 O O . SER B 1 62 ? -7.691 21.75 24.891 1 89.06 62 SER B O 1
ATOM 2627 N N . ALA B 1 63 ? -7.852 21.266 22.797 1 88.56 63 ALA B N 1
ATOM 2628 C CA . ALA B 1 63 ? -6.406 21.188 22.594 1 88.56 63 ALA B CA 1
ATOM 2629 C C . ALA B 1 63 ? -5.762 22.562 22.719 1 88.56 63 ALA B C 1
ATOM 2631 O O . ALA B 1 63 ? -4.66 22.703 23.25 1 88.56 63 ALA B O 1
ATOM 2632 N N . ARG B 1 64 ? -6.395 23.531 22.312 1 85.56 64 ARG B N 1
ATOM 2633 C CA . ARG B 1 64 ? -5.883 24.906 22.391 1 85.56 64 ARG B CA 1
ATOM 2634 C C . ARG B 1 64 ? -5.762 25.375 23.828 1 85.56 64 ARG B C 1
ATOM 2636 O O . ARG B 1 64 ? -4.891 26.172 24.156 1 85.56 64 ARG B O 1
ATOM 2643 N N . ASN B 1 65 ? -6.582 24.75 24.609 1 86.88 65 ASN B N 1
ATOM 2644 C CA . ASN B 1 65 ? -6.617 25.203 26 1 86.88 65 ASN B CA 1
ATOM 2645 C C . ASN B 1 65 ? -5.816 24.266 26.906 1 86.88 65 ASN B C 1
ATOM 2647 O O . ASN B 1 65 ? -5.727 24.484 28.109 1 86.88 65 ASN B O 1
ATOM 2651 N N . SER B 1 66 ? -5.293 23.359 26.359 1 86.44 66 SER B N 1
ATOM 2652 C CA . SER B 1 66 ? -4.574 22.391 27.188 1 86.44 66 SER B CA 1
ATOM 2653 C C . SER B 1 66 ? -3.092 22.734 27.281 1 86.44 66 SER B C 1
ATOM 2655 O O . SER B 1 66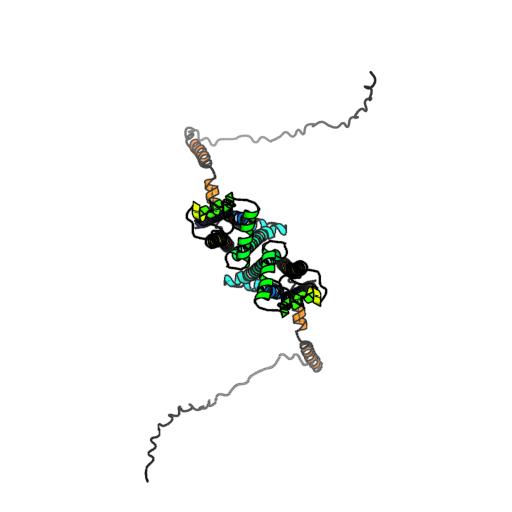 ? -2.527 23.312 26.359 1 86.44 66 SER B O 1
ATOM 2657 N N . SER B 1 67 ? -2.484 22.391 28.453 1 85.06 67 SER B N 1
ATOM 2658 C CA . SER B 1 67 ? -1.065 22.641 28.672 1 85.06 67 SER B CA 1
ATOM 2659 C C . SER B 1 67 ? -0.217 21.438 28.281 1 85.06 67 SER B C 1
ATOM 2661 O O . SER B 1 67 ? 0.995 21.562 28.094 1 85.06 67 SER B O 1
ATOM 2663 N N . HIS B 1 68 ? -0.827 20.281 28.047 1 89.19 68 HIS B N 1
ATOM 2664 C CA . HIS B 1 68 ? -0.082 19.078 27.719 1 89.19 68 HIS B CA 1
ATOM 2665 C C . HIS B 1 68 ? 0.173 18.969 26.219 1 89.19 68 HIS B C 1
ATOM 2667 O O . HIS B 1 68 ? -0.756 19.094 25.406 1 89.19 68 HIS B O 1
ATOM 2673 N N . PRO B 1 69 ? 1.39 18.703 25.875 1 83.44 69 PRO B N 1
ATOM 2674 C CA . PRO B 1 69 ? 1.748 18.703 24.453 1 83.44 69 PRO B CA 1
ATOM 2675 C C . PRO B 1 69 ? 1.015 17.609 23.656 1 83.44 69 PRO B C 1
ATOM 2677 O O . PRO B 1 69 ? 0.613 17.844 22.516 1 83.44 69 PRO B O 1
ATOM 2680 N N . LEU B 1 70 ? 0.872 16.469 24.203 1 85 70 LEU B N 1
ATOM 2681 C CA . LEU B 1 70 ? 0.201 15.383 23.5 1 85 70 LEU B CA 1
ATOM 2682 C C . LEU B 1 70 ? -1.267 15.711 23.266 1 85 70 LEU B C 1
ATOM 2684 O O . LEU B 1 70 ? -1.827 15.344 22.219 1 85 70 LEU B O 1
ATOM 2688 N N . HIS B 1 71 ? -1.85 16.328 24.219 1 86.81 71 HIS B N 1
ATOM 2689 C CA . HIS B 1 71 ? -3.24 16.734 24.062 1 86.81 71 HIS B CA 1
ATOM 2690 C C . HIS B 1 71 ? -3.375 17.812 22.984 1 86.81 71 HIS B C 1
ATOM 2692 O O . HIS B 1 71 ? -4.363 17.844 22.25 1 86.81 71 HIS B O 1
ATOM 2698 N N . ARG B 1 72 ? -2.42 18.562 22.859 1 87 72 ARG B N 1
ATOM 2699 C CA . ARG B 1 72 ? -2.426 19.641 21.859 1 87 72 ARG B CA 1
ATOM 2700 C C . ARG B 1 72 ? -2.312 19.078 20.453 1 87 72 ARG B C 1
ATOM 2702 O O . ARG B 1 72 ? -2.836 19.656 19.5 1 87 72 ARG B O 1
ATOM 2709 N N . LEU B 1 73 ? -1.719 17.906 20.375 1 89.19 73 LEU B N 1
ATOM 2710 C CA . LEU B 1 73 ? -1.479 17.312 19.062 1 89.19 73 LEU B CA 1
ATOM 2711 C C . LEU B 1 73 ? -2.529 16.25 18.734 1 89.19 73 LEU B C 1
ATOM 2713 O O . LEU B 1 73 ? -2.545 15.703 17.641 1 89.19 73 LEU B O 1
ATOM 2717 N N . SER B 1 74 ? -3.43 15.992 19.656 1 89.62 74 SER B N 1
ATOM 2718 C CA . SER B 1 74 ? -4.355 14.875 19.531 1 89.62 74 SER B CA 1
ATOM 2719 C C . SER B 1 74 ? -5.215 15 18.281 1 89.62 74 SER B C 1
ATOM 2721 O O . SER B 1 74 ? -5.422 14.023 17.562 1 89.62 74 SER B O 1
ATOM 2723 N N . PRO B 1 75 ? -5.746 16.266 17.906 1 90.62 75 PRO B N 1
ATOM 2724 C CA . PRO B 1 75 ? -6.543 16.344 16.688 1 90.62 75 PRO B CA 1
ATOM 2725 C C . PRO B 1 75 ? -5.73 16.016 15.438 1 90.62 75 PRO B C 1
ATOM 2727 O O . PRO B 1 75 ? -6.223 15.32 14.539 1 90.62 75 PRO B O 1
ATOM 2730 N N . THR B 1 76 ? -4.555 16.453 15.391 1 89.62 76 THR B N 1
ATOM 2731 C CA . THR B 1 76 ? -3.688 16.188 14.242 1 89.62 76 THR B CA 1
ATOM 2732 C C . THR B 1 76 ? -3.299 14.719 14.172 1 89.62 76 THR B C 1
ATOM 2734 O O . THR B 1 76 ? -3.207 14.148 13.086 1 89.62 76 THR B O 1
ATOM 2737 N N . ILE B 1 77 ? -3.078 14.156 15.32 1 92.19 77 ILE B N 1
ATOM 2738 C CA . ILE B 1 77 ? -2.693 12.75 15.375 1 92.19 77 ILE B CA 1
ATOM 2739 C C . ILE B 1 77 ? -3.832 11.883 14.844 1 92.19 77 ILE B C 1
ATOM 2741 O O . ILE B 1 77 ? -3.605 10.977 14.039 1 92.19 77 ILE B O 1
ATOM 2745 N N . LEU B 1 78 ? -5.004 12.141 15.281 1 94.69 78 LEU B N 1
ATOM 2746 C CA . LEU B 1 78 ? -6.152 11.352 14.852 1 94.69 78 LEU B CA 1
ATOM 2747 C C . LEU B 1 78 ? -6.383 11.5 13.352 1 94.69 78 LEU B C 1
ATOM 2749 O O . LEU B 1 78 ? -6.668 10.516 12.664 1 94.69 78 LEU B O 1
ATOM 2753 N N . GLN B 1 79 ? -6.266 12.68 12.844 1 94.12 79 GLN B N 1
ATOM 2754 C CA . GLN B 1 79 ? -6.43 12.922 11.414 1 94.12 79 GLN B CA 1
ATOM 2755 C C . GLN B 1 79 ? -5.328 12.234 10.609 1 94.12 79 GLN B C 1
ATOM 2757 O O . GLN B 1 79 ? -5.586 11.672 9.547 1 94.12 79 GLN B O 1
ATOM 2762 N N . THR B 1 80 ? -4.145 12.297 11.102 1 93.88 80 THR B N 1
ATOM 2763 C CA . THR B 1 80 ? -3.02 11.664 10.43 1 93.88 80 THR B CA 1
ATOM 2764 C C . THR B 1 80 ? -3.174 10.148 10.422 1 93.88 80 THR B C 1
ATOM 2766 O O . THR B 1 80 ? -2.922 9.492 9.414 1 93.88 80 THR B O 1
ATOM 2769 N N . LEU B 1 81 ? -3.584 9.609 11.547 1 95.62 81 LEU B N 1
ATOM 2770 C CA . LEU B 1 81 ? -3.791 8.164 11.633 1 95.62 81 LEU B CA 1
ATOM 2771 C C . LEU B 1 81 ? -4.848 7.711 10.633 1 95.62 81 LEU B C 1
ATOM 2773 O O . LEU B 1 81 ? -4.676 6.695 9.953 1 95.62 81 LEU B O 1
ATOM 2777 N N . GLN B 1 82 ? -5.906 8.422 10.586 1 96.81 82 GLN B N 1
ATOM 2778 C CA . GLN B 1 82 ? -6.934 8.086 9.609 1 96.81 82 GLN B CA 1
ATOM 2779 C C . GLN B 1 82 ? -6.383 8.18 8.188 1 96.81 82 GLN B C 1
ATOM 2781 O O . GLN B 1 82 ? -6.691 7.34 7.34 1 96.81 82 GLN B O 1
ATOM 2786 N N . GLY B 1 83 ? -5.652 9.211 7.883 1 96.81 83 GLY B N 1
ATOM 2787 C CA . GLY B 1 83 ? -5.035 9.344 6.574 1 96.81 83 GLY B CA 1
ATOM 2788 C C . GLY B 1 83 ? -4.121 8.188 6.223 1 96.81 83 GLY B C 1
ATOM 2789 O O . GLY B 1 83 ? -4.113 7.715 5.086 1 96.81 83 GLY B O 1
ATOM 2790 N N . LEU B 1 84 ? -3.379 7.734 7.203 1 97.25 84 LEU B N 1
ATOM 2791 C CA . LEU B 1 84 ? -2.479 6.605 7.004 1 97.25 84 LEU B CA 1
ATOM 2792 C C . LEU B 1 84 ? -3.264 5.332 6.695 1 97.25 84 LEU B C 1
ATOM 2794 O O . LEU B 1 84 ? -2.938 4.613 5.75 1 97.25 84 LEU B O 1
ATOM 2798 N N . VAL B 1 85 ? -4.238 5.074 7.465 1 98.12 85 VAL B N 1
ATOM 2799 C CA . VAL B 1 85 ? -5.055 3.885 7.262 1 98.12 85 VAL B CA 1
ATOM 2800 C C . VAL B 1 85 ? -5.711 3.939 5.883 1 98.12 85 VAL B C 1
ATOM 2802 O O . VAL B 1 85 ? -5.727 2.943 5.156 1 98.12 85 VAL B O 1
ATOM 2805 N N . THR B 1 86 ? -6.227 5.094 5.551 1 98.44 86 THR B N 1
ATOM 2806 C CA . THR B 1 86 ? -6.852 5.293 4.246 1 98.44 86 THR B CA 1
ATOM 2807 C C . THR B 1 86 ? -5.852 5.016 3.123 1 98.44 86 THR B C 1
ATOM 2809 O O . THR B 1 86 ? -6.184 4.344 2.145 1 98.44 86 THR B O 1
ATOM 2812 N N . THR B 1 87 ? -4.664 5.469 3.266 1 98.31 87 THR B N 1
ATOM 2813 C CA . THR B 1 87 ? -3.643 5.301 2.24 1 98.31 87 THR B CA 1
ATOM 2814 C C . THR B 1 87 ? -3.223 3.836 2.131 1 98.31 87 THR B C 1
ATOM 2816 O O . THR B 1 87 ? -3.037 3.32 1.027 1 98.31 87 THR B O 1
ATOM 2819 N N . VAL B 1 88 ? -3.084 3.186 3.238 1 98.31 88 VAL B N 1
ATOM 2820 C CA . VAL B 1 88 ? -2.73 1.77 3.246 1 98.31 88 VAL B CA 1
ATOM 2821 C C . VAL B 1 88 ? -3.809 0.963 2.527 1 98.31 88 VAL B C 1
ATOM 2823 O O . VAL B 1 88 ? -3.506 0.157 1.645 1 98.31 88 VAL B O 1
ATOM 2826 N N . LEU B 1 89 ? -5.004 1.204 2.92 1 98.56 89 LEU B N 1
ATOM 2827 C CA . LEU B 1 89 ? -6.117 0.474 2.318 1 98.56 89 LEU B CA 1
ATOM 2828 C C . LEU B 1 89 ? -6.211 0.762 0.825 1 98.56 89 LEU B C 1
ATOM 2830 O O . LEU B 1 89 ? -6.41 -0.153 0.023 1 98.56 89 LEU B O 1
ATOM 2834 N N . ALA B 1 90 ? -6.066 2.027 0.446 1 98.38 90 ALA B N 1
ATOM 2835 C CA . ALA B 1 90 ? -6.125 2.398 -0.965 1 98.38 90 ALA B CA 1
ATOM 2836 C C . ALA B 1 90 ? -5.035 1.689 -1.764 1 98.38 90 ALA B C 1
ATOM 2838 O O . ALA B 1 90 ? -5.277 1.225 -2.881 1 98.38 90 ALA B O 1
ATOM 2839 N N . THR B 1 91 ? -3.914 1.608 -1.164 1 97.56 91 THR B N 1
ATOM 2840 C CA . THR B 1 91 ? -2.783 0.972 -1.829 1 97.56 91 THR B CA 1
ATOM 2841 C C . THR B 1 91 ? -3.035 -0.521 -2.018 1 97.56 91 THR B C 1
ATOM 2843 O O . THR B 1 91 ? -2.873 -1.05 -3.119 1 97.56 91 THR B O 1
ATOM 2846 N N . LEU B 1 92 ? -3.449 -1.17 -0.968 1 96.5 92 LEU B N 1
ATOM 2847 C CA . LEU B 1 92 ? -3.693 -2.607 -1.021 1 96.5 92 LEU B CA 1
ATOM 2848 C C . LEU B 1 92 ? -4.824 -2.93 -1.995 1 96.5 92 LEU B C 1
ATOM 2850 O O . LEU B 1 92 ? -4.719 -3.873 -2.783 1 96.5 92 LEU B O 1
ATOM 2854 N N . LEU B 1 93 ? -5.848 -2.172 -1.951 1 97.69 93 LEU B N 1
ATOM 2855 C CA . LEU B 1 93 ? -7 -2.414 -2.811 1 97.69 93 LEU B CA 1
ATOM 2856 C C . LEU B 1 93 ? -6.668 -2.104 -4.266 1 97.69 93 LEU B C 1
ATOM 2858 O O . LEU B 1 93 ? -7.094 -2.822 -5.172 1 97.69 93 LEU B O 1
ATOM 2862 N N . PHE B 1 94 ? -5.938 -1.076 -4.516 1 96.31 94 PHE B N 1
ATOM 2863 C CA . PHE B 1 94 ? -5.559 -0.697 -5.871 1 96.31 94 PHE B CA 1
ATOM 2864 C C . PHE B 1 94 ? -4.742 -1.799 -6.531 1 96.31 94 PHE B C 1
ATOM 2866 O O . PHE B 1 94 ? -4.852 -2.023 -7.738 1 96.31 94 PHE B O 1
ATOM 2873 N N . GLU B 1 95 ? -3.943 -2.508 -5.754 1 92.81 95 GLU B N 1
ATOM 2874 C CA . GLU B 1 95 ? -3.135 -3.607 -6.27 1 92.81 95 GLU B CA 1
ATOM 2875 C C . GLU B 1 95 ? -4.012 -4.723 -6.832 1 92.81 95 GLU B C 1
ATOM 2877 O O . GLU B 1 95 ? -3.59 -5.465 -7.719 1 92.81 95 GLU B O 1
ATOM 2882 N N . HIS B 1 96 ? -5.156 -4.809 -6.332 1 94.38 96 HIS B N 1
ATOM 2883 C CA . HIS B 1 96 ? -6.051 -5.871 -6.777 1 94.38 96 HIS B CA 1
ATOM 2884 C C . HIS B 1 96 ? -6.879 -5.426 -7.977 1 94.38 96 HIS B C 1
ATOM 2886 O O . HIS B 1 96 ? -7.473 -6.258 -8.672 1 94.38 96 HIS B O 1
ATOM 2892 N N . VAL B 1 97 ? -6.984 -4.164 -8.242 1 94.62 97 VAL B N 1
ATOM 2893 C CA . VAL B 1 97 ? -7.812 -3.625 -9.32 1 94.62 97 VAL B CA 1
ATOM 2894 C C . VAL B 1 97 ? -7.07 -3.75 -10.648 1 94.62 97 VAL B C 1
ATOM 2896 O O . VAL B 1 97 ? -7.68 -4.051 -11.68 1 94.62 97 VAL B O 1
ATOM 2899 N N . ILE B 1 98 ? -5.785 -3.666 -10.586 1 92.19 98 ILE B N 1
ATOM 2900 C CA . ILE B 1 98 ? -4.98 -3.678 -11.805 1 92.19 98 ILE B CA 1
ATOM 2901 C C . ILE B 1 98 ? -4.527 -5.105 -12.109 1 92.19 98 ILE B C 1
ATOM 2903 O O . ILE B 1 98 ? -4.086 -5.828 -11.211 1 92.19 98 ILE B O 1
ATOM 2907 N N . PRO B 1 99 ? -4.688 -5.465 -13.414 1 92.25 99 PRO B N 1
ATOM 2908 C CA . PRO B 1 99 ? -4.18 -6.789 -13.781 1 92.25 99 PRO B CA 1
ATOM 2909 C C . PRO B 1 99 ? -2.67 -6.918 -13.594 1 92.25 99 PRO B C 1
ATOM 2911 O O . PRO B 1 99 ? -1.92 -5.996 -13.93 1 92.25 99 PRO B O 1
ATOM 2914 N N . SER B 1 100 ? -2.34 -7.977 -12.883 1 90.38 100 SER B N 1
ATOM 2915 C CA . SER B 1 100 ? -0.932 -8.234 -12.602 1 90.38 100 SER B CA 1
ATOM 2916 C C . SER B 1 100 ? -0.674 -9.719 -12.383 1 90.38 100 SER B C 1
ATOM 2918 O O . SER B 1 100 ? -1.612 -10.5 -12.195 1 90.38 100 SER B O 1
ATOM 2920 N N . ALA B 1 101 ? 0.599 -10.031 -12.453 1 88.12 101 ALA B N 1
ATOM 2921 C CA . ALA B 1 101 ? 0.991 -11.414 -12.164 1 88.12 101 ALA B CA 1
ATOM 2922 C C . ALA B 1 101 ? 0.66 -11.781 -10.719 1 88.12 101 ALA B C 1
ATOM 2924 O O . ALA B 1 101 ? 0.337 -12.938 -10.43 1 88.12 101 ALA B O 1
ATOM 2925 N N . THR B 1 102 ? 0.75 -10.789 -9.938 1 88.62 102 THR B N 1
ATOM 2926 C CA . THR B 1 102 ? 0.446 -11.008 -8.531 1 88.62 102 THR B CA 1
ATOM 2927 C C . THR B 1 102 ? -0.996 -11.477 -8.352 1 88.62 102 THR B C 1
ATOM 2929 O O . THR B 1 102 ? -1.259 -12.438 -7.625 1 88.62 102 THR B O 1
ATOM 2932 N N . VAL B 1 103 ? -1.912 -10.836 -9 1 93.5 103 VAL B N 1
ATOM 2933 C CA . VAL B 1 103 ? -3.324 -11.18 -8.891 1 93.5 103 VAL B CA 1
ATOM 2934 C C . VAL B 1 103 ? -3.555 -12.586 -9.445 1 93.5 103 VAL B C 1
ATOM 2936 O O . VAL B 1 103 ? -4.309 -13.375 -8.875 1 93.5 103 VAL B O 1
ATOM 2939 N N . ASP B 1 104 ? -2.889 -12.906 -10.5 1 92.81 104 ASP B N 1
ATOM 2940 C CA . ASP B 1 104 ? -3.012 -14.242 -11.078 1 92.81 104 ASP B CA 1
ATOM 2941 C C . ASP B 1 104 ? -2.557 -15.312 -10.086 1 92.81 104 ASP B C 1
ATOM 2943 O O . ASP B 1 104 ? -3.217 -16.344 -9.93 1 92.81 104 ASP B O 1
ATOM 2947 N N . CYS B 1 105 ? -1.488 -14.977 -9.508 1 91.75 105 CYS B N 1
ATOM 2948 C CA . CYS B 1 105 ? -0.956 -15.906 -8.516 1 91.75 105 CYS B CA 1
ATOM 2949 C C . CYS B 1 105 ? -1.908 -16.047 -7.336 1 91.75 105 CYS B C 1
ATOM 2951 O O . CYS B 1 105 ? -2.125 -17.141 -6.832 1 91.75 105 CYS B O 1
ATOM 2953 N N . LEU B 1 106 ? -2.453 -14.977 -6.902 1 93.81 106 LEU B N 1
ATOM 2954 C CA . LEU B 1 106 ? -3.373 -14.969 -5.77 1 93.81 106 LEU B CA 1
ATOM 2955 C C . LEU B 1 106 ? -4.621 -15.781 -6.078 1 93.81 106 LEU B C 1
ATOM 2957 O O . LEU B 1 106 ? -5.086 -16.562 -5.234 1 93.81 106 LEU B O 1
ATOM 2961 N N . MET B 1 107 ? -5.117 -15.633 -7.262 1 95.31 107 MET B N 1
ATOM 2962 C CA . MET B 1 107 ? -6.316 -16.344 -7.684 1 95.31 107 MET B CA 1
ATOM 2963 C C . MET B 1 107 ? -6.066 -17.844 -7.746 1 95.31 107 MET B C 1
ATOM 2965 O O . MET B 1 107 ? -6.867 -18.641 -7.246 1 95.31 107 MET B O 1
ATOM 2969 N N . GLU B 1 108 ? -5.004 -18.234 -8.328 1 94.69 108 GLU B N 1
ATOM 2970 C CA . GLU B 1 108 ? -4.641 -19.656 -8.43 1 94.69 108 GLU B CA 1
ATOM 2971 C C . GLU B 1 108 ? -4.438 -20.266 -7.055 1 94.69 108 GLU B C 1
ATOM 2973 O O . GLU B 1 108 ? -4.93 -21.375 -6.785 1 94.69 108 GLU B O 1
ATOM 2978 N N . ASN B 1 109 ? -3.76 -19.531 -6.23 1 94.25 109 ASN B N 1
ATOM 2979 C CA . ASN B 1 109 ? -3.479 -20.031 -4.891 1 94.25 109 ASN B CA 1
ATOM 2980 C C . ASN B 1 109 ? -4.758 -20.188 -4.07 1 94.25 109 ASN B C 1
ATOM 2982 O O . ASN B 1 109 ? -4.91 -21.156 -3.322 1 94.25 109 ASN B O 1
ATOM 2986 N N . ARG B 1 110 ? -5.617 -19.25 -4.203 1 96.31 110 ARG B N 1
ATOM 2987 C CA . ARG B 1 110 ? -6.871 -19.297 -3.463 1 96.31 110 ARG B CA 1
ATOM 2988 C C . ARG B 1 110 ? -7.723 -20.484 -3.906 1 96.31 110 ARG B C 1
ATOM 2990 O O . ARG B 1 110 ? -8.242 -21.234 -3.074 1 96.31 110 ARG B O 1
ATOM 2997 N N . TRP B 1 111 ? -7.836 -20.719 -5.18 1 96.94 111 TRP B N 1
ATOM 2998 C CA . TRP B 1 111 ? -8.609 -21.844 -5.719 1 96.94 111 TRP B CA 1
ATOM 2999 C C . TRP B 1 111 ? -7.996 -23.172 -5.312 1 96.94 111 TRP B C 1
ATOM 3001 O O . TRP B 1 111 ? -8.703 -24.078 -4.863 1 96.94 111 TRP B O 1
ATOM 3011 N N . SER B 1 112 ? -6.746 -23.266 -5.5 1 94.62 112 SER B N 1
ATOM 3012 C CA . SER B 1 112 ? -6.039 -24.484 -5.133 1 94.62 112 SER B CA 1
ATOM 3013 C C . SER B 1 112 ? -6.195 -24.781 -3.646 1 94.62 112 SER B C 1
ATOM 3015 O O . SER B 1 112 ? -6.312 -25.953 -3.254 1 94.62 112 SER B O 1
ATOM 3017 N N . GLY B 1 113 ? -6.168 -23.766 -2.885 1 95.12 113 GLY B N 1
ATOM 3018 C CA . GLY B 1 113 ? -6.379 -23.938 -1.457 1 95.12 113 GLY B CA 1
ATOM 3019 C C . GLY B 1 113 ? -7.754 -24.484 -1.121 1 95.12 113 GLY B C 1
ATOM 3020 O O . GLY B 1 113 ? -7.891 -25.359 -0.261 1 95.12 113 GLY B O 1
ATOM 3021 N N . LEU B 1 114 ? -8.711 -23.969 -1.771 1 96.62 114 LEU B N 1
ATOM 3022 C CA . LEU B 1 114 ? -10.07 -24.453 -1.569 1 96.62 114 LEU B CA 1
ATOM 3023 C C . LEU B 1 114 ? -10.195 -25.922 -1.971 1 96.62 114 LEU B C 1
ATOM 3025 O O . LEU B 1 114 ? -10.836 -26.703 -1.276 1 96.62 114 LEU B O 1
ATOM 3029 N N . PHE B 1 115 ? -9.555 -26.234 -3.043 1 95.69 115 PHE B N 1
ATOM 3030 C CA . PHE B 1 115 ? -9.602 -27.594 -3.562 1 95.69 115 PHE B CA 1
ATOM 3031 C C . PHE B 1 115 ? -8.867 -28.547 -2.637 1 95.69 115 PHE B C 1
ATOM 3033 O O . PHE B 1 115 ? -9.391 -29.625 -2.303 1 95.69 115 PHE B O 1
ATOM 3040 N N . GLN B 1 116 ? -7.719 -28.141 -2.225 1 94.94 116 GLN B N 1
ATOM 3041 C CA . GLN B 1 116 ? -6.906 -28.984 -1.36 1 94.94 116 GLN B CA 1
ATOM 3042 C C . GLN B 1 116 ? -7.566 -29.172 0.003 1 94.94 116 GLN B C 1
ATOM 3044 O O . GLN B 1 116 ? -7.422 -30.234 0.628 1 94.94 116 GLN B O 1
ATOM 3049 N N . ALA B 1 117 ? -8.297 -28.219 0.421 1 95.75 117 ALA B N 1
ATOM 3050 C CA . ALA B 1 117 ? -9.016 -28.281 1.694 1 95.75 117 ALA B CA 1
ATOM 3051 C C . ALA B 1 117 ? -10.344 -29 1.539 1 95.75 117 ALA B C 1
ATOM 3053 O O . ALA B 1 117 ? -11.086 -29.172 2.512 1 95.75 117 ALA B O 1
ATOM 3054 N N . HIS B 1 118 ? -10.711 -29.375 0.373 1 94.75 118 HIS B N 1
ATOM 3055 C CA . HIS B 1 118 ? -11.961 -30.062 0.044 1 94.75 118 HIS B CA 1
ATOM 3056 C C . HIS B 1 118 ? -13.164 -29.219 0.442 1 94.75 118 HIS B C 1
ATOM 3058 O O . HIS B 1 118 ? -14.148 -29.734 0.969 1 94.75 118 HIS B O 1
ATOM 3064 N N . ASP B 1 119 ? -12.891 -27.984 0.26 1 95.75 119 ASP B N 1
ATOM 3065 C CA . ASP B 1 119 ? -14.008 -27.078 0.496 1 95.75 119 ASP B CA 1
ATOM 3066 C C . ASP B 1 119 ? -14.922 -27 -0.725 1 95.75 119 ASP B C 1
ATOM 3068 O O . ASP B 1 119 ? -14.969 -25.969 -1.406 1 95.75 119 ASP B O 1
ATOM 3072 N N . GLY B 1 120 ? -15.711 -27.969 -0.911 1 93.75 120 GLY B N 1
ATOM 3073 C CA . GLY B 1 120 ? -16.578 -28.078 -2.068 1 93.75 120 GLY B CA 1
ATOM 3074 C C . GLY B 1 120 ? -17.688 -27.047 -2.078 1 93.75 120 GLY B C 1
ATOM 3075 O O . GLY B 1 120 ? -18.109 -26.578 -3.143 1 93.75 120 GLY B O 1
ATOM 3076 N N . GLU B 1 121 ? -18.094 -26.672 -0.927 1 95.75 121 GLU B N 1
ATOM 3077 C CA . GLU B 1 121 ? -19.188 -25.703 -0.82 1 95.75 121 GLU B CA 1
ATOM 3078 C C . GLU B 1 121 ? -18.781 -24.359 -1.402 1 95.75 121 GLU B C 1
ATOM 3080 O O . GLU B 1 121 ? -19.547 -23.75 -2.164 1 95.75 121 GLU B O 1
ATOM 3085 N N . SER B 1 122 ? -17.625 -23.875 -1.093 1 97.44 122 SER B N 1
ATOM 3086 C CA . SER B 1 122 ? -17.156 -22.594 -1.605 1 97.44 122 SER B CA 1
ATOM 3087 C C . SER B 1 122 ? -16.984 -22.641 -3.119 1 97.44 122 SER B C 1
ATOM 3089 O O . SER B 1 122 ? -17.391 -21.703 -3.82 1 97.44 122 SER B O 1
ATOM 3091 N N . ILE B 1 123 ? -16.406 -23.688 -3.594 1 97 123 ILE B N 1
ATOM 3092 C CA . ILE B 1 123 ? -16.203 -23.812 -5.031 1 97 123 ILE B CA 1
ATOM 3093 C C . ILE B 1 123 ? -17.547 -23.922 -5.738 1 97 123 ILE B C 1
ATOM 3095 O O . ILE B 1 123 ? -17.766 -23.312 -6.789 1 97 123 ILE B O 1
ATOM 3099 N N . ARG B 1 124 ? -18.453 -24.672 -5.137 1 95.56 124 ARG B N 1
ATOM 3100 C CA . ARG B 1 124 ? -19.797 -24.797 -5.699 1 95.56 124 ARG B CA 1
ATOM 3101 C C . ARG B 1 124 ? -20.469 -23.438 -5.777 1 95.56 124 ARG B C 1
ATOM 3103 O O . ARG B 1 124 ? -21.094 -23.109 -6.793 1 95.56 124 ARG B O 1
ATOM 3110 N N . LEU B 1 125 ? -20.359 -22.656 -4.75 1 97 125 LEU B N 1
ATOM 3111 C CA . LEU B 1 125 ? -20.984 -21.344 -4.703 1 97 125 LEU B CA 1
ATOM 3112 C C . LEU B 1 125 ? -20.438 -20.438 -5.801 1 97 125 LEU B C 1
ATOM 3114 O O . LEU B 1 125 ? -21.188 -19.719 -6.453 1 97 125 LEU B O 1
ATOM 3118 N N . ILE B 1 126 ? -19.125 -20.453 -5.98 1 98 126 ILE B N 1
ATOM 31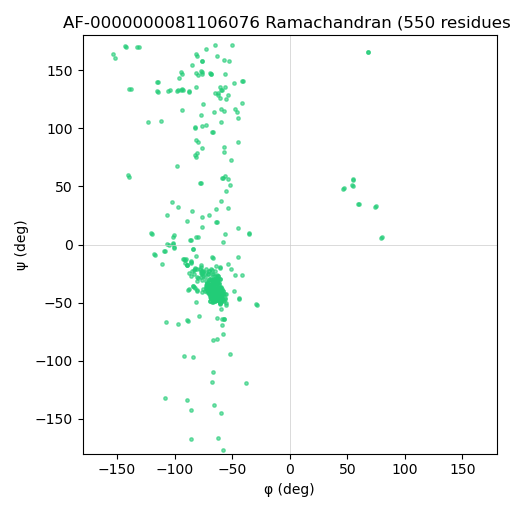19 C CA . ILE B 1 126 ? -18.5 -19.672 -7.035 1 98 126 ILE B CA 1
ATOM 3120 C C . ILE B 1 126 ? -19.031 -20.109 -8.398 1 98 126 ILE B C 1
ATOM 3122 O O . ILE B 1 126 ? -19.484 -19.281 -9.195 1 98 126 ILE B O 1
ATOM 3126 N N . GLN B 1 127 ? -18.984 -21.438 -8.641 1 97.44 127 GLN B N 1
ATOM 3127 C CA . GLN B 1 127 ? -19.391 -22 -9.93 1 97.44 127 GLN B CA 1
ATOM 3128 C C . GLN B 1 127 ? -20.859 -21.719 -10.219 1 97.44 127 GLN B C 1
ATOM 3130 O O . GLN B 1 127 ? -21.219 -21.328 -11.336 1 97.44 127 GLN B O 1
ATOM 3135 N N . ASP B 1 128 ? -21.688 -21.812 -9.211 1 96.44 128 ASP B N 1
ATOM 3136 C CA . ASP B 1 128 ? -23.125 -21.594 -9.383 1 96.44 128 ASP B CA 1
ATOM 3137 C C . ASP B 1 128 ? -23.438 -20.109 -9.586 1 96.44 128 ASP B C 1
ATOM 3139 O O . ASP B 1 128 ? -24.266 -19.75 -10.422 1 96.44 128 ASP B O 1
ATOM 3143 N N . THR B 1 129 ? -22.75 -19.281 -8.844 1 97.5 129 THR B N 1
ATOM 3144 C CA . THR B 1 129 ? -23.031 -17.844 -8.906 1 97.5 129 THR B CA 1
ATOM 3145 C C . THR B 1 129 ? -22.547 -17.25 -10.227 1 97.5 129 THR B C 1
ATOM 3147 O O . THR B 1 129 ? -23.219 -16.391 -10.805 1 97.5 129 THR B O 1
ATOM 3150 N N . LEU B 1 130 ? -21.453 -17.781 -10.773 1 97.69 130 LEU B N 1
ATOM 3151 C CA . LEU B 1 130 ? -20.844 -17.172 -11.953 1 97.69 130 LEU B CA 1
ATOM 3152 C C . LEU B 1 130 ? -21.109 -18.016 -13.195 1 97.69 130 LEU B C 1
ATOM 3154 O O . LEU B 1 130 ? -20.656 -17.688 -14.289 1 97.69 130 LEU B O 1
ATOM 3158 N N . ASN B 1 131 ? -21.812 -19.109 -13.055 1 96.56 131 ASN B N 1
ATOM 3159 C CA . ASN B 1 131 ? -22.172 -20 -14.148 1 96.56 131 ASN B CA 1
ATOM 3160 C C . ASN B 1 131 ? -20.938 -20.453 -14.922 1 96.56 131 ASN B C 1
ATOM 3162 O O . ASN B 1 131 ? -20.859 -20.281 -16.141 1 96.56 131 ASN B O 1
ATOM 3166 N N . CYS B 1 132 ? -20.062 -21.016 -14.242 1 97.31 132 CYS B N 1
ATOM 3167 C CA . CYS B 1 132 ? -18.797 -21.5 -14.789 1 97.31 132 CYS B CA 1
ATOM 3168 C C . CYS B 1 132 ? -18.375 -22.797 -14.125 1 97.31 132 CYS B C 1
ATOM 3170 O O . CYS B 1 132 ? -19.047 -23.281 -13.203 1 97.31 132 CYS B O 1
ATOM 3172 N N . CYS B 1 133 ? -17.312 -23.438 -14.688 1 96.12 133 CYS B N 1
ATOM 3173 C CA . CYS B 1 133 ? -16.781 -24.672 -14.117 1 96.12 133 CYS B CA 1
ATOM 3174 C C . CYS B 1 133 ? -15.258 -24.672 -14.156 1 96.12 133 CYS B C 1
ATOM 3176 O O . CYS B 1 133 ? -14.656 -24.281 -15.156 1 96.12 133 CYS B O 1
ATOM 3178 N N . GLY B 1 134 ? -14.695 -25.062 -13.031 1 95.88 134 GLY B N 1
ATOM 3179 C CA . GLY B 1 134 ? -13.242 -25.141 -13 1 95.88 134 GLY B CA 1
ATOM 3180 C C . GLY B 1 134 ? -12.578 -23.781 -13.086 1 95.88 134 GLY B C 1
ATOM 3181 O O . GLY B 1 134 ? -13.234 -22.781 -13.375 1 95.88 13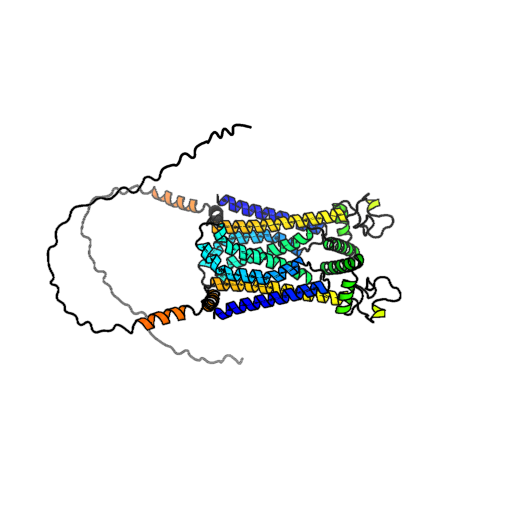4 GLY B O 1
ATOM 3182 N N . LEU B 1 135 ? -11.258 -23.672 -12.773 1 96.31 135 LEU B N 1
ATOM 3183 C CA . LEU B 1 135 ? -10.602 -22.375 -12.742 1 96.31 135 LEU B CA 1
ATOM 3184 C C . LEU B 1 135 ? -10.039 -22.016 -14.117 1 96.31 135 LEU B C 1
ATOM 3186 O O . LEU B 1 135 ? -10.539 -21.094 -14.773 1 96.31 135 LEU B O 1
ATOM 3190 N N . ASN B 1 136 ? -9.047 -22.781 -14.609 1 96 136 ASN B N 1
ATOM 3191 C CA . ASN B 1 136 ? -8.375 -22.453 -15.867 1 96 136 ASN B CA 1
ATOM 3192 C C . ASN B 1 136 ? -9.094 -23.062 -17.062 1 96 136 ASN B C 1
ATOM 3194 O O . ASN B 1 136 ? -9.086 -22.484 -18.156 1 96 136 ASN B O 1
ATOM 3198 N N . THR B 1 137 ? -9.555 -24.25 -16.875 1 94.69 137 THR B N 1
ATOM 3199 C CA . THR B 1 137 ? -10.43 -24.953 -17.797 1 94.69 137 THR B CA 1
ATOM 3200 C C . THR B 1 137 ? -11.641 -25.547 -17.078 1 94.69 137 THR B C 1
ATOM 3202 O O . THR B 1 137 ? -11.672 -25.562 -15.844 1 94.69 137 THR B O 1
ATOM 3205 N N . VAL B 1 138 ? -12.562 -26 -17.797 1 93.5 138 VAL B N 1
ATOM 3206 C CA . VAL B 1 138 ? -13.781 -26.531 -17.188 1 93.5 138 VAL B CA 1
ATOM 3207 C C . VAL B 1 138 ? -13.445 -27.797 -16.406 1 93.5 138 VAL B C 1
ATOM 3209 O O . VAL B 1 138 ? -14.227 -28.234 -15.555 1 93.5 138 VAL B O 1
ATOM 3212 N N . GLN B 1 139 ? -12.258 -28.328 -16.578 1 91.81 139 GLN B N 1
ATOM 3213 C CA . GLN B 1 139 ? -11.867 -29.578 -15.93 1 91.81 139 GLN B CA 1
ATOM 3214 C C . GLN B 1 139 ? -10.836 -29.328 -14.828 1 91.81 139 GLN B C 1
ATOM 3216 O O . GLN B 1 139 ? -10.477 -30.234 -14.086 1 91.81 139 GLN B O 1
ATOM 3221 N N . HIS B 1 140 ? -10.453 -28.078 -14.781 1 93.38 140 HIS B N 1
ATOM 3222 C CA . HIS B 1 140 ? -9.398 -27.766 -13.82 1 93.38 140 HIS B CA 1
ATOM 3223 C C . HIS B 1 140 ? -9.969 -27.578 -12.422 1 93.38 140 HIS B C 1
ATOM 3225 O O . HIS B 1 140 ? -10.406 -26.484 -12.07 1 93.38 140 HIS B O 1
ATOM 3231 N N . MET B 1 141 ? -9.883 -28.531 -11.602 1 93.62 141 MET B N 1
ATOM 3232 C CA . MET B 1 141 ? -10.258 -28.531 -10.195 1 93.62 141 MET B CA 1
ATOM 3233 C C . MET B 1 141 ? -11.703 -28.078 -10.016 1 93.62 141 MET B C 1
ATOM 3235 O O . MET B 1 141 ? -11.984 -27.188 -9.211 1 93.62 141 MET B O 1
ATOM 3239 N N . PRO B 1 142 ? -12.562 -28.641 -10.703 1 93.5 142 PRO B N 1
ATOM 3240 C CA . PRO B 1 142 ? -13.984 -28.297 -10.562 1 93.5 142 PRO B CA 1
ATOM 3241 C C . PRO B 1 142 ? -14.648 -29 -9.375 1 93.5 142 PRO B C 1
ATOM 3243 O O . PRO B 1 142 ? -14.039 -29.875 -8.758 1 93.5 142 PRO B O 1
ATOM 3246 N N . TYR B 1 143 ? -15.805 -28.484 -8.992 1 91.88 143 TYR B N 1
ATOM 3247 C CA . TYR B 1 143 ? -16.734 -29.188 -8.125 1 91.88 143 TYR B CA 1
ATOM 3248 C C . TYR B 1 143 ? -17.938 -29.703 -8.914 1 91.88 143 TYR B C 1
ATOM 3250 O O . TYR B 1 143 ? -18.5 -29 -9.742 1 91.88 143 TYR B O 1
ATOM 3258 N N . PRO B 1 144 ? -18.328 -30.938 -8.75 1 90.25 144 PRO B N 1
ATOM 3259 C CA . PRO B 1 144 ? -17.875 -31.875 -7.715 1 90.25 144 PRO B CA 1
ATOM 3260 C C . PRO B 1 144 ? -16.5 -32.469 -8.008 1 90.25 144 PRO B C 1
ATOM 3262 O O . PRO B 1 144 ? -16.062 -32.469 -9.156 1 90.25 144 PRO B O 1
ATOM 3265 N N . PHE B 1 145 ? -15.609 -32.844 -7.078 1 85.25 145 PHE B N 1
ATOM 3266 C CA . PHE B 1 145 ? -14.211 -33.25 -7.191 1 85.25 145 PHE B CA 1
ATOM 3267 C C . PHE B 1 145 ? -14.086 -34.594 -7.941 1 85.25 145 PHE B C 1
ATOM 3269 O O . PHE B 1 145 ? -13.102 -34.812 -8.641 1 85.25 145 PHE B O 1
ATOM 3276 N N . VAL B 1 146 ? -14.227 -35.844 -7.523 1 64.81 146 VAL B N 1
ATOM 3277 C CA . VAL B 1 146 ? -13.82 -37.188 -7.969 1 64.81 146 VAL B CA 1
ATOM 3278 C C . VAL B 1 146 ? -15 -37.906 -8.625 1 64.81 146 VAL B C 1
ATOM 3280 O O . VAL B 1 146 ? -14.836 -38.969 -9.195 1 64.81 146 VAL B O 1
ATOM 3283 N N . ARG B 1 147 ? -16.016 -37.406 -9.43 1 61.53 147 ARG B N 1
ATOM 3284 C CA . ARG B 1 147 ? -16.75 -38.562 -9.953 1 61.53 147 ARG B CA 1
ATOM 3285 C C . ARG B 1 147 ? -16.766 -38.562 -11.477 1 61.53 147 ARG B C 1
ATOM 3287 O O . ARG B 1 147 ? -17.062 -37.531 -12.094 1 61.53 147 ARG B O 1
ATOM 3294 N N . PRO B 1 148 ? -15.906 -39.5 -12.211 1 58.09 148 PRO B N 1
ATOM 3295 C CA . PRO B 1 148 ? -15.789 -39.594 -13.672 1 58.09 148 PRO B CA 1
ATOM 3296 C C . PRO B 1 148 ? -17.078 -39.188 -14.391 1 58.09 148 PRO B C 1
ATOM 3298 O O . PRO B 1 148 ? -17.031 -38.5 -15.398 1 58.09 148 PRO B O 1
ATOM 3301 N N . ASP B 1 149 ? -18.203 -39.719 -14.047 1 59.28 149 ASP B N 1
ATOM 3302 C CA . ASP B 1 149 ? -19.438 -39.625 -14.812 1 59.28 149 ASP B CA 1
ATOM 3303 C C . ASP B 1 149 ? -20.219 -38.344 -14.453 1 59.28 149 ASP B C 1
ATOM 3305 O O . ASP B 1 149 ? -21.219 -38.031 -15.086 1 59.28 149 ASP B O 1
ATOM 3309 N N . THR B 1 150 ? -19.578 -37.5 -13.57 1 68.25 150 THR B N 1
ATOM 3310 C CA . THR B 1 150 ? -20.375 -36.375 -13.078 1 68.25 150 THR B CA 1
ATOM 3311 C C . THR B 1 150 ? -19.547 -35.125 -13 1 68.25 150 THR B C 1
ATOM 3313 O O . THR B 1 150 ? -19.375 -34.531 -11.922 1 68.25 150 THR B O 1
ATOM 3316 N N . THR B 1 151 ? -19.016 -34.812 -14.258 1 80.69 151 THR B N 1
ATOM 3317 C CA . THR B 1 151 ? -18.219 -33.594 -14.25 1 80.69 151 THR B CA 1
ATOM 3318 C C . THR B 1 151 ? -19.109 -32.344 -14.297 1 80.69 151 THR B C 1
ATOM 3320 O O . THR B 1 151 ? -20.234 -32.406 -14.789 1 80.69 151 THR B O 1
ATOM 3323 N N . CYS B 1 152 ? -18.734 -31.281 -13.672 1 89.31 152 CYS B N 1
ATOM 3324 C CA . CYS B 1 152 ? -19.438 -30 -13.602 1 89.31 152 CYS B CA 1
ATOM 3325 C C . CYS B 1 152 ? -19.969 -29.594 -14.961 1 89.31 152 CYS B C 1
ATOM 3327 O O . CYS B 1 152 ? -21.156 -29.266 -15.094 1 89.31 152 CYS B O 1
ATOM 3329 N N . SER B 1 153 ? -19.203 -29.672 -16.016 1 89 153 SER B N 1
ATOM 3330 C CA . SER B 1 153 ? -19.594 -29.266 -17.359 1 89 153 SER B CA 1
ATOM 3331 C C . SER B 1 153 ? -20.719 -30.141 -17.906 1 89 153 SER B C 1
ATOM 3333 O O . SER B 1 153 ? -21.656 -29.641 -18.547 1 89 153 SER B O 1
ATOM 3335 N N . LYS B 1 154 ? -20.656 -31.375 -17.672 1 85.75 154 LYS B N 1
ATOM 3336 C CA . LYS B 1 154 ? -21.672 -32.312 -18.156 1 85.75 154 LYS B CA 1
ATOM 3337 C C . LYS B 1 154 ? -22.953 -32.219 -17.359 1 85.75 154 LYS B C 1
ATOM 3339 O O . LYS B 1 154 ? -24.047 -32.281 -17.922 1 85.75 154 LYS B O 1
ATOM 3344 N N . MET B 1 155 ? -22.781 -32.031 -16.109 1 87.81 155 MET B N 1
ATOM 3345 C CA . MET B 1 155 ? -23.938 -32.031 -15.211 1 87.81 155 MET B CA 1
ATOM 3346 C C . MET B 1 155 ? -24.766 -30.766 -15.398 1 87.81 155 MET B C 1
ATOM 3348 O O . MET B 1 155 ? -26 -30.812 -15.367 1 87.81 155 MET B O 1
ATOM 3352 N N . TYR B 1 156 ? -24.125 -29.656 -15.633 1 90.5 156 TYR B N 1
ATOM 3353 C CA . TYR B 1 156 ? -24.859 -28.391 -15.609 1 90.5 156 TYR B CA 1
ATOM 3354 C C . TYR B 1 156 ? -24.812 -27.719 -16.984 1 90.5 156 TYR B C 1
ATOM 3356 O O . TYR B 1 156 ? -25.453 -26.688 -17.188 1 90.5 156 TYR B O 1
ATOM 3364 N N . GLY B 1 157 ? -24.031 -28.266 -17.859 1 90.25 157 GLY B N 1
ATOM 3365 C CA . GLY B 1 157 ? -23.953 -27.734 -19.219 1 90.25 157 GLY B CA 1
ATOM 3366 C C . GLY B 1 157 ? -23.172 -26.422 -19.297 1 90.25 157 GLY B C 1
ATOM 3367 O O . GLY B 1 157 ? -23.516 -25.547 -20.094 1 90.25 157 GLY B O 1
ATOM 3368 N N . ARG B 1 158 ? -22.188 -26.297 -18.438 1 92.19 158 ARG B N 1
ATOM 3369 C CA . ARG B 1 158 ? -21.375 -25.094 -18.422 1 92.19 158 ARG B CA 1
ATOM 3370 C C . ARG B 1 158 ? -20.078 -25.297 -19.203 1 92.19 158 ARG B C 1
ATOM 3372 O O . ARG B 1 158 ? -19.328 -26.25 -18.938 1 92.19 158 ARG B O 1
ATOM 3379 N N . ASP B 1 159 ? -19.766 -24.281 -20.109 1 91.56 159 ASP B N 1
ATOM 3380 C CA . ASP B 1 159 ? -18.625 -24.469 -21 1 91.56 159 ASP B CA 1
ATOM 3381 C C . ASP B 1 159 ? -17.578 -23.375 -20.781 1 91.56 159 ASP B C 1
ATOM 3383 O O . ASP B 1 159 ? -16.609 -23.266 -21.547 1 91.56 159 ASP B O 1
ATOM 3387 N N . LYS B 1 160 ? -17.828 -22.609 -19.703 1 96 160 LYS B N 1
ATOM 3388 C CA . LYS B 1 160 ? -16.875 -21.531 -19.453 1 96 160 LYS B CA 1
ATOM 3389 C C . LYS B 1 160 ? -16.109 -21.75 -18.141 1 96 160 LYS B C 1
ATOM 3391 O O . LYS B 1 160 ? -16.688 -22.219 -17.156 1 96 160 LYS B O 1
ATOM 3396 N N . ALA B 1 161 ? -14.797 -21.422 -18.219 1 97.25 161 ALA B N 1
ATOM 3397 C CA . ALA B 1 161 ? -13.969 -21.5 -17.016 1 97.25 161 ALA B CA 1
ATOM 3398 C C . ALA B 1 161 ? -14.258 -20.312 -16.094 1 97.25 161 ALA B C 1
ATOM 3400 O O . ALA B 1 161 ? -14.664 -19.25 -16.547 1 97.25 161 ALA B O 1
ATOM 3401 N N . CYS B 1 162 ? -13.961 -20.469 -14.844 1 98.06 162 CYS B N 1
ATOM 3402 C CA . CYS B 1 162 ? -14.336 -19.5 -13.828 1 98.06 162 CYS B CA 1
ATOM 3403 C C . CYS B 1 162 ? -13.297 -18.391 -13.727 1 98.06 162 CYS B C 1
ATOM 3405 O O . CYS B 1 162 ? -13.57 -17.328 -13.156 1 98.06 162 CYS B O 1
ATOM 3407 N N . ARG B 1 163 ? -12.164 -18.516 -14.25 1 97.06 163 ARG B N 1
ATOM 3408 C CA . ARG B 1 163 ? -11.094 -17.547 -14.086 1 97.06 163 ARG B CA 1
ATOM 3409 C C . ARG B 1 163 ? -11.539 -16.156 -14.516 1 97.06 163 ARG B C 1
ATOM 3411 O O . ARG B 1 163 ? -11.32 -15.18 -13.805 1 97.06 163 ARG B O 1
ATOM 3418 N N . GLY B 1 164 ? -12.07 -16.031 -15.617 1 96.38 164 GLY B N 1
ATOM 3419 C CA . GLY B 1 164 ? -12.516 -14.75 -16.141 1 96.38 164 GLY B CA 1
ATOM 3420 C C . GLY B 1 164 ? -13.539 -14.062 -15.258 1 96.38 164 GLY B C 1
ATOM 3421 O O . GLY B 1 164 ? -13.266 -13 -14.695 1 96.38 164 GLY B O 1
ATOM 3422 N N . PRO B 1 165 ? -14.672 -14.688 -15.133 1 97.62 165 PRO B N 1
ATOM 3423 C CA . PRO B 1 165 ? -15.727 -14.07 -14.328 1 97.62 165 PRO B CA 1
ATOM 3424 C C . PRO B 1 165 ? -15.312 -13.859 -12.875 1 97.62 165 PRO B C 1
ATOM 3426 O O . PRO B 1 165 ? -15.719 -12.875 -12.242 1 97.62 165 PRO B O 1
ATOM 3429 N N . TRP B 1 166 ? -14.586 -14.773 -12.344 1 97.94 166 TRP B N 1
ATOM 3430 C CA . TRP B 1 166 ? -14.125 -14.648 -10.961 1 97.94 166 TRP B CA 1
ATOM 3431 C C . TRP B 1 166 ? -13.172 -13.469 -10.812 1 97.94 166 TRP B C 1
ATOM 3433 O O . TRP B 1 166 ? -13.234 -12.727 -9.828 1 97.94 166 TRP B O 1
ATOM 3443 N N . THR B 1 167 ? -12.289 -13.25 -11.758 1 97.38 167 THR B N 1
ATOM 3444 C CA . THR B 1 167 ? -11.391 -12.102 -11.766 1 97.38 167 THR B CA 1
ATOM 3445 C C . THR B 1 167 ? -12.172 -10.797 -11.898 1 97.38 167 THR B C 1
ATOM 3447 O O . THR B 1 167 ? -11.844 -9.797 -11.25 1 97.38 167 THR B O 1
ATOM 3450 N N . ALA B 1 168 ? -13.109 -10.867 -12.719 1 97.12 168 ALA B N 1
ATOM 3451 C CA . ALA B 1 168 ? -13.961 -9.688 -12.883 1 97.12 168 ALA B CA 1
ATOM 3452 C C . ALA B 1 168 ? -14.672 -9.344 -11.57 1 97.12 168 ALA B C 1
ATOM 3454 O O . ALA B 1 168 ? -14.805 -8.172 -11.227 1 97.12 168 ALA B O 1
ATOM 3455 N N . ALA B 1 169 ? -15.094 -10.336 -10.898 1 97.62 169 ALA B N 1
ATOM 3456 C CA . ALA B 1 169 ? -15.742 -10.133 -9.609 1 97.62 169 ALA B CA 1
ATOM 3457 C C . ALA B 1 169 ? -14.766 -9.539 -8.594 1 97.62 169 ALA B C 1
ATOM 3459 O O . ALA B 1 169 ? -15.141 -8.656 -7.816 1 97.62 169 ALA B O 1
ATOM 3460 N N . LEU B 1 170 ? -13.562 -10.016 -8.625 1 97.94 170 LEU B N 1
ATOM 3461 C CA . LEU B 1 170 ? -12.539 -9.469 -7.75 1 97.94 170 LEU B CA 1
ATOM 3462 C C . LEU B 1 170 ? -12.297 -7.996 -8.039 1 97.94 170 LEU B C 1
ATOM 3464 O O . LEU B 1 170 ? -12.281 -7.172 -7.125 1 97.94 170 LEU B O 1
ATOM 3468 N N . ARG B 1 171 ? -12.203 -7.676 -9.289 1 97.38 171 ARG B N 1
ATOM 3469 C CA . ARG B 1 171 ? -11.906 -6.305 -9.695 1 97.38 171 ARG B CA 1
ATOM 3470 C C . ARG B 1 171 ? -13.062 -5.371 -9.344 1 97.38 171 ARG B C 1
ATOM 3472 O O . ARG B 1 171 ? -12.844 -4.25 -8.883 1 97.38 171 ARG B O 1
ATOM 3479 N N . SER B 1 172 ? -14.195 -5.836 -9.547 1 97.38 172 SER B N 1
ATOM 3480 C CA . SER B 1 172 ? -15.359 -5.02 -9.234 1 97.38 172 SER B CA 1
ATOM 3481 C C . SER B 1 172 ? -15.492 -4.797 -7.734 1 97.38 172 SER B C 1
ATOM 3483 O O . SER B 1 172 ? -15.797 -3.688 -7.289 1 97.38 172 SER B O 1
ATOM 3485 N N . SER B 1 173 ? -15.281 -5.863 -7.016 1 98 173 SER B N 1
ATOM 3486 C CA . SER B 1 173 ? -15.391 -5.766 -5.562 1 98 173 SER B CA 1
ATOM 3487 C C . SER B 1 173 ? -14.297 -4.879 -4.984 1 98 173 SER B C 1
ATOM 3489 O O . SER B 1 173 ? -14.578 -3.951 -4.223 1 98 173 SER B O 1
ATOM 3491 N N . THR B 1 174 ? -13.062 -5.137 -5.379 1 98.19 174 THR B N 1
ATOM 3492 C CA . THR B 1 174 ? -11.961 -4.344 -4.852 1 98.19 174 THR B CA 1
ATOM 3493 C C . THR B 1 174 ? -12 -2.92 -5.398 1 98.19 174 THR B C 1
ATOM 3495 O O . THR B 1 174 ? -11.609 -1.975 -4.711 1 98.19 174 THR B O 1
ATOM 3498 N N . GLY B 1 175 ? -12.508 -2.779 -6.621 1 98.38 175 GLY B N 1
ATOM 3499 C CA . GLY B 1 175 ? -12.727 -1.447 -7.16 1 98.38 175 GLY B CA 1
ATOM 3500 C C . GLY B 1 175 ? -13.742 -0.643 -6.367 1 98.38 175 GLY B C 1
ATOM 3501 O O . GLY B 1 175 ? -13.547 0.551 -6.129 1 98.38 175 GLY B O 1
ATOM 3502 N N . ALA B 1 176 ? -14.789 -1.292 -6.008 1 98.5 176 ALA B N 1
ATOM 3503 C CA . ALA B 1 176 ? -15.812 -0.635 -5.195 1 98.5 176 ALA B CA 1
ATOM 3504 C C . ALA B 1 176 ? -15.25 -0.21 -3.842 1 98.5 176 ALA B C 1
ATOM 3506 O O . ALA B 1 176 ? -15.469 0.92 -3.398 1 98.5 176 ALA B O 1
ATOM 3507 N N . ASP B 1 177 ? -14.578 -1.123 -3.221 1 98.69 177 ASP B N 1
ATOM 3508 C CA . ASP B 1 177 ? -13.945 -0.807 -1.942 1 98.69 177 ASP B CA 1
ATOM 3509 C C . ASP B 1 177 ? -12.93 0.322 -2.098 1 98.69 177 ASP B C 1
ATOM 3511 O O . ASP B 1 177 ? -12.812 1.183 -1.223 1 98.69 177 ASP B O 1
ATOM 3515 N N . PHE B 1 178 ? -12.172 0.254 -3.129 1 98.75 178 PHE B N 1
ATOM 3516 C CA . PHE B 1 178 ? -11.234 1.334 -3.414 1 98.75 178 PHE B CA 1
ATOM 3517 C C . PHE B 1 178 ? -11.969 2.668 -3.529 1 98.75 178 PHE B C 1
ATOM 3519 O O . PHE B 1 178 ? -11.516 3.676 -2.982 1 98.75 178 PHE B O 1
ATOM 3526 N N . GLY B 1 179 ? -13.047 2.666 -4.254 1 98.62 179 GLY B N 1
ATOM 3527 C CA . GLY B 1 179 ? -13.867 3.863 -4.352 1 98.62 179 GLY B CA 1
ATOM 3528 C C . GLY B 1 179 ? -14.336 4.383 -3.004 1 98.62 179 GLY B C 1
ATOM 3529 O O . GLY B 1 179 ? -14.32 5.59 -2.76 1 98.62 179 GLY B O 1
ATOM 3530 N N . VAL B 1 180 ? -14.742 3.473 -2.15 1 98.75 180 VAL B N 1
ATOM 3531 C CA . VAL B 1 180 ? -15.172 3.832 -0.805 1 98.75 180 VAL B CA 1
ATOM 3532 C C . VAL B 1 180 ? -14.031 4.52 -0.058 1 98.75 180 VAL B C 1
ATOM 3534 O O . VAL B 1 180 ? -14.227 5.578 0.539 1 98.75 180 VAL B O 1
ATOM 3537 N N . VAL B 1 181 ? -12.875 3.949 -0.087 1 98.69 181 VAL B N 1
ATOM 3538 C CA . VAL B 1 181 ? -11.711 4.457 0.631 1 98.69 181 VAL B CA 1
ATOM 3539 C C . VAL B 1 181 ? -11.344 5.844 0.104 1 98.69 181 VAL B C 1
ATOM 3541 O O . VAL B 1 181 ? -11.078 6.762 0.884 1 98.69 181 VAL B O 1
ATOM 3544 N N . ILE B 1 182 ? -11.391 6.043 -1.203 1 98.56 182 ILE B N 1
ATOM 3545 C CA . ILE B 1 182 ? -11.07 7.332 -1.816 1 98.56 182 ILE B CA 1
ATOM 3546 C C . ILE B 1 182 ? -12.125 8.359 -1.422 1 98.56 182 ILE B C 1
ATOM 3548 O O . ILE B 1 182 ? -11.797 9.508 -1.097 1 98.56 182 ILE B O 1
ATOM 3552 N N . ALA B 1 183 ? -13.344 7.949 -1.428 1 98.38 183 ALA B N 1
ATOM 3553 C CA . ALA B 1 183 ? -14.43 8.852 -1.045 1 98.38 183 ALA B CA 1
ATOM 3554 C C . ALA B 1 183 ? -14.273 9.312 0.4 1 98.38 183 ALA B C 1
ATOM 3556 O O . ALA B 1 183 ? -14.461 10.492 0.705 1 98.38 183 ALA B O 1
ATOM 3557 N N . VAL B 1 184 ? -13.945 8.391 1.271 1 98.06 184 VAL B N 1
ATOM 3558 C CA . VAL B 1 184 ? -13.734 8.734 2.674 1 98.06 184 VAL B CA 1
ATOM 3559 C C . VAL B 1 184 ? -12.562 9.703 2.797 1 98.06 184 VAL B C 1
ATOM 3561 O O . VAL B 1 184 ? -12.617 10.656 3.58 1 98.06 184 VAL B O 1
ATOM 3564 N N . GLY B 1 185 ? -11.5 9.414 2.041 1 97.12 185 GLY B N 1
ATOM 3565 C CA . GLY B 1 185 ? -10.375 10.344 2.016 1 97.12 185 GLY B CA 1
ATOM 3566 C C . GLY B 1 185 ? -10.766 11.742 1.57 1 97.12 185 GLY B C 1
ATOM 3567 O O . GLY B 1 185 ? -10.336 12.727 2.164 1 97.12 185 GLY B O 1
ATOM 3568 N N . LEU B 1 186 ? -11.57 11.875 0.572 1 95.81 186 LEU B N 1
ATOM 3569 C CA . LEU B 1 186 ? -12.031 13.164 0.069 1 95.81 186 LEU B CA 1
ATOM 3570 C C . LEU B 1 186 ? -12.922 13.867 1.093 1 95.81 186 LEU B C 1
ATOM 3572 O O . LEU B 1 186 ? -12.828 15.078 1.27 1 95.81 186 LEU B O 1
ATOM 3576 N N . LEU B 1 187 ? -13.703 13.102 1.728 1 95.06 187 LEU B N 1
ATOM 3577 C CA . LEU B 1 187 ? -14.547 13.672 2.777 1 95.06 187 LEU B CA 1
ATOM 3578 C C . LEU B 1 187 ? -13.695 14.195 3.93 1 95.06 187 LEU B C 1
ATOM 3580 O O . LEU B 1 187 ? -14.047 15.203 4.547 1 95.06 187 LEU B O 1
ATOM 3584 N N . GLN B 1 188 ? -12.688 13.422 4.195 1 94.81 188 GLN B N 1
ATOM 3585 C CA . GLN B 1 188 ? -11.766 13.883 5.227 1 94.81 188 GLN B CA 1
ATOM 3586 C C . GLN B 1 188 ? -11.164 15.242 4.863 1 94.81 188 GLN B C 1
ATOM 3588 O O . GLN B 1 188 ? -11.141 16.156 5.688 1 94.81 188 GLN B O 1
ATOM 3593 N N . ILE B 1 189 ? -10.711 15.398 3.664 1 92.69 189 ILE B N 1
ATOM 3594 C CA . ILE B 1 189 ? -10.117 16.641 3.182 1 92.69 189 ILE B CA 1
ATOM 3595 C C . ILE B 1 189 ? -11.156 17.766 3.225 1 92.69 189 ILE B C 1
ATOM 3597 O O . ILE B 1 189 ? -10.875 18.859 3.701 1 92.69 189 ILE B O 1
ATOM 3601 N N . LEU B 1 190 ? -12.344 17.5 2.795 1 90.62 190 LEU B N 1
ATOM 3602 C CA . LEU B 1 190 ? -13.422 18.484 2.789 1 90.62 190 LEU B CA 1
ATOM 3603 C C . LEU B 1 190 ? -13.758 18.922 4.207 1 90.62 190 LEU B C 1
ATOM 3605 O O . LEU B 1 190 ? -13.961 20.109 4.457 1 90.62 190 LEU B O 1
ATOM 3609 N N . SER B 1 191 ? -13.805 17.984 5.109 1 90.38 191 SER B N 1
ATOM 3610 C CA . SER B 1 191 ? -14.125 18.297 6.5 1 90.38 191 SER B CA 1
ATOM 3611 C C . SER B 1 191 ? -13.055 19.188 7.121 1 90.38 191 SER B C 1
ATOM 3613 O O . SER B 1 191 ? -13.383 20.125 7.859 1 90.38 191 SER B O 1
ATOM 3615 N N . LEU B 1 192 ? -11.852 18.969 6.812 1 89.31 192 LEU B N 1
ATOM 3616 C CA . LEU B 1 192 ? -10.758 19.781 7.344 1 89.31 192 LEU B CA 1
ATOM 3617 C C . LEU B 1 192 ? -10.781 21.188 6.758 1 89.31 192 LEU B C 1
ATOM 3619 O O . LEU B 1 192 ? -10.562 22.172 7.473 1 89.31 192 LEU B O 1
ATOM 3623 N N . LEU B 1 193 ? -11.086 21.297 5.492 1 86.94 193 LEU B N 1
ATOM 3624 C CA . LEU B 1 193 ? -11.164 22.594 4.828 1 86.94 193 LEU B CA 1
ATOM 3625 C C . LEU B 1 193 ? -12.312 23.422 5.391 1 86.94 193 LEU B C 1
ATOM 3627 O O . LEU B 1 193 ? -12.172 24.625 5.609 1 86.94 193 LEU B O 1
ATOM 3631 N N . MET B 1 194 ? -13.344 22.797 5.68 1 85.06 194 MET B N 1
ATOM 3632 C CA . MET B 1 194 ? -14.523 23.5 6.195 1 85.06 194 MET B CA 1
ATOM 3633 C C . MET B 1 194 ? -14.289 23.969 7.621 1 85.06 194 MET B C 1
ATOM 3635 O O . MET B 1 194 ? -14.781 25.031 8.016 1 85.06 194 MET B O 1
ATOM 3639 N N . THR B 1 195 ? -13.648 23.188 8.391 1 83.94 195 THR B N 1
ATOM 3640 C CA . THR B 1 195 ? -13.336 23.594 9.758 1 83.94 195 THR B CA 1
ATOM 3641 C C . THR B 1 195 ? -12.352 24.75 9.758 1 83.94 195 THR B C 1
ATOM 3643 O O . THR B 1 195 ? -12.453 25.656 10.594 1 83.94 195 THR B O 1
ATOM 3646 N N . ARG B 1 196 ? -11.461 24.781 8.898 1 79.44 196 ARG B N 1
ATOM 3647 C CA . ARG B 1 196 ? -10.477 25.844 8.797 1 79.44 196 ARG B CA 1
ATOM 3648 C C . ARG B 1 196 ? -11.148 27.172 8.43 1 79.44 196 ARG B C 1
ATOM 3650 O O . ARG B 1 196 ? -10.719 28.234 8.875 1 79.44 196 ARG B O 1
ATOM 3657 N N . GLU B 1 197 ? -12.195 27.125 7.668 1 76.69 197 GLU B N 1
ATOM 3658 C CA . GLU B 1 197 ? -12.891 28.344 7.238 1 76.69 197 GLU B CA 1
ATOM 3659 C C . GLU B 1 197 ? -13.828 28.844 8.328 1 76.69 197 GLU B C 1
ATOM 3661 O O . GLU B 1 197 ? -14.422 29.922 8.195 1 76.69 197 GLU B O 1
ATOM 3666 N N . GLY B 1 198 ? -13.773 28.234 9.43 1 70.62 198 GLY B N 1
ATOM 3667 C CA . GLY B 1 198 ? -14.531 28.734 10.562 1 70.62 198 GLY B CA 1
ATOM 3668 C C . GLY B 1 198 ? -16 28.359 10.508 1 70.62 198 GLY B C 1
ATOM 3669 O O . GLY B 1 198 ? -16.812 28.906 11.273 1 70.62 198 GLY B O 1
ATOM 3670 N N . THR B 1 199 ? -16.344 27.594 9.578 1 64.69 199 THR B N 1
ATOM 3671 C CA . THR B 1 199 ? -17.75 27.234 9.492 1 64.69 199 THR B CA 1
ATOM 3672 C C . THR B 1 199 ? -18.094 26.141 10.484 1 64.69 199 THR B C 1
ATOM 3674 O O . THR B 1 199 ? -17.391 25.125 10.562 1 64.69 199 THR B O 1
ATOM 3677 N N . ASN B 1 200 ? -18.453 26.469 11.688 1 66.5 200 ASN B N 1
ATOM 3678 C CA . ASN B 1 200 ? -18.922 25.453 12.625 1 66.5 200 ASN B CA 1
ATOM 3679 C C . ASN B 1 200 ? -20.125 24.703 12.086 1 66.5 200 ASN B C 1
ATOM 3681 O O . ASN B 1 200 ? -21.234 24.797 12.633 1 66.5 200 ASN B O 1
ATOM 3685 N N . TRP B 1 201 ? -19.859 24.172 10.992 1 67.75 201 TRP B N 1
ATOM 3686 C CA . TRP B 1 201 ? -20.938 23.5 10.266 1 67.75 201 TRP B CA 1
ATOM 3687 C C . TRP B 1 201 ? -21.516 22.359 11.094 1 67.75 201 TRP B C 1
ATOM 3689 O O . TRP B 1 201 ? -22.656 21.938 10.875 1 67.75 201 TRP B O 1
ATOM 3699 N N . TRP B 1 202 ? -20.781 21.844 12.109 1 70.31 202 TRP B N 1
ATOM 3700 C CA . TRP B 1 202 ? -21.266 20.781 12.984 1 70.31 202 TRP B CA 1
ATOM 3701 C C . TRP B 1 202 ? -22.172 21.359 14.062 1 70.31 202 TRP B C 1
ATOM 3703 O O . TRP B 1 202 ? -23.125 20.688 14.492 1 70.31 202 TRP B O 1
ATOM 3713 N N . ASN B 1 203 ? -21.828 22.484 14.562 1 63.66 203 ASN B N 1
ATOM 3714 C CA . ASN B 1 203 ? -22.625 23.062 15.641 1 63.66 203 ASN B CA 1
ATOM 3715 C C . ASN B 1 203 ? -24.062 23.344 15.211 1 63.66 203 ASN B C 1
ATOM 3717 O O . ASN B 1 203 ? -24.984 23.188 16 1 63.66 203 ASN B O 1
ATOM 3721 N N . SER B 1 204 ? -24.188 23.75 14.047 1 61.75 204 SER B N 1
ATOM 3722 C CA . SER B 1 204 ? -25.562 23.984 13.609 1 61.75 204 SER B CA 1
ATOM 3723 C C . SER B 1 204 ? -26.375 22.703 13.672 1 61.75 204 SER B C 1
ATOM 3725 O O . SER B 1 204 ? -27.562 22.734 14.008 1 61.75 204 SER B O 1
ATOM 3727 N N . TRP B 1 205 ? -25.641 21.641 13.484 1 58.84 205 TRP B N 1
ATOM 3728 C CA . TRP B 1 205 ? -26.344 20.344 13.523 1 58.84 205 TRP B CA 1
ATOM 3729 C C . TRP B 1 205 ? -26.5 19.859 14.961 1 58.84 205 TRP B C 1
ATOM 3731 O O . TRP B 1 205 ? -27.547 19.344 15.328 1 58.84 205 TRP B O 1
ATOM 3741 N N . ARG B 1 206 ? -25.516 20.141 15.711 1 60.56 206 ARG B N 1
ATOM 3742 C CA . ARG B 1 206 ? -25.547 19.703 17.094 1 60.56 206 ARG B CA 1
ATOM 3743 C C . ARG B 1 206 ? -26.609 20.469 17.875 1 60.56 206 ARG B C 1
ATOM 3745 O O . ARG B 1 206 ? -27.281 19.906 18.75 1 60.56 206 ARG B O 1
ATOM 3752 N N . SER B 1 207 ? -26.625 21.766 17.609 1 60.34 207 SER B N 1
ATOM 3753 C CA . SER B 1 207 ? -27.625 22.578 18.297 1 60.34 207 SER B CA 1
ATOM 3754 C C . SER B 1 207 ? -29.047 22.125 17.969 1 60.34 207 SER B C 1
ATOM 3756 O O . SER B 1 207 ? -29.906 22.109 18.844 1 60.34 207 SER B O 1
ATOM 3758 N N . ILE B 1 208 ? -29.188 21.781 16.812 1 51.19 208 ILE B N 1
ATOM 3759 C CA . ILE B 1 208 ? -30.531 21.375 16.422 1 51.19 208 ILE B CA 1
ATOM 3760 C C . ILE B 1 208 ? -30.844 20 17.031 1 51.19 208 ILE B C 1
ATOM 3762 O O . ILE B 1 208 ? -31.953 19.766 17.516 1 51.19 208 ILE B O 1
ATOM 3766 N N . ALA B 1 209 ? -29.797 19.234 17.031 1 51.81 209 ALA B N 1
ATOM 3767 C CA . ALA B 1 209 ? -30.016 17.891 17.594 1 51.81 209 ALA B CA 1
ATOM 3768 C C . ALA B 1 209 ? -30.25 17.969 19.094 1 51.81 209 ALA B C 1
ATOM 3770 O O . ALA B 1 209 ? -31.094 17.25 19.625 1 51.81 209 ALA B O 1
ATOM 3771 N N . TRP B 1 210 ? -29.391 18.906 19.719 1 52.5 210 TRP B N 1
ATOM 3772 C CA . TRP B 1 210 ? -29.547 19.094 21.156 1 52.5 210 TRP B CA 1
ATOM 3773 C C . TRP B 1 210 ? -30.844 19.812 21.469 1 52.5 210 TRP B C 1
ATOM 3775 O O . TRP B 1 210 ? -31.547 19.453 22.422 1 52.5 210 TRP B O 1
ATOM 3785 N N . HIS B 1 211 ? -31.156 20.828 20.688 1 52.47 211 HIS B N 1
ATOM 3786 C CA . HIS B 1 211 ? -32.406 21.516 20.938 1 52.47 211 HIS B CA 1
ATOM 3787 C C . HIS B 1 211 ? -33.625 20.578 20.719 1 52.47 211 HIS B C 1
ATOM 3789 O O . HIS B 1 211 ? -34.625 20.688 21.406 1 52.47 211 HIS B O 1
ATOM 3795 N N . ARG B 1 212 ? -33.344 19.688 19.812 1 50.59 212 ARG B N 1
ATOM 3796 C CA . ARG B 1 212 ? -34.438 18.766 19.562 1 50.59 212 ARG B CA 1
ATOM 3797 C C . ARG B 1 212 ? -34.531 17.734 20.688 1 50.59 212 ARG B C 1
ATOM 3799 O O . ARG B 1 212 ? -35.625 17.203 20.953 1 50.59 212 ARG B O 1
ATOM 3806 N N . GLN B 1 213 ? -33.375 17.547 21.344 1 48.16 213 GLN B N 1
ATOM 3807 C CA . GLN B 1 213 ? -33.375 16.609 22.469 1 48.16 213 GLN B CA 1
ATOM 3808 C C . GLN B 1 213 ? -33.719 17.312 23.766 1 48.16 213 GLN B C 1
ATOM 3810 O O . GLN B 1 213 ? -33.906 16.656 24.797 1 48.16 213 GLN B O 1
ATOM 3815 N N . ARG B 1 214 ? -33.656 18.656 23.969 1 47.12 214 ARG B N 1
ATOM 3816 C CA . ARG B 1 214 ? -34.125 19.328 25.172 1 47.12 214 ARG B CA 1
ATOM 3817 C C . ARG B 1 214 ? -35.656 19.219 25.312 1 47.12 214 ARG B C 1
ATOM 3819 O O . ARG B 1 214 ? -36.375 19.641 24.422 1 47.12 214 ARG B O 1
ATOM 3826 N N . PRO B 1 215 ? -36.188 18.266 26.094 1 50 215 PRO B N 1
ATOM 3827 C CA . PRO B 1 215 ? -37.625 18.141 26.297 1 50 215 PRO B CA 1
ATOM 3828 C C . PRO B 1 215 ? -38.312 19.484 26.484 1 50 215 PRO B C 1
ATOM 3830 O O . PRO B 1 215 ? -37.688 20.438 26.984 1 50 215 PRO B O 1
ATOM 3833 N N . VAL B 1 216 ? -39.562 19.766 25.922 1 48.16 216 VAL B N 1
ATOM 3834 C CA . VAL B 1 216 ? -40.656 20.719 26.094 1 48.16 216 VAL B CA 1
ATOM 3835 C C . VAL B 1 216 ? -40.812 21.062 27.578 1 48.16 216 VAL B C 1
ATOM 3837 O O . VAL B 1 216 ? -41.75 21.75 27.953 1 48.16 216 VAL B O 1
ATOM 3840 N N . ALA B 1 217 ? -39.906 20.641 28.406 1 48.75 217 ALA B N 1
ATOM 3841 C CA . ALA B 1 217 ? -40.156 20.844 29.828 1 48.75 217 ALA B CA 1
ATOM 3842 C C . ALA B 1 217 ? -40.125 22.328 30.203 1 48.75 217 ALA B C 1
ATOM 3844 O O . ALA B 1 217 ? -40.625 22.719 31.266 1 48.75 217 ALA B O 1
ATOM 3845 N N . ASP B 1 218 ? -39.469 23.156 29.375 1 47.22 218 ASP B N 1
ATOM 3846 C CA . ASP B 1 218 ? -39.469 24.547 29.781 1 47.22 218 ASP B CA 1
ATOM 3847 C C . ASP B 1 218 ? -40.812 25.219 29.484 1 47.22 218 ASP B C 1
ATOM 3849 O O . ASP B 1 218 ? -41.031 26.359 29.875 1 47.22 218 ASP B O 1
ATOM 3853 N N . GLY B 1 219 ? -41.562 24.578 28.578 1 46.94 219 GLY B N 1
ATOM 3854 C CA . GLY B 1 219 ? -42.938 25.078 28.406 1 46.94 219 GLY B CA 1
ATOM 3855 C C . GLY B 1 219 ? -43.781 24.953 29.656 1 46.94 219 GLY B C 1
ATOM 3856 O O . GLY B 1 219 ? -44.781 25.625 29.797 1 46.94 219 GLY B O 1
ATOM 3857 N N . GLU B 1 220 ? -43.375 23.938 30.469 1 47.25 220 GLU B N 1
ATOM 3858 C CA . GLU B 1 220 ? -44.188 23.719 31.656 1 47.25 220 GLU B CA 1
ATOM 3859 C C . GLU B 1 220 ? -43.812 24.688 32.781 1 47.25 220 GLU B C 1
ATOM 3861 O O . GLU B 1 220 ? -44.594 24.969 33.656 1 47.25 220 GLU B O 1
ATOM 3866 N N . ARG B 1 221 ? -42.625 25.297 32.781 1 48.47 221 ARG B N 1
ATOM 3867 C CA . ARG B 1 221 ? -42.25 26.188 33.844 1 48.47 221 ARG B CA 1
ATOM 3868 C C . ARG B 1 221 ? -42.812 27.594 33.625 1 48.47 221 ARG B C 1
ATOM 3870 O O . ARG B 1 221 ? -43.062 28.344 34.562 1 48.47 221 ARG B O 1
ATOM 3877 N N . ARG B 1 222 ? -43.094 28.016 32.375 1 49.44 222 ARG B N 1
ATOM 3878 C CA . ARG B 1 222 ? -43.656 29.328 32.125 1 49.44 222 ARG B CA 1
ATOM 3879 C C . ARG B 1 222 ? -45.156 29.344 32.469 1 49.44 222 ARG B C 1
ATOM 3881 O O . ARG B 1 222 ? -45.688 30.391 32.844 1 49.44 222 ARG B O 1
ATOM 3888 N N . ALA B 1 223 ? -45.812 28.188 32.438 1 50.72 223 ALA B N 1
ATOM 3889 C CA . ALA B 1 223 ? -47.25 28.156 32.719 1 50.72 223 ALA B CA 1
ATOM 3890 C C . ALA B 1 223 ? -47.531 28.312 34.219 1 50.72 223 ALA B C 1
ATOM 3892 O O . ALA B 1 223 ? -48.531 28.875 34.594 1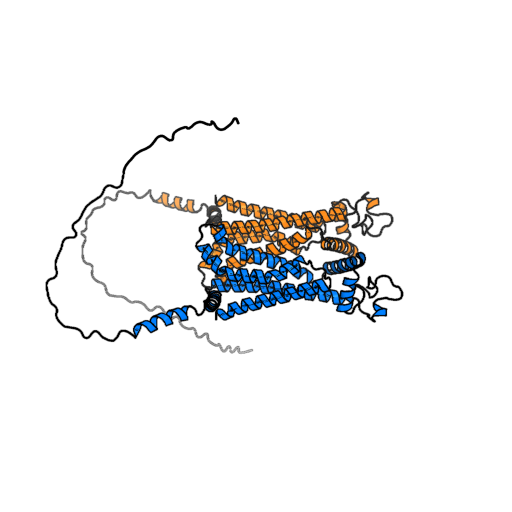 50.72 223 ALA B O 1
ATOM 3893 N N . LEU B 1 224 ? -46.531 27.953 35.031 1 48.78 224 LEU B N 1
ATOM 3894 C CA . LEU B 1 224 ? -46.844 28.031 36.438 1 48.78 224 LEU B CA 1
ATOM 3895 C C . LEU B 1 224 ? -46.656 29.453 36.969 1 48.78 224 LEU B C 1
ATOM 3897 O O . LEU B 1 224 ? -47.281 29.828 37.969 1 48.78 224 LEU B O 1
ATOM 3901 N N . LEU B 1 225 ? -45.844 30.312 36.281 1 49.06 225 LEU B N 1
ATOM 3902 C CA . LEU B 1 225 ? -45.594 31.641 36.844 1 49.06 225 LEU B CA 1
ATOM 3903 C C . LEU B 1 225 ? -46.719 32.594 36.406 1 49.06 225 LEU B C 1
ATOM 3905 O O . LEU B 1 225 ? -46.875 33.656 37.031 1 49.06 225 LEU B O 1
ATOM 3909 N N . GLU B 1 226 ? -47.406 32.375 35.25 1 48.66 226 GLU B N 1
ATOM 3910 C CA . GLU B 1 226 ? -48.438 33.281 34.812 1 48.66 226 GLU B CA 1
ATOM 3911 C C . GLU B 1 226 ? -49.656 33.188 35.719 1 48.66 226 GLU B C 1
ATOM 3913 O O . GLU B 1 226 ? -50.438 34.156 35.812 1 48.66 226 GLU B O 1
ATOM 3918 N N . ASP B 1 227 ? -49.906 32.031 36.312 1 47.12 227 ASP B N 1
ATOM 3919 C CA . ASP B 1 227 ? -51.156 31.922 37.062 1 47.12 227 ASP B CA 1
ATOM 3920 C C . ASP B 1 227 ? -51.094 32.719 38.375 1 47.12 227 ASP B C 1
ATOM 3922 O O . ASP B 1 227 ? -52.125 32.969 39 1 47.12 227 ASP B O 1
ATOM 3926 N N . VAL B 1 228 ? -49.844 32.969 38.812 1 44.84 228 VAL B N 1
ATOM 3927 C CA . VAL B 1 228 ? -49.781 33.531 40.156 1 44.84 228 VAL B CA 1
ATOM 3928 C C . VAL B 1 228 ? -49.938 35.031 40.094 1 44.84 228 VAL B C 1
ATOM 3930 O O . VAL B 1 228 ? -50.125 35.688 41.156 1 44.84 228 VAL B O 1
ATOM 3933 N N . THR B 1 229 ? -49.781 35.656 38.938 1 41.78 229 THR B N 1
ATOM 3934 C CA . THR B 1 229 ? -49.625 37.094 39.031 1 41.78 229 THR B CA 1
ATOM 3935 C C . THR B 1 229 ? -50.969 37.781 39.156 1 41.78 229 THR B C 1
ATOM 3937 O O . THR B 1 229 ? -51.031 39 39.25 1 41.78 229 THR B O 1
ATOM 3940 N N . ASP B 1 230 ? -52.062 37.062 38.719 1 40.09 230 ASP B N 1
ATOM 3941 C CA . ASP B 1 230 ? -53.25 37.938 38.594 1 40.09 230 ASP B CA 1
ATOM 3942 C C . ASP B 1 230 ? -53.719 38.406 39.938 1 40.09 230 ASP B C 1
ATOM 3944 O O . ASP B 1 230 ? -54.75 39.062 40.062 1 40.09 230 ASP B O 1
ATOM 3948 N N . ALA B 1 231 ? -53.438 37.531 40.969 1 32.62 231 ALA B N 1
ATOM 3949 C CA . ALA B 1 231 ? -54.344 37.875 42.062 1 32.62 231 ALA B CA 1
ATOM 3950 C C . ALA B 1 231 ? -54.156 39.344 42.5 1 32.62 231 ALA B C 1
ATOM 3952 O O . ALA B 1 231 ? -55.156 40.031 42.781 1 32.62 231 ALA B O 1
ATOM 3953 N N . ASP B 1 232 ? -53 39.625 43.125 1 32.75 232 ASP B N 1
ATOM 3954 C CA . ASP B 1 232 ? -53.062 40.5 44.312 1 32.75 232 ASP B CA 1
ATOM 3955 C C . ASP B 1 232 ? -53.031 41.969 43.938 1 32.75 232 ASP B C 1
ATOM 3957 O O . ASP B 1 232 ? -51.969 42.625 44 1 32.75 232 ASP B O 1
ATOM 3961 N N . GLU B 1 233 ? -53.5 42.375 42.812 1 32.03 233 GLU B N 1
ATOM 3962 C CA . GLU B 1 233 ? -53.312 43.781 42.5 1 32.03 233 GLU B CA 1
ATOM 3963 C C . GLU B 1 233 ? -53.938 44.656 43.562 1 32.03 233 GLU B C 1
ATOM 3965 O O . GLU B 1 233 ? -54.219 45.844 43.312 1 32.03 233 GLU B O 1
ATOM 3970 N N . GLU B 1 234 ? -54.562 44.094 44.688 1 30.55 234 GLU B N 1
ATOM 3971 C CA . GLU B 1 234 ? -55.281 45.062 45.469 1 30.55 234 GLU B CA 1
ATOM 3972 C C . GLU B 1 234 ? -54.438 46.312 45.75 1 30.55 234 GLU B C 1
ATOM 3974 O O . GLU B 1 234 ? -53.219 46.219 45.906 1 30.55 234 GLU B O 1
ATOM 3979 N N . VAL B 1 235 ? -55.094 47.531 45.656 1 32.69 235 VAL B N 1
ATOM 3980 C CA . VAL B 1 235 ? -54.844 48.969 45.562 1 32.69 235 VAL B CA 1
ATOM 3981 C C . VAL B 1 235 ? -54.156 49.469 46.844 1 32.69 235 VAL B C 1
ATOM 3983 O O . VAL B 1 235 ? -54.719 50.312 47.562 1 32.69 235 VAL B O 1
ATOM 3986 N N . VAL B 1 236 ? -53.344 48.688 47.562 1 29.67 236 VAL B N 1
ATOM 3987 C CA . VAL B 1 236 ? -53.062 49.25 48.875 1 29.67 236 VAL B CA 1
ATOM 3988 C C . VAL B 1 236 ? -52.469 50.625 48.719 1 29.67 236 VAL B C 1
ATOM 3990 O O . VAL B 1 236 ? -51.406 50.781 48.094 1 29.67 236 VAL B O 1
ATOM 3993 N N . GLU B 1 237 ? -53.219 51.719 48.562 1 29.06 237 GLU B N 1
ATOM 3994 C CA . GLU B 1 237 ? -52.938 53.156 48.531 1 29.06 237 GLU B CA 1
ATOM 3995 C C . GLU B 1 237 ? -52 53.562 49.656 1 29.06 237 GLU B C 1
ATOM 3997 O O . GLU B 1 237 ? -51.75 54.75 49.844 1 29.06 237 GLU B O 1
ATOM 4002 N N . ARG B 1 238 ? -51.75 52.656 50.625 1 25.25 238 ARG B N 1
ATOM 4003 C CA . ARG B 1 238 ? -51.469 53.25 51.906 1 25.25 238 ARG B CA 1
ATOM 4004 C C . ARG B 1 238 ? -50.375 54.281 51.812 1 25.25 238 ARG B C 1
ATOM 4006 O O . ARG B 1 238 ? -49.5 54.188 50.938 1 25.25 238 ARG B O 1
ATOM 4013 N N . GLN B 1 239 ? -50.312 55.281 52.844 1 25.45 239 GLN B N 1
ATOM 4014 C CA . GLN B 1 239 ? -49.938 56.5 53.562 1 25.45 239 GLN B CA 1
ATOM 4015 C C . GLN B 1 239 ? -48.438 56.531 53.812 1 25.45 239 GLN B C 1
ATOM 4017 O O . GLN B 1 239 ? -47.812 55.5 54.062 1 25.45 239 GLN B O 1
ATOM 4022 N N . ASP B 1 240 ? -47.75 57.656 53.375 1 26.23 240 ASP B N 1
ATOM 4023 C CA . ASP B 1 240 ? -46.375 58.156 53.406 1 26.23 240 ASP B CA 1
ATOM 4024 C C . ASP B 1 240 ? -45.75 58.031 54.781 1 26.23 240 ASP B C 1
ATOM 4026 O O . ASP B 1 240 ? -44.594 58.438 55 1 26.23 240 ASP B O 1
ATOM 4030 N N . ASP B 1 241 ? -46.562 58.031 55.906 1 24.27 241 ASP B N 1
ATOM 4031 C CA . ASP B 1 241 ? -46.094 58.719 57.094 1 24.27 241 ASP B CA 1
ATOM 4032 C C . ASP B 1 241 ? -44.781 58.125 57.594 1 24.27 241 ASP B C 1
ATOM 4034 O O . ASP B 1 241 ? -44.656 56.938 57.75 1 24.27 241 ASP B O 1
ATOM 4038 N N . SER B 1 242 ? -43.562 58.844 57.375 1 25.86 242 SER B N 1
ATOM 4039 C CA . SER B 1 242 ? -42.156 58.656 57.75 1 25.86 242 SER B CA 1
ATOM 4040 C C . SER B 1 242 ? -42.031 58.406 59.25 1 25.86 242 SER B C 1
ATOM 4042 O O . SER B 1 242 ? -40.906 58.281 59.75 1 25.86 242 SER B O 1
ATOM 4044 N N . SER B 1 243 ? -43 58.781 60.125 1 22.62 243 SER B N 1
ATOM 4045 C CA . SER B 1 243 ? -42.531 59.312 61.406 1 22.62 243 SER B CA 1
ATOM 4046 C C . SER B 1 243 ? -41.688 58.281 62.156 1 22.62 243 SER B C 1
ATOM 4048 O O . SER B 1 243 ? -40.969 58.625 63.094 1 22.62 243 SER B O 1
ATOM 4050 N N . ARG B 1 244 ? -42.156 57.125 62.406 1 20.77 244 ARG B N 1
ATOM 4051 C CA . ARG B 1 244 ? -42.406 56.688 63.781 1 20.77 244 ARG B CA 1
ATOM 4052 C C . ARG B 1 244 ? -41.094 56.406 64.5 1 20.77 244 ARG B C 1
ATOM 4054 O O . ARG B 1 244 ? -40.094 56.031 63.875 1 20.77 244 ARG B O 1
ATOM 4061 N N . SER B 1 245 ? -41.156 56.219 65.938 1 21.53 245 SER B N 1
ATOM 4062 C CA . SER B 1 245 ? -40.688 56.562 67.312 1 21.53 245 SER B CA 1
ATOM 4063 C C . SER B 1 245 ? -39.469 55.75 67.688 1 21.53 245 SER B C 1
ATOM 4065 O O . SER B 1 245 ? -39.094 54.812 67 1 21.53 245 SER B O 1
ATOM 4067 N N . ARG B 1 246 ? -39.438 55.344 69.062 1 19.53 246 ARG B N 1
ATOM 4068 C CA . ARG B 1 246 ? -38.938 55.469 70.438 1 19.53 246 ARG B CA 1
ATOM 4069 C C . ARG B 1 246 ? -38.031 54.281 70.75 1 19.53 246 ARG B C 1
ATOM 4071 O O . ARG B 1 246 ? -37.781 53.406 69.938 1 19.53 246 ARG B O 1
ATOM 4078 N N . GLY B 1 247 ? -38.281 53.562 72.062 1 18.42 247 GLY B N 1
ATOM 4079 C CA . GLY B 1 247 ? -37.719 53.312 73.375 1 18.42 247 GLY B CA 1
ATOM 4080 C C . GLY B 1 247 ? -37 52 73.438 1 18.42 247 GLY B C 1
ATOM 4081 O O . GLY B 1 247 ? -35.906 51.906 74.062 1 18.42 247 GLY B O 1
ATOM 4082 N N . TYR B 1 248 ? -37.562 50.75 73.375 1 20.69 248 TYR B N 1
ATOM 4083 C CA . TYR B 1 248 ? -37.656 49.875 74.562 1 20.69 248 TYR B CA 1
ATOM 4084 C C . TYR B 1 248 ? -36.281 49.25 74.875 1 20.69 248 TYR B C 1
ATOM 4086 O O . TYR B 1 248 ? -35.5 48.969 74 1 20.69 248 TYR B O 1
ATOM 4094 N N . GLN B 1 249 ? -35.938 48.969 76.25 1 20.31 249 GLN B N 1
ATOM 4095 C CA . GLN B 1 249 ? -35.125 48.688 77.438 1 20.31 249 GLN B CA 1
ATOM 4096 C C . GLN B 1 249 ? -34.438 47.344 77.375 1 20.31 249 GLN B C 1
ATOM 4098 O O . GLN B 1 249 ? -33.219 47.25 77.438 1 20.31 249 GLN B O 1
ATOM 4103 N N . SER B 1 250 ? -34.938 46.281 78.312 1 19.98 250 SER B N 1
ATOM 4104 C CA . SER B 1 250 ? -34.375 45.719 79.562 1 19.98 250 SER B CA 1
ATOM 4105 C C . SER B 1 250 ? -33.531 44.5 79.25 1 19.98 250 SER B C 1
ATOM 4107 O O . SER B 1 250 ? -32.375 44.406 79.75 1 19.98 250 SER B O 1
ATOM 4109 N N . LEU B 1 251 ? -34.156 43.188 79.375 1 20.67 251 LEU B N 1
ATOM 4110 C CA . LEU B 1 251 ? -33.938 42.219 80.438 1 20.67 251 LEU B CA 1
ATOM 4111 C C . LEU B 1 251 ? -32.719 41.344 80.188 1 20.67 251 LEU B C 1
ATOM 4113 O O . LEU B 1 251 ? -32.375 41.125 79 1 20.67 251 LEU B O 1
ATOM 4117 N N . PRO B 1 252 ? -31.984 40.719 81.312 1 23.14 252 PRO B N 1
ATOM 4118 C CA . PRO B 1 252 ? -30.719 40.188 81.75 1 23.14 252 PRO B CA 1
ATOM 4119 C C . PRO B 1 252 ? -30.422 38.781 81.25 1 23.14 252 PRO B C 1
ATOM 4121 O O . PRO B 1 252 ? -29.312 38.5 80.812 1 23.14 252 PRO B O 1
ATOM 4124 N N . SER B 1 253 ? -31.297 37.75 81.625 1 19.8 253 SER B N 1
ATOM 4125 C CA . SER B 1 253 ? -30.906 36.688 82.562 1 19.8 253 SER B CA 1
ATOM 4126 C C . SER B 1 253 ? -30.156 35.562 81.812 1 19.8 253 SER B C 1
ATOM 4128 O O . SER B 1 253 ? -29.062 35.188 82.25 1 19.8 253 SER B O 1
ATOM 4130 N N . ALA B 1 254 ? -30.969 34.438 81.438 1 19.73 254 ALA B N 1
ATOM 4131 C CA . ALA B 1 254 ? -30.906 33.125 82.062 1 19.73 254 ALA B CA 1
ATOM 4132 C C . ALA B 1 254 ? -29.828 32.25 81.438 1 19.73 254 ALA B C 1
ATOM 4134 O O . ALA B 1 254 ? -29.344 32.531 80.375 1 19.73 254 ALA B O 1
ATOM 4135 N N . GLN B 1 255 ? -29.891 30.844 81.812 1 21.3 255 GLN B N 1
ATOM 4136 C CA . GLN B 1 255 ? -29.266 29.625 82.312 1 21.3 255 GLN B CA 1
ATOM 4137 C C . GLN B 1 255 ? -28.859 28.703 81.188 1 21.3 255 GLN B C 1
ATOM 4139 O O . GLN B 1 255 ? -29.719 28.125 80.5 1 21.3 255 GLN B O 1
ATOM 4144 N N . VAL B 1 256 ? -28.031 28.938 80.438 1 26 256 VAL B N 1
ATOM 4145 C CA . VAL B 1 256 ? -27.703 28.062 79.312 1 26 256 VAL B CA 1
ATOM 4146 C C . VAL B 1 256 ? -27.359 26.672 79.812 1 26 256 VAL B C 1
ATOM 4148 O O . VAL B 1 256 ? -26.328 26.469 80.438 1 26 256 VAL B O 1
ATOM 4151 N N . GLU B 1 257 ? -28.344 25.875 80.125 1 21.33 257 GLU B N 1
ATOM 4152 C CA . GLU B 1 257 ? -28.25 24.547 80.75 1 21.33 257 GLU B CA 1
ATOM 4153 C C . GLU B 1 257 ? -27.25 23.672 80 1 21.33 257 GLU B C 1
ATOM 4155 O O . GLU B 1 257 ? -26.969 23.938 78.812 1 21.33 257 GLU B O 1
ATOM 4160 N N . ASN B 1 258 ? -26.875 22.391 80.562 1 22.36 258 ASN B N 1
ATOM 4161 C CA . ASN B 1 258 ? -25.859 21.375 80.875 1 22.36 258 ASN B CA 1
ATOM 4162 C C . ASN B 1 258 ? -25.688 20.375 79.75 1 22.36 258 ASN B C 1
ATOM 4164 O O . ASN B 1 258 ? -25.094 19.328 79.938 1 22.36 258 ASN B O 1
ATOM 4168 N N . ARG B 1 259 ? -26.016 20.516 78.5 1 22.98 259 ARG B N 1
ATOM 4169 C CA . ARG B 1 259 ? -26.344 19.234 77.938 1 22.98 259 ARG B CA 1
ATOM 4170 C C . ARG B 1 259 ? -25.156 18.266 78 1 22.98 259 ARG B C 1
ATOM 4172 O O . ARG B 1 259 ? -24.016 18.656 77.75 1 22.98 259 ARG B O 1
ATOM 4179 N N . PRO B 1 260 ? -25.438 16.938 78.438 1 25.55 260 PRO B N 1
ATOM 4180 C CA . PRO B 1 260 ? -24.672 15.828 79 1 25.55 260 PRO B CA 1
ATOM 4181 C C . PRO B 1 260 ? -23.594 15.32 78.062 1 25.55 260 PRO B C 1
ATOM 4183 O O . PRO B 1 260 ? -23.703 15.5 76.812 1 25.55 260 PRO B O 1
ATOM 4186 N N . ARG B 1 261 ? -22.312 15.156 78.562 1 25.3 261 ARG B N 1
ATOM 4187 C CA . ARG B 1 261 ? -20.984 14.633 78.312 1 25.3 261 ARG B CA 1
ATOM 4188 C C . ARG B 1 261 ? -21.031 13.164 77.875 1 25.3 261 ARG B C 1
ATOM 4190 O O . ARG B 1 261 ? -21.281 12.289 78.688 1 25.3 261 ARG B O 1
ATOM 4197 N N . VAL B 1 262 ? -21.797 12.828 76.938 1 27.06 262 VAL B N 1
ATOM 4198 C CA . VAL B 1 262 ? -22.078 11.406 76.75 1 27.06 262 VAL B CA 1
ATOM 4199 C C . VAL B 1 262 ? -20.781 10.609 76.938 1 27.06 262 VAL B C 1
ATOM 4201 O O . VAL B 1 262 ? -19.734 11.008 76.375 1 27.06 262 VAL B O 1
ATOM 4204 N N . GLU B 1 263 ? -20.734 9.594 77.938 1 23.95 263 GLU B N 1
ATOM 4205 C CA . GLU B 1 263 ? -19.984 8.625 78.75 1 23.95 263 GLU B CA 1
ATOM 4206 C C . GLU B 1 263 ? -19.391 7.531 77.875 1 23.95 263 GLU B C 1
ATOM 4208 O O . GLU B 1 263 ? -20.047 7.016 76.938 1 23.95 263 GLU B O 1
ATOM 4213 N N . PRO B 1 264 ? -18.094 7.43 77.75 1 32.25 264 PRO B N 1
ATOM 4214 C CA . PRO B 1 264 ? -17.203 6.484 77.062 1 32.25 264 PRO B CA 1
ATOM 4215 C C . PRO B 1 264 ? -17.438 5.039 77.5 1 32.25 264 PRO B C 1
ATOM 4217 O O . PRO B 1 264 ? -17.188 4.688 78.688 1 32.25 264 PRO B O 1
ATOM 4220 N N . SER B 1 265 ? -18.562 4.289 77.438 1 24.83 265 SER B N 1
ATOM 4221 C CA . SER B 1 265 ? -18.75 3.09 78.25 1 24.83 265 SER B CA 1
ATOM 4222 C C . SER B 1 265 ? -17.641 2.08 78 1 24.83 265 SER B C 1
ATOM 4224 O O . SER B 1 265 ? -17.203 1.879 76.875 1 24.83 265 SER B O 1
ATOM 4226 N N . PRO B 1 266 ? -16.781 1.782 79.062 1 27.48 266 PRO B N 1
ATOM 4227 C CA . PRO B 1 266 ? -15.688 0.82 79.25 1 27.48 266 PRO B CA 1
ATOM 4228 C C . PRO B 1 266 ? -16.109 -0.62 78.938 1 27.48 266 PRO B C 1
ATOM 4230 O O . PRO B 1 266 ? -17.031 -1.125 79.625 1 27.48 266 PRO B O 1
ATOM 4233 N N . ILE B 1 267 ? -16.609 -1.081 77.875 1 28.3 267 ILE B N 1
ATOM 4234 C CA . ILE B 1 267 ? -17.234 -2.4 77.875 1 28.3 267 ILE B CA 1
ATOM 4235 C C . ILE B 1 267 ? -16.328 -3.371 78.625 1 28.3 267 ILE B C 1
ATOM 4237 O O . ILE B 1 267 ? -15.141 -3.492 78.312 1 28.3 267 ILE B O 1
ATOM 4241 N N . HIS B 1 268 ? -16.656 -3.881 79.875 1 24.7 268 HIS B N 1
ATOM 4242 C CA . HIS B 1 268 ? -16.281 -4.824 80.938 1 24.7 268 HIS B CA 1
ATOM 4243 C C . HIS B 1 268 ? -15.961 -6.195 80.375 1 24.7 268 HIS B C 1
ATOM 4245 O O . HIS B 1 268 ? -16.703 -6.703 79.5 1 24.7 268 HIS B O 1
ATOM 4251 N N . GLN B 1 269 ? -14.758 -6.66 80.5 1 26.72 269 GLN B N 1
ATOM 4252 C CA . GLN B 1 269 ? -14.031 -7.918 80.312 1 26.72 269 GLN B CA 1
ATOM 4253 C C . GLN B 1 269 ? -14.695 -9.031 81.125 1 26.72 269 GLN B C 1
ATOM 4255 O O . GLN B 1 269 ? -14.352 -9.242 82.312 1 26.72 269 GLN B O 1
ATOM 4260 N N . GLU B 1 270 ? -15.961 -9.367 81.25 1 24.92 270 GLU B N 1
ATOM 4261 C CA . GLU B 1 270 ? -16.484 -10.266 82.25 1 24.92 270 GLU B CA 1
ATOM 4262 C C . GLU B 1 270 ? -15.781 -11.625 82.188 1 24.92 270 GLU B C 1
ATOM 4264 O O . GLU B 1 270 ? -15.391 -12.094 81.125 1 24.92 270 GLU B O 1
ATOM 4269 N N . GLU B 1 271 ? -15.414 -12.141 83.438 1 27.17 271 GLU B N 1
ATOM 4270 C CA . GLU B 1 271 ? -14.852 -13.273 84.188 1 27.17 271 GLU B CA 1
ATOM 4271 C C . GLU B 1 271 ? -15.734 -14.508 84.062 1 27.17 271 GLU B C 1
ATOM 4273 O O . GLU B 1 271 ? -15.391 -15.586 84.5 1 27.17 271 GLU B O 1
ATOM 4278 N N . ASN B 1 272 ? -16.672 -14.836 83.188 1 25.81 272 ASN B N 1
ATOM 4279 C CA . ASN B 1 272 ? -17.703 -15.727 83.75 1 25.81 272 ASN B CA 1
ATOM 4280 C C . ASN B 1 272 ? -17.109 -17.047 84.25 1 25.81 272 ASN B C 1
ATOM 4282 O O . ASN B 1 272 ? -16.281 -17.656 83.562 1 25.81 272 ASN B O 1
ATOM 4286 N N . HIS B 1 273 ? -17.219 -17.297 85.562 1 28.2 273 HIS B N 1
ATOM 4287 C CA . HIS B 1 273 ? -17.031 -18.406 86.5 1 28.2 273 HIS B CA 1
ATOM 4288 C C . HIS B 1 273 ? -17.859 -19.625 86.125 1 28.2 273 HIS B C 1
ATOM 4290 O O . HIS B 1 273 ? -17.922 -20.609 86.812 1 28.2 273 HIS B O 1
ATOM 4296 N N . TRP B 1 274 ? -18.5 -19.859 85.125 1 29.44 274 TRP B N 1
ATOM 4297 C CA . TRP B 1 274 ? -19.547 -20.844 85.375 1 29.44 274 TRP B CA 1
ATOM 4298 C C . TRP B 1 274 ? -18.984 -22.047 86.188 1 29.44 274 TRP B C 1
ATOM 4300 O O . TRP B 1 274 ? -17.969 -22.609 85.75 1 29.44 274 TRP B O 1
ATOM 4310 N N . ARG B 1 275 ? -19.453 -22.297 87.562 1 25.17 275 ARG B N 1
ATOM 4311 C CA . ARG B 1 275 ? -19.453 -23.141 88.688 1 25.17 275 ARG B CA 1
ATOM 4312 C C . ARG B 1 275 ? -19.484 -24.625 88.312 1 25.17 275 ARG B C 1
ATOM 4314 O O . ARG B 1 275 ? -18.688 -25.422 88.812 1 25.17 275 ARG B O 1
ATOM 4321 N N . ASP B 1 276 ? -20.672 -25.172 88.875 1 26.56 276 ASP B N 1
ATOM 4322 C CA . ASP B 1 276 ? -20.953 -26.328 89.75 1 26.56 276 ASP B CA 1
ATOM 4323 C C . ASP B 1 276 ? -20.672 -27.641 89 1 26.56 276 ASP B C 1
ATOM 4325 O O . ASP B 1 276 ? -19.891 -28.469 89.5 1 26.56 276 ASP B O 1
ATOM 4329 N N . SER B 1 277 ? -22 -28.359 88.938 1 27.69 277 SER B N 1
ATOM 4330 C CA . SER B 1 277 ? -22.359 -29.781 88.938 1 27.69 277 SER B CA 1
ATOM 4331 C C . SER B 1 277 ? -22.031 -30.469 87.625 1 27.69 277 SER B C 1
ATOM 4333 O O . SER B 1 277 ? -22.203 -29.891 86.562 1 27.69 277 SER B O 1
#